Protein AF-A0A8C9WEC5-F1 (afdb_monomer)

Sequence (672 aa):
MTRSCVSNGNGNVKCFKRKNKTLPKSFVLLLSIVVARQLLSLLTMSSRALRRLRGKQRGQEAIDIGGLLADPNEEVADLEEEAQDGVLQPVAKNSRKSSKKNKTQKNVNNIYELVKYLASNASRKKCSFENCQFYTNVSCYSYLPTFPQQEEGVGDDLDALLETIEKTNGLSHQSGPCGTSDNRPVLYVEHRNLNPETELKRYFGARAVLGDQRARTRQRQFHRSTWMTAPKDTWPRFSRPGISMSLQESREGLQYFTFVHNRDYQQVQFKFLDAVESMDPNNIVALLQLNPYHVDSLLQLSDVCRIQEDQEMARDLVERALYSFECAFHPVFSLTSGTSRLDYLRPENRAFYLALYKHMMFLEKRGCPRTALEYCKLILSLDPENDPLCMLLMVDFLSLRSREYTFLIRLYEEWEGHRNLSQLPNFALSVALSYYHQSLQDELTPEECARLKQKADDLLQDALIMFPGVLMPLLDLCAVQPDSAVSSHSFFGPKSQIWQPPALNELLSLYVGRCHILWKEGRVLLWLEGNVREVLRRVDSKDPLVEDYENKRKIRYQSAPRNIHRHVILSEIKGATAALPLEVTTQPVMGFDPLPPLDSVISYTRPNSEPEPNTAQGWRGWGHTPDRTPVCCKAPPQAGLEPQTHQRAGTGQTCCATVPPFHTKHINKKRK

Mean predicted aligned error: 18.43 Å

Solvent-accessible surface area (backbone atoms only — not comparable to full-atom values): 42708 Å² total; per-residue (Å²): 141,83,89,84,84,86,88,73,99,70,96,80,91,81,89,79,87,82,79,90,77,85,78,62,68,68,59,54,51,52,50,51,52,53,52,50,52,54,50,52,54,58,73,70,49,59,82,70,58,64,51,63,80,64,72,66,78,88,85,87,74,90,76,80,85,84,84,76,80,82,75,95,69,92,71,84,85,80,88,79,91,84,78,89,84,90,86,83,88,89,88,86,86,85,88,83,87,87,84,83,87,84,93,71,84,82,76,82,83,53,63,68,58,58,54,52,48,55,57,59,49,49,82,68,78,87,76,90,81,80,89,89,79,90,88,80,89,87,87,84,83,89,85,83,86,87,83,82,93,80,93,79,92,85,88,77,65,67,63,57,54,50,52,50,55,48,62,76,63,67,82,73,83,82,88,68,98,70,95,79,85,73,94,58,63,86,49,52,28,58,70,74,40,47,32,57,63,54,55,46,29,67,75,66,31,60,60,66,70,49,50,87,66,67,86,76,74,94,72,84,69,91,67,81,89,64,67,77,42,81,90,56,88,60,51,66,83,88,65,89,63,37,57,37,40,42,83,75,51,76,56,98,84,32,37,35,40,46,52,45,69,36,73,71,37,49,57,51,49,49,55,46,51,53,26,56,75,65,73,39,70,65,49,42,53,55,48,38,74,77,41,76,58,46,45,65,54,28,53,43,49,22,49,55,28,48,76,67,68,39,54,70,58,16,50,49,31,31,46,49,35,46,39,50,51,64,74,22,56,40,93,84,66,46,82,39,77,49,38,36,31,47,58,69,46,26,66,65,37,38,51,52,56,50,36,51,50,55,46,26,54,53,28,43,77,68,72,31,27,55,27,19,37,33,45,46,30,38,60,34,33,30,36,67,84,76,31,72,61,38,44,82,81,46,50,48,58,29,22,58,72,47,66,40,35,69,57,49,47,50,47,47,72,71,37,32,89,83,68,47,43,75,79,34,70,50,48,24,46,46,46,16,50,32,30,38,59,55,33,69,46,90,88,59,53,74,70,54,24,51,52,32,35,49,55,13,49,54,38,38,31,52,32,45,57,58,44,32,62,45,54,54,65,32,31,58,74,50,74,48,85,72,55,68,75,50,52,70,28,72,65,51,10,74,64,30,53,74,73,49,44,60,37,45,48,24,52,42,31,44,38,37,73,71,45,30,75,73,50,58,42,68,69,50,41,57,52,48,54,56,37,54,55,50,40,50,54,41,58,77,68,61,45,67,65,49,57,53,30,52,51,49,48,68,70,66,30,74,64,67,56,69,34,52,57,34,31,37,64,76,61,69,42,66,65,17,55,72,44,56,56,66,86,60,73,76,48,92,70,45,91,75,58,55,68,68,66,93,78,52,50,76,92,76,79,80,79,80,82,71,78,78,77,81,80,78,83,74,87,76,85,90,79,89,85,90,90,88,88,88,84,81,90,86,86,88,90,82,88,88,80,87,90,86,88,80,90,83,93,83,88,79,88,80,83,89,83,90,82,86,91,84,85,91,75,90,84,90,83,82,89,131

InterPro domains:
  IPR006994 TCF25/Rqc1 [PF04910] (257-597)
  IPR006994 TCF25/Rqc1 [PTHR22684] (80-614)
  IPR011990 Tetratricopeptide-like helical domain superfamily [G3DSA:1.25.40.10] (258-512)
  IPR011990 Tetratricopeptide-like helical domain superfamily [SSF48452] (285-394)

Nearest PDB structures (foldseek):
  7b80-assembly1_A  TM=2.528E-01  e=7.098E-01  Homo sapiens
  8hmc-assembly1_C  TM=2.521E-01  e=1.033E+00  Tetrahymena thermophila

Organism: Scleropages formosus (NCBI:txid113540)

pLDDT: mean 70.4, std 28.31, range [19.27, 98.25]

Radius of gyration: 37.55 Å; Cα contacts (8 Å, |Δi|>4): 554; chains: 1; bounding box: 125×133×98 Å

Foldseek 3Di:
DDDDDDDDPDDDDDDDDDDDDDDDPVVVVVVVVVVVVVVVVVVPDDPVVVVVVVPDDDDDDDDPPQPPDPDPDPDDPDDDDDDDDDDDDDDDDDDDDDDDDDDDDPPPPPVVVLVVVLLVPLPDDPDDDDDDDDDDDDDDDDDDDDDDDDDDDDDDVPVVVVVVVCVVVPDDDDDDPDDDPPPADLLFFDLCLLDLLSVVCVVVNPCVSCPPCPPDDPPPDPDPDDRNADDDSSAHDDDLLQKAKDFDDQPPLATEIFIDGHPVLVVLVLQVVVVVVVVDLVSLSVSCVVRVQNQLSLQQVLVVCVVVVVLVSSLVSLSSNVVSVRVRDDPPDDLGRLRYAYDQLELRRVSVLSSLLSNLVSCVVVLSLSSSLSSLSSSCSNPVPPSLQPSVLPNLLSCVSVLVLVSLLVCCVVCCVPPVSCLQLSSLQSNLVSLQVVLPDPVDDPVSSVVSPVVSLVSLLLSCLLQLQLPPLLCVVLVHDDDPCQCPDCRNHPVVNVPAALQSQLSSLSNSLRCSSVCNPPVNVVSNNVSSVVSVVCVVVVPVSSVVSSVCRVPPRNDDDQSSVQNLVSVVRPSSPVSDDPVQVVDDADSSQGRRDPSRDYPDDDPDPDPPDDPPPDDDDDDDDDDDDDDDDDDDDDDDDDDDDDDDDDDDDDDDDDDDDDDDDDDDDDDD

Secondary structure (DSSP, 8-state):
--------SS------PPPP-PPPHHHHHHHHHHHHHHHHHHHTS-TTHHHHHTTPPS--S----SS----S--------------------------------------HHHHHHHHHHHTT--------------------PPP----------SHHHHHHHHHHHT-------SS---TTS-TT---GGGSSHHHHHHHHT-HHHHHTT--------------SS-PPPTTSPP----SEEEEEEEEETTEEEEEEEE-HHHHHHHHHHHHHHHTT-HHHHHHHHHH-TT-HHHHHHHHHHHHHTT-HHHHHHHHHHHHHHHHHH--TT--SSSS-EEE-TTSHHHHHHHHHHHHHHHHHHHTT-HHHHHHHHHHHHHHSTTT-TT-GGGTHHHHHHHHT-HHHHHHHHHHHHHHH-GGGSHHHHHHHHHHHHHHHT-TTS-HHHHHHHHHHHHHHHHHHHHH-GGGHHHHHHHHT-PPPHHHHSSTTTSHHHHHTS-HHHHHHHHHHHHHHHHHH-SHHHHHHHHHHHHHHHHHHHTT-HHHHHHHHHHHHH-SS--HHHHHHHHHHT-HHHHTTS-HHHHTS---TTSSS--TT---SS-PPP-PPP------------------------------------------------------------

Structure (mmCIF, N/CA/C/O backbone):
data_AF-A0A8C9WEC5-F1
#
_entry.id   AF-A0A8C9WEC5-F1
#
loop_
_atom_site.group_PDB
_atom_site.id
_atom_site.type_symbol
_atom_site.label_atom_id
_atom_site.label_alt_id
_atom_site.label_comp_id
_atom_site.label_asym_id
_atom_site.label_entity_id
_atom_site.label_seq_id
_atom_site.pdbx_PDB_ins_code
_atom_site.Cartn_x
_atom_site.Cartn_y
_atom_site.Cartn_z
_atom_site.occupancy
_atom_site.B_iso_or_equiv
_atom_site.auth_seq_id
_atom_site.auth_comp_id
_atom_site.auth_asym_id
_atom_site.auth_atom_id
_atom_site.pdbx_PDB_model_num
ATOM 1 N N . MET A 1 1 ? -60.266 48.374 12.640 1.00 40.16 1 MET A N 1
ATOM 2 C CA . MET A 1 1 ? -60.061 49.761 13.110 1.00 40.16 1 MET A CA 1
ATOM 3 C C . MET A 1 1 ? -59.279 49.691 14.404 1.00 40.16 1 MET A C 1
ATOM 5 O O . MET A 1 1 ? -59.835 49.237 15.389 1.00 40.16 1 MET A O 1
ATOM 9 N N . THR A 1 2 ? -58.027 50.129 14.403 1.00 31.27 2 THR A N 1
ATOM 10 C CA . THR A 1 2 ? -57.200 50.273 15.609 1.00 31.27 2 THR A CA 1
ATOM 11 C C . THR A 1 2 ? -56.220 51.402 15.313 1.00 31.27 2 THR A C 1
ATOM 13 O O . THR A 1 2 ? -55.524 51.371 14.300 1.00 31.27 2 THR A O 1
ATOM 16 N N . ARG A 1 3 ? -56.249 52.463 16.125 1.00 29.44 3 ARG A N 1
ATOM 17 C CA . ARG A 1 3 ? -55.315 53.590 16.014 1.00 29.44 3 ARG A CA 1
ATOM 18 C C . ARG A 1 3 ? -54.100 53.284 16.880 1.00 29.44 3 ARG A C 1
ATOM 20 O O . ARG A 1 3 ? -54.275 52.887 18.024 1.00 29.44 3 ARG A O 1
ATOM 27 N N . SER A 1 4 ? -52.908 53.563 16.370 1.00 29.23 4 SER A N 1
ATOM 28 C CA . SER A 1 4 ? -51.750 53.852 17.210 1.00 29.23 4 SER A CA 1
ATOM 29 C C . SER A 1 4 ? -51.144 55.157 16.710 1.00 29.23 4 SER A C 1
ATOM 31 O O . SER A 1 4 ? -50.902 55.308 15.511 1.00 29.23 4 SER A O 1
ATOM 33 N N . CYS A 1 5 ? -50.991 56.119 17.614 1.00 31.45 5 CYS A N 1
ATOM 34 C CA . CYS A 1 5 ? -50.419 57.430 17.341 1.00 31.45 5 CYS A CA 1
ATOM 35 C C . CYS A 1 5 ? -49.194 57.594 18.238 1.00 31.45 5 CYS A C 1
ATOM 37 O O . CYS A 1 5 ? -49.321 57.481 19.454 1.00 31.45 5 CYS A O 1
ATOM 39 N N . VAL A 1 6 ? -48.044 57.917 17.650 1.00 32.81 6 VAL A N 1
ATOM 40 C CA . VAL A 1 6 ? -46.881 58.425 18.385 1.00 32.81 6 VAL A CA 1
ATOM 41 C C . VAL A 1 6 ? -46.752 59.905 18.049 1.00 32.81 6 VAL A C 1
ATOM 43 O O . VAL A 1 6 ? -46.715 60.282 16.877 1.00 32.81 6 VAL A O 1
ATOM 46 N N . SER A 1 7 ? -46.746 60.750 19.075 1.00 31.38 7 SER A N 1
ATOM 47 C CA . SER A 1 7 ? -46.610 62.199 18.944 1.00 31.38 7 SER A CA 1
ATOM 48 C C . SER A 1 7 ? -45.140 62.608 18.993 1.00 31.38 7 SER A C 1
ATOM 50 O O . SER A 1 7 ? -44.510 62.449 20.035 1.00 31.38 7 SER A O 1
ATOM 52 N N . ASN A 1 8 ? -44.632 63.222 17.925 1.00 37.00 8 ASN A N 1
ATOM 53 C CA . ASN A 1 8 ? -43.439 64.064 18.014 1.00 37.00 8 ASN A CA 1
ATOM 54 C C . ASN A 1 8 ? -43.863 65.533 18.088 1.00 37.00 8 ASN A C 1
ATOM 56 O O . ASN A 1 8 ? -44.703 65.992 17.310 1.00 37.00 8 ASN A O 1
ATOM 60 N N . GLY A 1 9 ? -43.290 66.258 19.047 1.00 37.22 9 GLY A N 1
ATOM 61 C CA . GLY A 1 9 ? -43.604 67.656 19.313 1.00 37.22 9 GLY A CA 1
ATOM 62 C C . GLY A 1 9 ? -43.064 68.597 18.240 1.00 37.22 9 GLY A C 1
ATOM 63 O O . GLY A 1 9 ? -41.959 69.104 18.370 1.00 37.22 9 GLY A O 1
ATOM 64 N N . ASN A 1 10 ? -43.863 68.848 17.204 1.00 36.16 10 ASN A N 1
ATOM 65 C CA . ASN A 1 10 ? -44.088 70.192 16.664 1.00 36.16 10 ASN A CA 1
ATOM 66 C C . ASN A 1 10 ? -45.340 70.167 15.777 1.00 36.16 10 ASN A C 1
ATOM 68 O O . ASN A 1 10 ? -45.453 69.383 14.836 1.00 36.16 10 ASN A O 1
ATOM 72 N N . GLY A 1 11 ? -46.340 70.966 16.149 1.00 35.06 11 GLY A N 1
ATOM 73 C CA . GLY A 1 11 ? -47.715 70.751 15.711 1.00 35.06 11 GLY A CA 1
ATOM 74 C C . GLY A 1 11 ? -48.009 71.181 14.275 1.00 35.06 11 GLY A C 1
ATOM 75 O O . GLY A 1 11 ? -48.085 72.373 13.992 1.00 35.06 11 GLY A O 1
ATOM 76 N N . ASN A 1 12 ? -48.345 70.218 13.410 1.00 33.62 12 ASN A N 1
ATOM 77 C CA . ASN A 1 12 ? -49.561 70.318 12.593 1.00 33.62 12 ASN A CA 1
ATOM 78 C C . ASN A 1 12 ? -49.976 68.960 12.000 1.00 33.62 12 ASN A C 1
ATOM 80 O O . ASN A 1 12 ? -49.241 68.354 11.223 1.00 33.62 12 ASN A O 1
ATOM 84 N N . VAL A 1 13 ? -51.181 68.487 12.334 1.00 32.91 13 VAL A N 1
ATOM 85 C CA . VAL A 1 13 ? -51.721 67.202 11.856 1.00 32.91 13 VAL A CA 1
ATOM 86 C C . VAL A 1 13 ? -52.738 67.447 10.740 1.00 32.91 13 VAL A C 1
ATOM 88 O O . VAL A 1 13 ? -53.784 68.047 10.974 1.00 32.91 13 VAL A O 1
ATOM 91 N N . LYS A 1 14 ? -52.481 66.923 9.535 1.00 34.31 14 LYS A N 1
ATOM 92 C CA . LYS A 1 14 ? -53.470 66.851 8.442 1.00 34.31 14 LYS A CA 1
ATOM 93 C C . LYS A 1 14 ? -53.656 65.407 7.971 1.00 34.31 14 LYS A C 1
ATOM 95 O O . LYS A 1 14 ? -52.796 64.837 7.308 1.00 34.31 14 LYS A O 1
ATOM 100 N N . CYS A 1 15 ? -54.808 64.823 8.297 1.00 31.05 15 CYS A N 1
ATOM 101 C CA . CYS A 1 15 ? -55.199 63.479 7.865 1.00 31.05 15 CYS A CA 1
ATOM 102 C C . CYS A 1 15 ? -55.759 63.481 6.434 1.00 31.05 15 CYS A C 1
ATOM 104 O O . CYS A 1 15 ? -56.731 64.181 6.158 1.00 31.05 15 CYS A O 1
ATOM 106 N N . PHE A 1 16 ? -55.244 62.610 5.559 1.00 31.53 16 PHE A N 1
ATOM 107 C CA . PHE A 1 16 ? -55.831 62.333 4.241 1.00 31.53 16 PHE A CA 1
ATOM 108 C C . PHE A 1 16 ? -56.410 60.910 4.168 1.00 31.53 16 PHE A C 1
ATOM 110 O O . PHE A 1 16 ? -55.716 59.923 4.409 1.00 31.53 16 PHE A O 1
ATOM 117 N N . LYS A 1 17 ? -57.692 60.791 3.791 1.00 32.66 17 LYS A N 1
ATOM 118 C CA . LYS A 1 17 ? -58.356 59.501 3.520 1.00 32.66 17 LYS A CA 1
ATOM 119 C C . LYS A 1 17 ? -57.812 58.887 2.220 1.00 32.66 17 LYS A C 1
ATOM 121 O O . LYS A 1 17 ? -58.062 59.428 1.144 1.00 32.66 17 LYS A O 1
ATOM 126 N N . ARG A 1 18 ? -57.158 57.721 2.284 1.00 32.09 18 ARG A N 1
ATOM 127 C CA . ARG A 1 18 ? -56.868 56.901 1.089 1.00 32.09 18 ARG A CA 1
ATOM 128 C C . ARG A 1 18 ? -58.136 56.175 0.621 1.00 32.09 18 ARG A C 1
ATOM 130 O O . ARG A 1 18 ? -58.726 55.413 1.381 1.00 32.09 18 ARG A O 1
ATOM 137 N N . LYS A 1 19 ? -58.534 56.385 -0.639 1.00 34.66 19 LYS A N 1
ATOM 138 C CA . LYS A 1 19 ? -59.508 55.535 -1.348 1.00 34.66 19 LYS A CA 1
ATOM 139 C C . LYS A 1 19 ? -58.761 54.352 -1.975 1.00 34.66 19 LYS A C 1
ATOM 141 O O . LYS A 1 19 ? -57.814 54.579 -2.724 1.00 34.66 19 LYS A O 1
ATOM 146 N N . ASN A 1 20 ? -59.200 53.119 -1.722 1.00 32.38 20 ASN A N 1
ATOM 147 C CA . ASN A 1 20 ? -58.686 51.950 -2.441 1.00 32.38 20 ASN A CA 1
ATOM 148 C C . ASN A 1 20 ? -59.165 51.980 -3.902 1.00 32.38 20 ASN A C 1
ATOM 150 O O . ASN A 1 20 ? -60.364 52.066 -4.158 1.00 32.38 20 ASN A O 1
ATOM 154 N N . LYS A 1 21 ? -58.230 51.862 -4.851 1.00 42.81 21 LYS A N 1
ATOM 155 C CA . LYS A 1 21 ? -58.504 51.490 -6.246 1.00 42.81 21 LYS A CA 1
ATOM 156 C C . LYS A 1 21 ? -57.825 50.149 -6.514 1.00 42.81 21 LYS A C 1
ATOM 158 O O . LYS A 1 21 ? -56.605 50.053 -6.437 1.00 42.81 21 LYS A O 1
ATOM 163 N N . THR A 1 22 ? -58.615 49.123 -6.803 1.00 44.16 22 THR A N 1
ATOM 164 C CA . THR A 1 22 ? -58.134 47.798 -7.217 1.00 44.16 22 THR A CA 1
ATOM 165 C C . THR A 1 22 ? -57.622 47.833 -8.657 1.00 44.16 22 THR A C 1
ATOM 167 O O . THR A 1 22 ? -58.299 48.355 -9.540 1.00 44.16 22 THR A O 1
ATOM 170 N N . LEU A 1 23 ? -56.439 47.262 -8.894 1.00 47.62 23 LEU A N 1
ATOM 171 C CA . LEU A 1 23 ? -55.860 47.105 -10.232 1.00 47.62 23 LEU A CA 1
ATOM 172 C C . LEU A 1 23 ? -56.604 46.016 -11.036 1.00 47.62 23 LEU A C 1
ATOM 174 O O . LEU A 1 23 ? -57.088 45.048 -10.443 1.00 47.62 23 LEU A O 1
ATOM 178 N N . PRO A 1 24 ? -56.705 46.140 -12.374 1.00 53.44 24 PRO A N 1
ATOM 179 C CA . PRO A 1 24 ? -57.404 45.162 -13.205 1.00 53.44 24 PRO A CA 1
ATOM 180 C C . PRO A 1 24 ? -56.674 43.809 -13.234 1.00 53.44 24 PRO A C 1
ATOM 182 O O . PRO A 1 24 ? -55.449 43.745 -13.353 1.00 53.44 24 PRO A O 1
ATOM 185 N N . LYS A 1 25 ? -57.445 42.713 -13.167 1.00 50.12 25 LYS A N 1
ATOM 186 C CA . LYS A 1 25 ? -56.939 41.328 -13.042 1.00 50.12 25 LYS A CA 1
ATOM 187 C C . LYS A 1 25 ? -55.965 40.918 -14.158 1.00 50.12 25 LYS A C 1
ATOM 189 O O . LYS A 1 25 ? -55.040 40.153 -13.906 1.00 50.12 25 LYS A O 1
ATOM 194 N N . SER A 1 26 ? -56.128 41.462 -15.363 1.00 54.47 26 SER A N 1
ATOM 195 C CA . SER A 1 26 ? -55.230 41.248 -16.505 1.00 54.47 26 SER A CA 1
ATOM 196 C C . SER A 1 26 ? -53.805 41.767 -16.266 1.00 54.47 26 SER A C 1
ATOM 198 O O . SER A 1 26 ? -52.855 41.148 -16.738 1.00 54.47 26 SER A O 1
ATOM 200 N N . PHE A 1 27 ? -53.629 42.838 -15.484 1.00 56.44 27 PHE A N 1
ATOM 201 C CA . PHE A 1 27 ? -52.301 43.362 -15.143 1.00 56.44 27 PHE A CA 1
ATOM 202 C C . PHE A 1 27 ? -51.586 42.477 -14.113 1.00 56.44 27 PHE A C 1
ATOM 204 O O . PHE A 1 27 ? -50.380 42.266 -14.210 1.00 56.44 27 PHE A O 1
ATOM 211 N N . VAL A 1 28 ? -52.338 41.902 -13.165 1.00 63.59 28 VAL A N 1
ATOM 212 C CA . VAL A 1 28 ? -51.810 40.918 -12.205 1.00 63.59 28 VAL A CA 1
ATOM 213 C C . VAL A 1 28 ? -51.373 39.647 -12.935 1.00 63.59 28 VAL A C 1
ATOM 215 O O . VAL A 1 28 ? -50.270 39.171 -12.695 1.00 63.59 28 VAL A O 1
ATOM 218 N N . LEU A 1 29 ? -52.179 39.145 -13.879 1.00 64.38 29 LEU A N 1
ATOM 219 C CA . LEU A 1 29 ? -51.841 37.952 -14.661 1.00 64.38 29 LEU A CA 1
ATOM 220 C C . LEU A 1 29 ? -50.566 38.149 -15.502 1.00 64.38 29 LEU A C 1
ATOM 222 O O . LEU A 1 29 ? -49.689 37.289 -15.496 1.00 64.38 29 LEU A O 1
ATOM 226 N N . LEU A 1 30 ? -50.428 39.299 -16.174 1.00 63.44 30 LEU A N 1
ATOM 227 C CA . LEU A 1 30 ? -49.210 39.658 -16.911 1.00 63.44 30 LEU A CA 1
ATOM 228 C C . LEU A 1 30 ? -47.988 39.747 -15.989 1.00 63.44 30 LEU A C 1
ATOM 230 O O . LEU A 1 30 ? -46.939 39.199 -16.324 1.00 63.44 30 LEU A O 1
ATOM 234 N N . LEU A 1 31 ? -48.124 40.364 -14.810 1.00 60.47 31 LEU A N 1
ATOM 235 C CA . LEU A 1 31 ? -47.036 40.439 -13.835 1.00 60.47 31 LEU A CA 1
ATOM 236 C C . LEU A 1 31 ? -46.642 39.044 -13.318 1.00 60.47 31 LEU A C 1
ATOM 238 O O . LEU A 1 31 ? -45.455 38.738 -13.253 1.00 60.47 31 LEU A O 1
ATOM 242 N N . SER A 1 32 ? -47.612 38.170 -13.031 1.00 62.44 32 SER A N 1
ATOM 243 C CA . SER A 1 32 ? -47.365 36.776 -12.642 1.00 62.44 32 SER A CA 1
ATOM 244 C C . SER A 1 32 ? -46.673 35.970 -13.744 1.00 62.44 32 SER A C 1
ATOM 246 O O . SER A 1 32 ? -45.757 35.215 -13.437 1.00 62.44 32 SER A O 1
ATOM 248 N N . ILE A 1 33 ? -47.042 36.146 -15.018 1.00 67.00 33 ILE A N 1
ATOM 249 C CA . ILE A 1 33 ? -46.394 35.460 -16.152 1.00 67.00 33 ILE A CA 1
ATOM 250 C C . ILE A 1 33 ? -44.958 35.965 -16.362 1.00 67.00 33 ILE A C 1
ATOM 252 O O . ILE A 1 33 ? -44.059 35.161 -16.613 1.00 67.00 33 ILE A O 1
ATOM 256 N N . V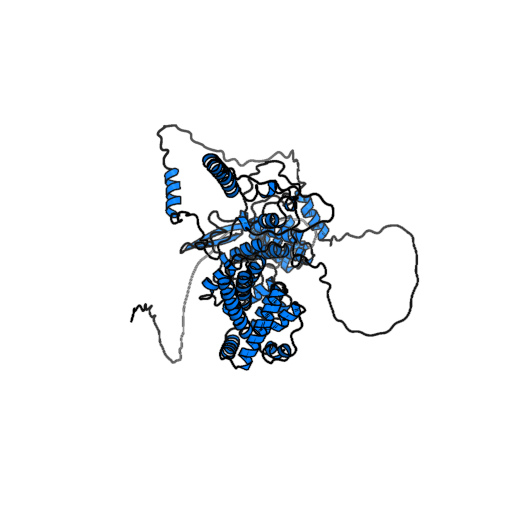AL A 1 34 ? -44.716 37.274 -16.226 1.00 67.12 34 VAL A N 1
ATOM 257 C CA . VAL A 1 34 ? -43.363 37.852 -16.302 1.00 67.12 34 VAL A CA 1
ATOM 258 C C . VAL A 1 34 ? -42.498 37.353 -15.142 1.00 67.12 34 VAL A C 1
ATOM 260 O O . VAL A 1 34 ? -41.397 36.865 -15.383 1.00 67.12 34 VAL A O 1
ATOM 263 N N . VAL A 1 35 ? -43.005 37.377 -13.905 1.00 67.19 35 VAL A N 1
ATOM 264 C CA . VAL A 1 35 ? -42.292 36.857 -12.724 1.00 67.19 35 VAL A CA 1
ATOM 265 C C . VAL A 1 35 ? -42.037 35.350 -12.838 1.00 67.19 35 VAL A C 1
ATOM 267 O O . VAL A 1 35 ? -40.928 34.906 -12.550 1.00 67.19 35 VAL A O 1
ATOM 270 N N . ALA A 1 36 ? -42.997 34.562 -13.332 1.00 65.06 36 ALA A N 1
ATOM 271 C CA . ALA A 1 36 ? -42.815 33.129 -13.564 1.00 65.06 36 ALA A CA 1
ATOM 272 C C . ALA A 1 36 ? -41.756 32.842 -14.644 1.00 65.06 36 ALA A C 1
ATOM 274 O O . ALA A 1 36 ? -40.910 31.974 -14.444 1.00 65.06 36 ALA A O 1
ATOM 275 N N . ARG A 1 37 ? -41.728 33.600 -15.752 1.00 56.16 37 ARG A N 1
ATOM 276 C CA . ARG A 1 37 ? -40.654 33.496 -16.761 1.00 56.16 37 ARG A CA 1
ATOM 277 C C . ARG A 1 37 ? -39.289 33.918 -16.211 1.00 56.16 37 ARG A C 1
ATOM 279 O O . ARG A 1 37 ? -38.291 33.284 -16.547 1.00 56.16 37 ARG A O 1
ATOM 286 N N . GLN A 1 38 ? -39.238 34.935 -15.349 1.00 51.66 38 GLN A N 1
ATOM 287 C CA . GLN A 1 38 ? -38.005 35.373 -14.687 1.00 51.66 38 GLN A CA 1
ATOM 288 C C . GLN A 1 38 ? -37.475 34.310 -13.706 1.00 51.66 38 GLN A C 1
ATOM 290 O O . GLN A 1 38 ? -36.275 34.057 -13.658 1.00 51.66 38 GLN A O 1
ATOM 295 N N . LEU A 1 39 ? -38.364 33.656 -12.951 1.00 55.28 39 LEU A N 1
ATOM 296 C CA . LEU A 1 39 ? -38.016 32.565 -12.035 1.00 55.28 39 LEU A CA 1
ATOM 297 C C . LEU A 1 39 ? -37.597 31.295 -12.785 1.00 55.28 39 LEU A C 1
ATOM 299 O O . LEU A 1 39 ? -36.615 30.661 -12.406 1.00 55.28 39 LEU A O 1
ATOM 303 N N . LEU A 1 40 ? -38.285 30.948 -13.876 1.00 49.91 40 LEU A N 1
ATOM 304 C CA . LEU A 1 40 ? -37.939 29.779 -14.684 1.00 49.91 40 LEU A CA 1
ATOM 305 C C . LEU A 1 40 ? -36.577 29.957 -15.377 1.00 49.91 40 LEU A C 1
ATOM 307 O O . LEU A 1 40 ? -35.777 29.023 -15.387 1.00 49.91 40 LEU A O 1
ATOM 311 N N . SER A 1 41 ? -36.257 31.160 -15.874 1.00 50.47 41 SER A N 1
ATOM 312 C CA . SER A 1 41 ? -34.926 31.424 -16.439 1.00 50.47 41 SER A CA 1
ATOM 313 C C . SER A 1 41 ? -33.821 31.348 -15.378 1.00 50.47 41 SER A C 1
ATOM 315 O O . SER A 1 41 ? -32.759 30.796 -15.661 1.00 50.47 41 SER A O 1
ATOM 317 N N . LEU A 1 42 ? -34.084 31.785 -14.139 1.00 50.53 42 LEU A N 1
ATOM 318 C CA . LEU A 1 42 ? -33.157 31.638 -13.008 1.00 50.53 42 LEU A CA 1
ATOM 319 C C . LEU A 1 42 ? -32.947 30.174 -12.585 1.00 50.53 42 LEU A C 1
ATOM 321 O O . LEU A 1 42 ? -31.821 29.810 -12.256 1.00 50.53 42 LEU A O 1
ATOM 325 N N . LEU A 1 43 ? -33.983 29.331 -12.644 1.00 48.59 43 LEU A N 1
ATOM 326 C CA . LEU A 1 43 ? -33.888 27.892 -12.355 1.00 48.59 43 LEU A CA 1
ATOM 327 C C . LEU A 1 43 ? -33.150 27.104 -13.452 1.00 48.59 43 LEU A C 1
ATOM 329 O O . LEU A 1 43 ? -32.504 26.104 -13.157 1.00 48.59 43 LEU A O 1
ATOM 333 N N . THR A 1 44 ? -33.181 27.569 -14.705 1.00 47.06 44 THR A N 1
ATOM 334 C CA . THR A 1 44 ? -32.424 26.955 -15.820 1.00 47.06 44 THR A CA 1
ATOM 335 C C . THR A 1 44 ? -30.968 27.435 -15.945 1.00 47.06 44 THR A C 1
ATOM 337 O O . THR A 1 44 ? -30.227 26.976 -16.818 1.00 47.06 44 THR A O 1
ATOM 340 N N . MET A 1 45 ? -30.518 28.362 -15.092 1.00 39.03 45 MET A N 1
ATOM 341 C CA . MET A 1 45 ? -29.163 28.917 -15.149 1.00 39.03 45 MET A CA 1
ATOM 342 C C . MET A 1 45 ? -28.168 28.087 -14.328 1.00 39.03 45 MET A C 1
ATOM 344 O O . MET A 1 45 ? -28.210 28.071 -13.101 1.00 39.03 45 MET A O 1
ATOM 348 N N . SER A 1 46 ? -27.178 27.495 -15.006 1.00 48.84 46 SER A N 1
ATOM 349 C CA . SER A 1 46 ? -26.005 26.880 -14.363 1.00 48.84 46 SER A CA 1
ATOM 350 C C . SER A 1 46 ? -25.379 27.798 -13.300 1.00 48.84 46 SER A C 1
ATOM 352 O O . SER A 1 46 ? -25.198 28.999 -13.529 1.00 48.84 46 SER A O 1
ATOM 354 N N . SER A 1 47 ? -24.922 27.221 -12.182 1.00 50.03 47 SER A N 1
ATOM 355 C CA . SER A 1 47 ? -24.320 27.900 -11.016 1.00 50.03 47 SER A CA 1
ATOM 356 C C . SER A 1 47 ? -23.063 28.746 -11.314 1.00 50.03 47 SER A C 1
ATOM 358 O O . SER A 1 47 ? -22.487 29.358 -10.410 1.00 50.03 47 SER A O 1
ATOM 360 N N . ARG A 1 48 ? -22.602 28.790 -12.573 1.00 49.09 48 ARG A N 1
ATOM 361 C CA . ARG A 1 48 ? -21.609 29.749 -13.094 1.00 49.09 48 ARG A CA 1
ATOM 362 C C . ARG A 1 48 ? -22.199 31.118 -13.460 1.00 49.09 48 ARG A C 1
ATOM 364 O O . ARG A 1 48 ? -21.499 32.115 -13.299 1.00 49.09 48 ARG A O 1
ATOM 371 N N . ALA A 1 49 ? -23.441 31.191 -13.940 1.00 46.19 49 ALA A N 1
ATOM 372 C CA . ALA A 1 49 ? -24.066 32.442 -14.382 1.00 46.19 49 ALA A CA 1
ATOM 373 C C . ALA A 1 49 ? -24.509 33.311 -13.192 1.00 46.19 49 ALA A C 1
ATOM 375 O O . ALA A 1 49 ? -24.136 34.482 -13.104 1.00 46.19 49 ALA A O 1
ATOM 376 N N . LEU A 1 50 ? -25.185 32.702 -12.210 1.00 50.69 50 LEU A N 1
ATOM 377 C CA . LEU A 1 50 ? -25.602 33.339 -10.951 1.00 50.69 50 LEU A CA 1
ATOM 378 C C . LEU A 1 50 ? -24.439 33.988 -10.175 1.00 50.69 50 LEU A C 1
ATOM 380 O O . LEU A 1 50 ? -24.612 35.043 -9.566 1.00 50.69 50 LEU A O 1
ATOM 384 N N . ARG A 1 51 ? -23.229 33.414 -10.247 1.00 54.19 51 ARG A N 1
ATOM 385 C CA . ARG A 1 51 ? -22.028 33.984 -9.607 1.00 54.19 51 ARG A CA 1
ATOM 386 C C . ARG A 1 51 ? -21.544 35.291 -10.245 1.00 54.19 51 ARG A C 1
ATOM 388 O O . ARG A 1 51 ? -20.953 36.101 -9.540 1.00 54.19 51 ARG A O 1
ATOM 395 N N . ARG A 1 52 ? -21.808 35.534 -11.537 1.00 48.06 52 ARG A N 1
ATOM 396 C CA . ARG A 1 52 ? -21.379 36.765 -12.233 1.00 48.06 52 ARG A CA 1
ATOM 397 C C . ARG A 1 52 ? -22.283 37.963 -11.940 1.00 48.06 52 ARG A C 1
ATOM 399 O O . ARG A 1 52 ? -21.776 39.066 -11.778 1.00 48.06 52 ARG A O 1
ATOM 406 N N . LEU A 1 53 ? -23.593 37.745 -11.806 1.00 44.72 53 LEU A N 1
ATOM 407 C CA . LEU A 1 53 ? -24.557 38.806 -11.474 1.00 44.72 53 LEU A CA 1
ATOM 408 C C . LEU A 1 53 ? -24.426 39.323 -10.031 1.00 44.72 53 LEU A C 1
ATOM 410 O O . LEU A 1 53 ? -24.842 40.439 -9.744 1.00 44.72 53 LEU A O 1
ATOM 414 N N . ARG A 1 54 ? -23.833 38.537 -9.123 1.00 52.12 54 ARG A N 1
ATOM 415 C CA . ARG A 1 54 ? -23.668 38.895 -7.702 1.00 52.12 54 ARG A CA 1
ATOM 416 C C . ARG A 1 54 ? -22.401 39.692 -7.363 1.00 52.12 54 ARG A C 1
ATOM 418 O O . ARG A 1 54 ? -22.163 39.937 -6.186 1.00 52.12 54 ARG A O 1
ATOM 425 N N . GLY A 1 55 ? -21.580 40.061 -8.349 1.00 40.22 55 GLY A N 1
ATOM 426 C CA . GLY A 1 55 ? -20.450 40.988 -8.166 1.00 40.22 55 GLY A CA 1
ATOM 427 C C . GLY A 1 55 ? -19.332 40.544 -7.206 1.00 40.22 55 GLY A C 1
ATOM 428 O O . GLY A 1 55 ? -18.458 41.349 -6.896 1.00 40.22 55 GLY A O 1
ATOM 429 N N . LYS A 1 56 ? -19.320 39.290 -6.729 1.00 41.34 56 LYS A N 1
ATOM 430 C CA . LYS A 1 56 ? -18.263 38.794 -5.835 1.00 41.34 56 LYS A CA 1
ATOM 431 C C . LYS A 1 56 ? -16.940 38.652 -6.595 1.00 41.34 56 LYS A C 1
ATOM 433 O O . LYS A 1 56 ? -16.850 37.883 -7.555 1.00 41.34 56 LYS A O 1
ATOM 438 N N . GLN A 1 57 ? -15.911 39.365 -6.134 1.00 38.69 57 GLN A N 1
ATOM 439 C CA . GLN A 1 57 ? -14.532 39.141 -6.564 1.00 38.69 57 GLN A CA 1
ATOM 440 C C . GLN A 1 57 ? -14.018 37.766 -6.098 1.00 38.69 57 GLN A C 1
ATOM 442 O O . GLN A 1 57 ? -14.645 37.059 -5.308 1.00 38.69 57 GLN A O 1
ATOM 447 N N . ARG A 1 58 ? -12.905 37.339 -6.692 1.00 29.97 58 ARG A N 1
ATOM 448 C CA . ARG A 1 58 ? -12.436 35.953 -6.685 1.00 29.97 58 ARG A CA 1
ATOM 449 C C . ARG A 1 58 ? -11.593 35.643 -5.445 1.00 29.97 58 ARG A C 1
ATOM 451 O O . ARG A 1 58 ? -10.484 36.146 -5.349 1.00 29.97 58 ARG A O 1
ATOM 458 N N . GLY A 1 59 ? -12.066 34.708 -4.619 1.00 39.38 59 GLY A N 1
ATOM 459 C CA . GLY A 1 59 ? -11.258 34.018 -3.606 1.00 39.38 59 GLY A CA 1
ATOM 460 C C . GLY A 1 59 ? -11.265 34.671 -2.226 1.00 39.38 59 GLY A C 1
ATOM 461 O O . GLY A 1 59 ? -10.346 35.407 -1.899 1.00 39.38 59 GLY A O 1
ATOM 462 N N . GLN A 1 60 ? -12.278 34.340 -1.420 1.00 32.50 60 GLN A N 1
ATOM 463 C CA . GLN A 1 60 ? -12.239 34.388 0.047 1.00 32.50 60 GLN A CA 1
ATOM 464 C C . GLN A 1 60 ? -13.441 33.602 0.593 1.00 32.50 60 GLN A C 1
ATOM 466 O O . GLN A 1 60 ? -14.506 34.142 0.884 1.00 32.50 60 GLN A O 1
ATOM 471 N N . GLU A 1 61 ? -13.258 32.289 0.668 1.00 31.84 61 GLU A N 1
ATOM 472 C CA . GLU A 1 61 ? -13.926 31.414 1.633 1.00 31.84 61 GLU A CA 1
ATOM 473 C C . GLU A 1 61 ? -12.797 30.893 2.533 1.00 31.84 61 GLU A C 1
ATOM 475 O O . GLU A 1 61 ? -11.674 30.711 2.051 1.00 31.84 61 GLU A O 1
ATOM 480 N N . ALA A 1 62 ? -13.041 30.779 3.840 1.00 27.80 62 ALA A N 1
ATOM 481 C CA . ALA A 1 62 ? -11.992 30.432 4.791 1.00 27.80 62 ALA A CA 1
ATOM 482 C C . ALA A 1 62 ? -11.507 29.002 4.523 1.00 27.80 62 ALA A C 1
ATOM 484 O O . ALA A 1 62 ? -12.272 28.048 4.645 1.00 27.80 62 ALA A O 1
ATOM 485 N N . ILE A 1 63 ? -10.238 28.870 4.136 1.00 34.22 63 ILE A N 1
ATOM 486 C CA . ILE A 1 63 ? -9.562 27.577 4.087 1.00 34.22 63 ILE A CA 1
ATOM 487 C C . ILE A 1 63 ? -9.232 27.219 5.532 1.00 34.22 63 ILE A C 1
ATOM 489 O O . ILE A 1 63 ? -8.563 27.994 6.212 1.00 34.22 63 ILE A O 1
ATOM 493 N N . ASP A 1 64 ? -9.686 26.056 5.982 1.00 34.25 64 ASP A N 1
ATOM 494 C CA . ASP A 1 64 ? -9.189 25.453 7.211 1.00 34.25 64 ASP A CA 1
ATOM 495 C C . ASP A 1 64 ? -7.772 24.915 6.950 1.00 34.25 64 ASP A C 1
ATOM 497 O O . ASP A 1 64 ? -7.582 23.924 6.240 1.00 34.25 64 ASP A O 1
ATOM 501 N N . ILE A 1 65 ? -6.755 25.628 7.445 1.00 31.83 65 ILE A N 1
ATOM 502 C CA . ILE A 1 65 ? -5.331 25.332 7.202 1.00 31.83 65 ILE A CA 1
ATOM 503 C C . ILE A 1 65 ? -4.818 24.325 8.251 1.00 31.83 65 ILE A C 1
ATOM 505 O O . ILE A 1 65 ? -3.759 24.504 8.843 1.00 31.83 65 ILE A O 1
ATOM 509 N N . GLY A 1 66 ? -5.584 23.258 8.496 1.00 30.92 66 GLY A N 1
ATOM 510 C CA . GLY A 1 66 ? -5.236 22.201 9.453 1.00 30.92 66 GLY A CA 1
ATOM 511 C C . GLY A 1 66 ? -4.409 21.041 8.879 1.00 30.92 66 GLY A C 1
ATOM 512 O O . GLY A 1 66 ? -3.827 20.281 9.643 1.00 30.92 66 GLY A O 1
ATOM 513 N N . GLY A 1 67 ? -4.347 20.877 7.549 1.00 33.31 67 GLY A N 1
ATOM 514 C CA . GLY A 1 67 ? -3.845 19.640 6.915 1.00 33.31 67 GLY A CA 1
ATOM 515 C C . GLY A 1 67 ? -2.873 19.811 5.744 1.00 33.31 67 GLY A C 1
ATOM 516 O O . GLY A 1 67 ? -2.786 18.917 4.904 1.00 33.31 67 GLY A O 1
ATOM 517 N N . LEU A 1 68 ? -2.195 20.961 5.631 1.00 32.19 68 LEU A N 1
ATOM 518 C CA . LEU A 1 68 ? -1.324 21.292 4.485 1.00 32.19 68 LEU A CA 1
ATOM 519 C C . LEU A 1 68 ? 0.092 21.766 4.853 1.00 32.19 68 LEU A C 1
ATOM 521 O O . LEU A 1 68 ? 0.847 22.160 3.965 1.00 32.19 68 LEU A O 1
ATOM 525 N N . LEU A 1 69 ? 0.473 21.695 6.130 1.00 28.44 69 LEU A N 1
ATOM 526 C CA . LEU A 1 69 ? 1.867 21.843 6.539 1.00 28.44 69 LEU A CA 1
ATOM 527 C C . LEU A 1 69 ? 2.540 20.468 6.511 1.00 28.44 69 LEU A C 1
ATOM 529 O O . LEU A 1 69 ? 2.346 19.650 7.406 1.00 28.44 69 LEU A O 1
ATOM 533 N N . ALA A 1 70 ? 3.332 20.229 5.466 1.00 33.91 70 ALA A N 1
ATOM 534 C CA . ALA A 1 70 ? 4.503 19.379 5.614 1.00 33.91 70 ALA A CA 1
ATOM 535 C C . ALA A 1 70 ? 5.495 20.173 6.471 1.00 33.91 70 ALA A C 1
ATOM 537 O O . ALA A 1 70 ? 5.900 21.262 6.061 1.00 33.91 70 ALA A O 1
ATOM 538 N N . ASP A 1 71 ? 5.807 19.674 7.664 1.00 28.84 71 ASP A N 1
ATOM 539 C CA . ASP A 1 71 ? 6.713 20.337 8.599 1.00 28.84 71 ASP A CA 1
ATOM 540 C C . ASP A 1 71 ? 8.167 20.102 8.152 1.00 28.84 71 ASP A C 1
ATOM 542 O O . ASP A 1 71 ? 8.601 18.947 8.100 1.00 28.84 71 ASP A O 1
ATOM 546 N N . PRO A 1 72 ? 8.929 21.139 7.758 1.00 32.34 72 PRO A N 1
ATOM 547 C CA . PRO A 1 72 ? 10.304 20.981 7.315 1.00 32.34 72 PRO A CA 1
ATOM 548 C C . PRO A 1 72 ? 11.249 21.046 8.524 1.00 32.34 72 PRO A C 1
ATOM 550 O O . PRO A 1 72 ? 12.056 21.966 8.605 1.00 32.34 72 PRO A O 1
ATOM 553 N N . ASN A 1 73 ? 11.109 20.100 9.460 1.00 27.59 73 ASN A N 1
ATOM 554 C CA . ASN A 1 73 ? 11.994 19.901 10.616 1.00 27.59 73 ASN A CA 1
ATOM 555 C C . ASN A 1 73 ? 11.830 18.477 11.205 1.00 27.59 73 ASN A C 1
ATOM 557 O O . ASN A 1 73 ? 11.348 18.296 12.322 1.00 27.59 73 ASN A O 1
ATOM 561 N N . GLU A 1 74 ? 12.276 17.445 10.479 1.00 27.77 74 GLU A N 1
ATOM 562 C CA . GLU A 1 74 ? 12.756 16.218 11.142 1.00 27.77 74 GLU A CA 1
ATOM 563 C C . GLU A 1 74 ? 14.185 16.476 11.660 1.00 27.77 74 GLU A C 1
ATOM 565 O O . GLU A 1 74 ? 15.160 16.018 11.068 1.00 27.77 74 GLU A O 1
ATOM 570 N N . GLU A 1 75 ? 14.325 17.232 12.755 1.00 27.25 75 GLU A N 1
ATOM 571 C CA . GLU A 1 75 ? 15.574 17.209 13.527 1.00 27.25 75 GLU A CA 1
ATOM 572 C C . GLU A 1 75 ? 15.587 15.990 14.458 1.00 27.25 75 GLU A C 1
ATOM 574 O O . GLU A 1 75 ? 14.610 15.668 15.139 1.00 27.25 75 GLU A O 1
ATOM 579 N N . VAL A 1 76 ? 16.714 15.282 14.437 1.00 31.05 76 VAL A N 1
ATOM 580 C CA . VAL A 1 76 ? 16.931 14.031 15.163 1.00 31.05 76 VAL A CA 1
ATOM 581 C C . VAL A 1 76 ? 17.140 14.341 16.644 1.00 31.05 76 VAL A C 1
ATOM 583 O O . VAL A 1 76 ? 18.114 14.991 17.014 1.00 31.05 76 VAL A O 1
ATOM 586 N N . ALA A 1 77 ? 16.234 13.864 17.497 1.00 26.56 77 ALA A N 1
ATOM 587 C CA . ALA A 1 77 ? 16.380 13.942 18.947 1.00 26.56 77 ALA A CA 1
ATOM 588 C C . ALA A 1 77 ? 17.114 12.700 19.480 1.00 26.56 77 ALA A C 1
ATOM 590 O O . ALA A 1 77 ? 16.495 11.813 20.072 1.00 26.56 77 ALA A O 1
ATOM 591 N N . ASP A 1 78 ? 18.428 12.644 19.261 1.00 26.77 78 ASP A N 1
ATOM 592 C CA . ASP A 1 78 ? 19.297 11.696 19.961 1.00 26.77 78 ASP A CA 1
ATOM 593 C C . ASP A 1 78 ? 19.535 12.186 21.399 1.00 26.77 78 ASP A C 1
ATOM 595 O O . ASP A 1 78 ? 19.912 13.336 21.636 1.00 26.77 78 ASP A O 1
ATOM 599 N N . LEU A 1 79 ? 19.280 11.309 22.373 1.00 26.31 79 LEU A N 1
ATOM 600 C CA . LEU A 1 79 ? 19.551 11.545 23.790 1.00 26.31 79 LEU A CA 1
ATOM 601 C C . LEU A 1 79 ? 20.864 10.858 24.170 1.00 26.31 79 LEU A C 1
ATOM 603 O O . LEU A 1 79 ? 20.876 9.653 24.410 1.00 26.31 79 LEU A O 1
ATOM 607 N N . GLU A 1 80 ? 21.941 11.632 24.289 1.00 26.50 80 GLU A N 1
ATOM 608 C CA . GLU A 1 80 ? 23.157 11.203 24.985 1.00 26.50 80 GLU A CA 1
ATOM 609 C C . GLU A 1 80 ? 23.357 12.055 26.248 1.00 26.50 80 GLU A C 1
ATOM 611 O O . GLU A 1 80 ? 23.398 13.287 26.200 1.00 26.50 80 GLU A O 1
ATOM 616 N N . GLU A 1 81 ? 23.453 11.385 27.398 1.00 26.12 81 GLU A N 1
ATOM 617 C CA . GLU A 1 81 ? 24.017 11.965 28.616 1.00 26.12 81 GLU A CA 1
ATOM 618 C C . GLU A 1 81 ? 25.535 12.101 28.444 1.00 26.12 81 GLU A C 1
ATOM 620 O O . GLU A 1 81 ? 26.166 11.138 28.031 1.00 26.12 81 GLU A O 1
ATOM 625 N N . GLU A 1 82 ? 26.127 13.226 28.855 1.00 24.69 82 GLU A N 1
ATOM 626 C CA . GLU A 1 82 ? 27.346 13.255 29.685 1.00 24.69 82 GLU A CA 1
ATOM 627 C C . GLU A 1 82 ? 27.483 14.634 30.361 1.00 24.69 82 GLU A C 1
ATOM 629 O O . GLU A 1 82 ? 26.871 15.627 29.954 1.00 24.69 82 GLU A O 1
ATOM 634 N N . ALA A 1 83 ? 28.232 14.683 31.464 1.00 24.28 83 ALA A N 1
ATOM 635 C CA . ALA A 1 83 ? 28.293 15.827 32.370 1.00 24.28 83 ALA A CA 1
ATOM 636 C C . ALA A 1 83 ? 29.536 16.724 32.171 1.00 24.28 83 ALA A C 1
ATOM 638 O O . ALA A 1 83 ? 30.532 16.322 31.585 1.00 24.28 83 ALA A O 1
ATOM 639 N N . GLN A 1 84 ? 29.426 17.944 32.715 1.00 23.09 84 GLN A N 1
ATOM 640 C CA . GLN A 1 84 ? 30.468 18.892 33.175 1.00 23.09 84 GLN A CA 1
ATOM 641 C C . GLN A 1 84 ? 31.941 18.423 33.054 1.00 23.09 84 GLN A C 1
ATOM 643 O O . GLN A 1 84 ? 32.303 17.358 33.536 1.00 23.09 84 GLN A O 1
ATOM 648 N N . ASP A 1 85 ? 32.875 19.236 32.549 1.00 23.66 85 ASP A N 1
ATOM 649 C CA . ASP A 1 85 ? 33.296 20.490 33.205 1.00 23.66 85 ASP A CA 1
ATOM 650 C C . ASP A 1 85 ? 33.953 21.505 32.223 1.00 23.66 85 ASP A C 1
ATOM 652 O O . ASP A 1 85 ? 34.083 21.244 31.028 1.00 23.66 85 ASP A O 1
ATOM 656 N N . GLY A 1 86 ? 34.300 22.712 32.690 1.00 23.11 86 GLY A N 1
ATOM 657 C CA . GLY A 1 86 ? 34.548 23.881 31.825 1.00 23.11 86 GLY A CA 1
ATOM 658 C C . GLY A 1 86 ? 36.004 24.273 31.494 1.00 23.11 86 GLY A C 1
ATOM 659 O O . GLY A 1 86 ? 36.941 23.494 31.617 1.00 23.11 86 GLY A O 1
ATOM 660 N N . VAL A 1 87 ? 36.148 25.572 31.149 1.00 24.16 87 VAL A N 1
ATOM 661 C CA . VAL A 1 87 ? 37.354 26.452 31.156 1.00 24.16 87 VAL A CA 1
ATOM 662 C C . VAL A 1 87 ? 37.830 27.040 29.795 1.00 24.16 87 VAL A C 1
ATOM 664 O O . VAL A 1 87 ? 38.561 26.434 29.027 1.00 24.16 87 VAL A O 1
ATOM 667 N N . LEU A 1 88 ? 37.477 28.327 29.616 1.00 24.56 88 LEU A N 1
ATOM 668 C CA . LEU A 1 88 ? 38.189 29.466 28.980 1.00 24.56 88 LEU A CA 1
ATOM 669 C C . LEU A 1 88 ? 38.644 29.490 27.487 1.00 24.56 88 LEU A C 1
ATOM 671 O O . LEU A 1 88 ? 39.591 28.850 27.049 1.00 24.56 88 LEU A O 1
ATOM 675 N N . GLN A 1 89 ? 38.017 30.450 26.786 1.00 21.97 89 GLN A N 1
ATOM 676 C CA . GLN A 1 89 ? 38.477 31.408 25.746 1.00 21.97 89 GLN A CA 1
ATOM 677 C C . GLN A 1 89 ? 39.996 31.755 25.638 1.00 21.97 89 GLN A C 1
ATOM 679 O O . GLN A 1 89 ? 40.720 31.584 26.615 1.00 21.97 89 GLN A O 1
ATOM 684 N N . PRO A 1 90 ? 40.435 32.574 24.638 1.00 30.98 90 PRO A N 1
ATOM 685 C CA . PRO A 1 90 ? 40.112 32.651 23.194 1.00 30.98 90 PRO A CA 1
ATOM 686 C C . PRO A 1 90 ? 41.402 32.849 22.332 1.00 30.98 90 PRO A C 1
ATOM 688 O O . PRO A 1 90 ? 42.504 32.777 22.857 1.00 30.98 90 PRO A O 1
ATOM 691 N N . VAL A 1 91 ? 41.293 33.197 21.034 1.00 24.34 91 VAL A N 1
ATOM 692 C CA . VAL A 1 91 ? 42.052 34.287 20.339 1.00 24.34 91 VAL A CA 1
ATOM 693 C C . VAL A 1 91 ? 41.631 34.365 18.857 1.00 24.34 91 VAL A C 1
ATOM 695 O O . VAL A 1 91 ? 41.110 33.406 18.296 1.00 24.34 91 VAL A O 1
ATOM 698 N N . ALA A 1 92 ? 41.789 35.533 18.223 1.00 22.12 92 ALA A N 1
ATOM 699 C CA . ALA A 1 92 ? 41.179 35.862 16.933 1.00 22.12 92 ALA A CA 1
ATOM 700 C C . ALA A 1 92 ? 42.161 36.415 15.871 1.00 22.12 92 ALA A C 1
ATOM 702 O O . ALA A 1 92 ? 43.233 36.911 16.200 1.00 22.12 92 ALA A O 1
ATOM 703 N N . LYS A 1 93 ? 41.664 36.476 14.620 1.00 21.53 93 LYS A N 1
ATOM 704 C CA . LYS A 1 93 ? 42.040 37.380 13.499 1.00 21.53 93 LYS A CA 1
ATOM 705 C C . LYS A 1 93 ? 43.280 37.081 12.614 1.00 21.53 93 LYS A C 1
ATOM 707 O O . LYS A 1 93 ? 44.418 37.357 12.955 1.00 21.53 93 LYS A O 1
ATOM 712 N N . ASN A 1 94 ? 42.945 36.830 11.340 1.00 20.33 94 ASN A N 1
ATOM 713 C CA . ASN A 1 94 ? 43.436 37.526 10.131 1.00 20.33 94 ASN A CA 1
ATOM 714 C C . ASN A 1 94 ? 44.830 37.248 9.495 1.00 20.33 94 ASN A C 1
ATOM 716 O O . ASN A 1 94 ? 45.762 38.033 9.627 1.00 20.33 94 ASN A O 1
ATOM 720 N N . SER A 1 95 ? 44.775 36.427 8.432 1.00 21.02 95 SER A N 1
ATOM 721 C CA . SER A 1 95 ? 44.833 36.889 7.017 1.00 21.02 95 SER A CA 1
ATOM 722 C C . SER A 1 95 ? 46.097 36.692 6.136 1.00 21.02 95 SER A C 1
ATOM 724 O O . SER A 1 95 ? 47.221 36.977 6.520 1.00 21.02 95 SER A O 1
ATOM 726 N N . ARG A 1 96 ? 45.795 36.384 4.854 1.00 21.89 96 ARG A N 1
ATOM 727 C CA . ARG A 1 96 ? 46.522 36.667 3.582 1.00 21.89 96 ARG A CA 1
ATOM 728 C C . ARG A 1 96 ? 47.691 35.771 3.098 1.00 21.89 96 ARG A C 1
ATOM 730 O O . ARG A 1 96 ? 48.844 35.974 3.435 1.00 21.89 96 ARG A O 1
ATOM 737 N N . LYS A 1 97 ? 47.348 34.990 2.054 1.00 21.88 97 LYS A N 1
ATOM 738 C CA . LYS A 1 97 ? 48.063 34.753 0.769 1.00 21.88 97 LYS A CA 1
ATOM 739 C C . LYS A 1 97 ? 49.535 34.279 0.771 1.00 21.88 97 LYS A C 1
ATOM 741 O O . LYS A 1 97 ? 50.447 35.074 0.947 1.00 21.88 97 LYS A O 1
ATOM 746 N N . SER A 1 98 ? 49.753 33.081 0.215 1.00 19.27 98 SER A N 1
ATOM 747 C CA . SER A 1 98 ? 50.847 32.819 -0.744 1.00 19.27 98 SER A CA 1
ATOM 748 C C . SER A 1 98 ? 50.457 31.704 -1.736 1.00 19.27 98 SER A C 1
ATOM 750 O O . SER A 1 98 ? 49.342 31.191 -1.682 1.00 19.27 98 SER A O 1
ATOM 752 N N . SER A 1 99 ? 51.320 31.406 -2.710 1.00 19.86 99 SER A N 1
ATOM 753 C CA . SER A 1 99 ? 50.978 30.772 -3.994 1.00 19.86 99 SER A CA 1
ATOM 754 C C . SER A 1 99 ? 51.729 29.467 -4.311 1.00 19.86 99 SER A C 1
ATOM 756 O O . SER A 1 99 ? 52.781 29.205 -3.743 1.00 19.86 99 SER A O 1
ATOM 758 N N . LYS A 1 100 ? 51.233 28.783 -5.362 1.00 21.23 100 LYS A N 1
ATOM 759 C CA . LYS A 1 100 ? 51.859 27.751 -6.227 1.00 21.23 100 LYS A CA 1
ATOM 760 C C . LYS A 1 100 ? 51.749 26.264 -5.837 1.00 21.23 100 LYS A C 1
ATOM 762 O O . LYS A 1 100 ? 52.389 25.782 -4.921 1.00 21.23 100 LYS A O 1
ATOM 767 N N . LYS A 1 101 ? 51.058 25.559 -6.749 1.00 23.12 101 LYS A N 1
ATOM 768 C CA . LYS A 1 101 ? 51.328 24.216 -7.303 1.00 23.12 101 LYS A CA 1
ATOM 769 C C . LYS A 1 101 ? 51.715 23.098 -6.321 1.00 23.12 101 LYS A C 1
ATOM 771 O O . LYS A 1 101 ? 52.871 22.994 -5.935 1.00 23.12 101 LYS A O 1
ATOM 776 N N . ASN A 1 102 ? 50.859 22.075 -6.264 1.00 23.22 102 ASN A N 1
ATOM 777 C CA . ASN A 1 102 ? 51.269 20.812 -6.881 1.00 23.22 102 ASN A CA 1
ATOM 778 C C . ASN A 1 102 ? 50.104 20.005 -7.472 1.00 23.22 102 ASN A C 1
ATOM 780 O O . ASN A 1 102 ? 48.934 20.347 -7.314 1.00 23.22 102 ASN A O 1
ATOM 784 N N . LYS A 1 103 ? 50.482 19.019 -8.285 1.00 35.28 103 LYS A N 1
ATOM 785 C CA . LYS A 1 103 ? 49.646 18.218 -9.183 1.00 35.28 103 LYS A CA 1
ATOM 786 C C . LYS A 1 103 ? 49.024 17.049 -8.414 1.00 35.28 103 LYS A C 1
ATOM 788 O O . LYS A 1 103 ? 49.756 16.147 -8.025 1.00 35.28 103 LYS A O 1
ATOM 793 N N . THR A 1 104 ? 47.699 17.027 -8.272 1.00 24.02 104 THR A N 1
ATOM 794 C CA . THR A 1 104 ? 46.982 15.891 -7.671 1.00 24.02 104 THR A CA 1
ATOM 795 C C . THR A 1 104 ? 45.881 15.405 -8.602 1.00 24.02 104 THR A C 1
ATOM 797 O O . THR A 1 104 ? 45.120 16.201 -9.156 1.00 24.02 104 THR A O 1
ATOM 800 N N . GLN A 1 105 ? 45.825 14.088 -8.782 1.00 30.00 105 GLN A N 1
ATOM 801 C CA . GLN A 1 105 ? 44.798 13.377 -9.537 1.00 30.00 105 GLN A CA 1
ATOM 802 C C . GLN A 1 105 ? 43.413 13.762 -8.992 1.00 30.00 105 GLN A C 1
ATOM 804 O O . GLN A 1 105 ? 43.133 13.529 -7.817 1.00 30.00 105 GLN A O 1
ATOM 809 N N . LYS A 1 106 ? 42.540 14.360 -9.814 1.00 26.42 106 LYS A N 1
ATOM 810 C CA . LYS A 1 106 ? 41.140 14.558 -9.417 1.00 26.42 106 LYS A CA 1
ATOM 811 C C . LYS A 1 106 ? 40.412 13.224 -9.527 1.00 26.42 106 LYS A C 1
ATOM 813 O O . LYS A 1 106 ? 39.899 12.890 -10.590 1.00 26.42 106 LYS A O 1
ATOM 818 N N . ASN A 1 107 ? 40.384 12.487 -8.422 1.00 28.11 107 ASN A N 1
ATOM 819 C CA . ASN A 1 107 ? 39.429 11.407 -8.231 1.00 28.11 107 ASN A CA 1
ATOM 820 C C . ASN A 1 107 ? 38.024 12.032 -8.170 1.00 28.11 107 ASN A C 1
ATOM 822 O O . ASN A 1 107 ? 37.777 12.899 -7.327 1.00 28.11 107 ASN A O 1
ATOM 826 N N . VAL A 1 108 ? 37.140 11.696 -9.111 1.00 33.38 108 VAL A N 1
ATOM 827 C CA . VAL A 1 108 ? 35.844 12.380 -9.276 1.00 33.38 108 VAL A CA 1
ATOM 828 C C . VAL A 1 108 ? 34.769 11.658 -8.463 1.00 33.38 108 VAL A C 1
ATOM 830 O O . VAL A 1 108 ? 33.834 11.091 -9.010 1.00 33.38 108 VAL A O 1
ATOM 833 N N . ASN A 1 109 ? 34.888 11.710 -7.135 1.00 37.19 109 ASN A N 1
ATOM 834 C CA . ASN A 1 109 ? 33.943 11.066 -6.210 1.00 37.19 109 ASN A CA 1
ATOM 835 C C . ASN A 1 109 ? 32.653 11.878 -5.971 1.00 37.19 109 ASN A C 1
ATOM 837 O O . ASN A 1 109 ? 31.936 11.624 -5.008 1.00 37.19 109 ASN A O 1
ATOM 841 N N . ASN A 1 110 ? 32.347 12.874 -6.810 1.00 43.03 110 ASN A N 1
ATOM 842 C CA . ASN A 1 110 ? 31.116 13.650 -6.678 1.00 43.03 110 ASN A CA 1
ATOM 843 C C . ASN A 1 110 ? 30.048 13.139 -7.653 1.00 43.03 110 ASN A C 1
ATOM 845 O O . ASN A 1 110 ? 29.919 13.646 -8.771 1.00 43.03 110 ASN A O 1
ATOM 849 N N . ILE A 1 111 ? 29.281 12.140 -7.207 1.00 51.56 111 ILE A N 1
ATOM 850 C CA . ILE A 1 111 ? 28.178 11.521 -7.960 1.00 51.56 111 ILE A CA 1
ATOM 851 C C . ILE A 1 111 ? 27.188 12.566 -8.509 1.00 51.56 111 ILE A C 1
ATOM 853 O O . ILE A 1 111 ? 26.731 12.444 -9.644 1.00 51.56 111 ILE A O 1
ATOM 857 N N . TYR A 1 112 ? 26.963 13.668 -7.782 1.00 46.31 112 TYR A N 1
ATOM 858 C CA . TYR A 1 112 ? 26.108 14.778 -8.214 1.00 46.31 112 TYR A CA 1
ATOM 859 C C . TYR A 1 112 ? 26.555 15.428 -9.532 1.00 46.31 112 TYR A C 1
ATOM 861 O O . TYR A 1 112 ? 25.704 15.810 -10.333 1.00 46.31 112 TYR A O 1
ATOM 869 N N . GLU A 1 113 ? 27.861 15.551 -9.790 1.00 55.22 113 GLU A N 1
ATOM 870 C CA . GLU A 1 113 ? 28.361 16.097 -11.062 1.00 55.22 113 GLU A CA 1
ATOM 871 C C . GLU A 1 113 ? 28.105 15.115 -12.210 1.00 55.22 113 GLU A C 1
ATOM 873 O O . GLU A 1 113 ? 27.652 15.519 -13.280 1.00 55.22 113 GLU A O 1
ATOM 878 N N . LEU A 1 114 ? 28.319 13.815 -11.979 1.00 53.72 114 LEU A N 1
ATOM 879 C CA . LEU A 1 114 ? 28.099 12.776 -12.985 1.00 53.72 114 LEU A CA 1
ATOM 880 C C . LEU A 1 114 ? 26.614 12.647 -13.355 1.00 53.72 114 LEU A C 1
ATOM 882 O O . LEU A 1 114 ? 26.278 12.511 -14.532 1.00 53.72 114 LEU A O 1
ATOM 886 N N . VAL A 1 115 ? 25.713 12.742 -12.375 1.00 52.44 115 VAL A N 1
ATOM 887 C CA . VAL A 1 115 ? 24.273 12.600 -12.617 1.00 52.44 115 VAL A CA 1
ATOM 888 C C . VAL A 1 115 ? 23.646 13.895 -13.165 1.00 52.44 115 VAL A C 1
ATOM 890 O O . VAL A 1 115 ? 22.847 13.834 -14.103 1.00 52.44 115 VAL A O 1
ATOM 893 N N . LYS A 1 116 ? 24.095 15.089 -12.737 1.00 48.00 116 LYS A N 1
ATOM 894 C CA . LYS A 1 116 ? 23.724 16.360 -13.404 1.00 48.00 116 LYS A CA 1
ATOM 895 C C . LYS A 1 116 ? 24.242 16.436 -14.845 1.00 48.00 116 LYS A C 1
ATOM 897 O O . LYS A 1 116 ? 23.554 16.968 -15.723 1.00 48.00 116 LYS A O 1
ATOM 902 N N . TYR A 1 117 ? 25.417 15.871 -15.121 1.00 52.25 117 TYR A N 1
ATOM 903 C CA . TYR A 1 117 ? 25.962 15.740 -16.475 1.00 52.25 117 TYR A CA 1
ATOM 904 C C . TYR A 1 117 ? 25.081 14.848 -17.368 1.00 52.25 117 TYR A C 1
ATOM 906 O O . TYR A 1 117 ? 24.856 15.187 -18.533 1.00 52.25 117 TYR A O 1
ATOM 914 N N . LEU A 1 118 ? 24.499 13.771 -16.823 1.00 53.38 118 LEU A N 1
ATOM 915 C CA . LEU A 1 118 ? 23.547 12.917 -17.545 1.00 53.38 118 LEU A CA 1
ATOM 916 C C . LEU A 1 118 ? 22.251 13.654 -17.909 1.00 53.38 118 LEU A C 1
ATOM 918 O O . LEU A 1 118 ? 21.845 13.609 -19.072 1.00 53.38 118 LEU A O 1
ATOM 922 N N . ALA A 1 119 ? 21.658 14.397 -16.969 1.00 45.38 119 ALA A N 1
ATOM 923 C CA . ALA A 1 119 ? 20.488 15.238 -17.244 1.00 45.38 119 ALA A CA 1
ATOM 924 C C . ALA A 1 119 ? 20.779 16.337 -18.292 1.00 45.38 119 ALA A C 1
ATOM 926 O O . ALA A 1 119 ? 19.929 16.676 -19.114 1.00 45.38 119 ALA A O 1
ATOM 927 N N . SER A 1 120 ? 22.005 16.871 -18.306 1.00 39.97 120 SER A N 1
ATOM 928 C CA . SER A 1 120 ? 22.411 17.959 -19.208 1.00 39.97 120 SER A CA 1
ATOM 929 C C . SER A 1 120 ? 22.701 17.501 -20.646 1.00 39.97 120 SER A C 1
ATOM 931 O O . SER A 1 120 ? 22.485 18.256 -21.599 1.00 39.97 120 SER A O 1
ATOM 933 N N . ASN A 1 121 ? 23.197 16.273 -20.832 1.00 40.75 121 ASN A N 1
ATOM 934 C CA . ASN A 1 121 ? 23.690 15.797 -22.129 1.00 40.75 121 ASN A CA 1
ATOM 935 C C . ASN A 1 121 ? 22.618 15.246 -23.079 1.00 40.75 121 ASN A C 1
ATOM 937 O O . ASN A 1 121 ? 22.877 15.172 -24.285 1.00 40.75 121 ASN A O 1
ATOM 941 N N . ALA A 1 122 ? 21.415 14.917 -22.595 1.00 39.50 122 ALA A N 1
ATOM 942 C CA . ALA A 1 122 ? 20.302 14.488 -23.453 1.00 39.50 122 ALA A CA 1
ATOM 943 C C . ALA A 1 122 ? 19.960 15.534 -24.542 1.00 39.50 122 ALA A C 1
ATOM 945 O O . ALA A 1 122 ? 19.611 15.181 -25.670 1.00 39.50 122 ALA A O 1
ATOM 946 N N . SER A 1 123 ? 20.176 16.820 -24.245 1.00 35.47 123 SER A N 1
ATOM 947 C CA . SER A 1 123 ? 19.868 17.955 -25.126 1.00 35.47 123 SER A CA 1
ATOM 948 C C . SER A 1 123 ? 20.930 18.278 -26.193 1.00 35.47 123 SER A C 1
ATOM 950 O O . SER A 1 123 ? 20.715 19.188 -26.996 1.00 35.47 123 SER A O 1
ATOM 952 N N . ARG A 1 124 ? 22.094 17.603 -26.231 1.00 34.62 124 ARG A N 1
ATOM 953 C CA . ARG A 1 124 ? 23.214 17.981 -27.128 1.00 34.62 124 ARG A CA 1
ATOM 954 C C . ARG A 1 124 ? 23.912 16.814 -27.837 1.00 34.62 124 ARG A C 1
ATOM 956 O O . ARG A 1 124 ? 25.112 16.613 -27.682 1.00 34.62 124 ARG A O 1
ATOM 963 N N . LYS A 1 125 ? 23.200 16.140 -28.748 1.00 27.86 125 LYS A N 1
ATOM 964 C CA . LYS A 1 125 ? 23.824 15.446 -29.897 1.00 27.86 125 LYS A CA 1
ATOM 965 C C . LYS A 1 125 ? 23.065 15.692 -31.209 1.00 27.86 125 LYS A C 1
ATOM 967 O O . LYS A 1 125 ? 22.313 14.847 -31.683 1.00 27.86 125 LYS A O 1
ATOM 972 N N . LYS A 1 126 ? 23.336 16.839 -31.842 1.00 30.44 126 LYS A N 1
ATOM 973 C CA . LYS A 1 126 ? 23.474 16.888 -33.307 1.00 30.44 126 LYS A CA 1
ATOM 974 C C . LYS A 1 126 ? 24.945 16.611 -33.596 1.00 30.44 126 LYS A C 1
ATOM 976 O O . LYS A 1 126 ? 25.782 17.400 -33.174 1.00 30.44 126 LYS A O 1
ATOM 981 N N . CYS A 1 127 ? 25.248 15.521 -34.290 1.00 25.06 127 CYS A N 1
ATOM 982 C CA . CYS A 1 127 ? 26.570 15.307 -34.863 1.00 25.06 127 CYS A CA 1
ATOM 983 C C . CYS A 1 127 ? 26.388 15.049 -36.356 1.00 25.06 127 CYS A C 1
ATOM 985 O O . CYS A 1 127 ? 25.749 14.074 -36.747 1.00 25.06 127 CYS A O 1
ATOM 987 N N . SER A 1 128 ? 26.882 15.975 -37.169 1.00 25.88 128 SER A N 1
ATOM 988 C CA . SER A 1 128 ? 27.077 15.789 -38.602 1.00 25.88 128 SER A CA 1
ATOM 989 C C . SER A 1 128 ? 28.212 14.794 -38.822 1.00 25.88 128 SER A C 1
ATOM 991 O O . SER A 1 128 ? 29.270 14.949 -38.215 1.00 25.88 128 SER A O 1
ATOM 993 N N . PHE A 1 129 ? 28.021 13.824 -39.711 1.00 24.89 129 PHE A N 1
ATOM 994 C CA . PHE A 1 129 ? 29.116 13.000 -40.211 1.00 24.89 129 PHE A CA 1
ATOM 995 C C . PHE A 1 129 ? 28.984 12.862 -41.727 1.00 24.89 129 PHE A C 1
ATOM 997 O O . PHE A 1 129 ? 28.198 12.062 -42.229 1.00 24.89 129 PHE A O 1
ATOM 1004 N N . GLU A 1 130 ? 29.728 13.699 -42.444 1.00 23.98 130 GLU A N 1
ATOM 1005 C CA . GLU A 1 130 ? 30.037 13.483 -43.855 1.00 23.98 130 GLU A CA 1
ATOM 1006 C C . GLU A 1 130 ? 31.294 12.605 -43.966 1.00 23.98 130 GLU A C 1
ATOM 1008 O O . GLU A 1 130 ? 32.159 12.629 -43.093 1.00 23.98 130 GLU A O 1
ATOM 1013 N N . ASN A 1 131 ? 31.393 11.866 -45.073 1.00 23.28 131 ASN A N 1
ATOM 1014 C CA . ASN A 1 131 ? 32.563 11.109 -45.530 1.00 23.28 131 ASN A CA 1
ATOM 1015 C C . ASN A 1 131 ? 33.123 9.990 -44.628 1.00 23.28 131 ASN A C 1
ATOM 1017 O O . ASN A 1 131 ? 34.117 10.145 -43.921 1.00 23.28 131 ASN A O 1
ATOM 1021 N N . CYS A 1 132 ? 32.628 8.776 -44.882 1.00 25.47 132 CYS A N 1
ATOM 1022 C CA . CYS A 1 132 ? 33.507 7.653 -45.232 1.00 25.47 132 CYS A CA 1
ATOM 1023 C C . CYS A 1 132 ? 32.843 6.800 -46.327 1.00 25.47 132 CYS A C 1
ATOM 1025 O O . CYS A 1 132 ? 31.735 6.304 -46.141 1.00 25.47 132 CYS A O 1
ATOM 1027 N N . GLN A 1 133 ? 33.508 6.663 -47.478 1.00 21.70 133 GLN A N 1
ATOM 1028 C CA . GLN A 1 133 ? 33.107 5.787 -48.589 1.00 21.70 133 GLN A CA 1
ATOM 1029 C C . GLN A 1 133 ? 34.032 4.559 -48.664 1.00 21.70 133 GLN A C 1
ATOM 1031 O O . GLN A 1 133 ? 35.179 4.655 -48.234 1.00 21.70 133 GLN A O 1
ATOM 1036 N N . PHE A 1 134 ? 33.548 3.489 -49.324 1.00 24.86 134 PHE A N 1
ATOM 1037 C CA . PHE A 1 134 ? 34.277 2.268 -49.746 1.00 24.86 134 PHE A CA 1
ATOM 1038 C C . PHE A 1 134 ? 34.683 1.301 -48.605 1.00 24.86 134 PHE A C 1
ATOM 1040 O O . PHE A 1 134 ? 35.174 1.746 -47.579 1.00 24.86 134 PHE A O 1
ATOM 1047 N N . TYR A 1 135 ? 34.540 -0.035 -48.654 1.00 25.77 135 TYR A N 1
ATOM 1048 C CA . TYR A 1 135 ? 33.962 -1.060 -49.566 1.00 25.77 135 TYR A CA 1
ATOM 1049 C C . TYR A 1 135 ? 33.574 -2.293 -48.670 1.00 25.77 135 TYR A C 1
ATOM 1051 O O . TYR A 1 135 ? 34.006 -2.334 -47.523 1.00 25.77 135 TYR A O 1
ATOM 1059 N N . THR A 1 136 ? 32.795 -3.335 -49.022 1.00 25.89 136 THR A N 1
ATOM 1060 C CA . THR A 1 136 ? 32.145 -3.789 -50.277 1.00 25.89 136 THR A CA 1
ATOM 1061 C C . THR A 1 136 ? 30.880 -4.632 -49.980 1.00 25.89 136 THR A C 1
ATOM 1063 O O . THR A 1 136 ? 30.813 -5.308 -48.962 1.00 25.89 136 THR A O 1
ATOM 1066 N N . ASN A 1 137 ? 29.936 -4.650 -50.927 1.00 23.39 137 ASN A N 1
ATOM 1067 C CA . ASN A 1 137 ? 28.984 -5.715 -51.314 1.00 23.39 137 ASN A CA 1
ATOM 1068 C C . ASN A 1 137 ? 28.788 -6.993 -50.454 1.00 23.39 137 ASN A C 1
ATOM 1070 O O . ASN A 1 137 ? 29.650 -7.866 -50.445 1.00 23.39 137 ASN A O 1
ATOM 1074 N N . VAL A 1 138 ? 27.529 -7.242 -50.060 1.00 26.06 138 VAL A N 1
ATOM 1075 C CA . VAL A 1 138 ? 26.732 -8.364 -50.618 1.00 26.06 138 VAL A CA 1
ATOM 1076 C C . VAL A 1 138 ? 25.353 -7.819 -51.009 1.00 26.06 138 VAL A C 1
ATOM 1078 O O . VAL A 1 138 ? 24.771 -7.020 -50.279 1.00 26.06 138 VAL A O 1
ATOM 1081 N N . SER A 1 139 ? 24.845 -8.222 -52.174 1.00 23.00 139 SER A N 1
ATOM 1082 C CA . SER A 1 139 ? 23.540 -7.817 -52.707 1.00 23.00 139 SER A CA 1
ATOM 1083 C C . SER A 1 139 ? 22.558 -8.986 -52.670 1.00 23.00 139 SER A C 1
ATOM 1085 O O . SER A 1 139 ? 22.938 -10.104 -53.005 1.00 23.00 139 SER A O 1
ATOM 1087 N N . CYS A 1 140 ? 21.291 -8.707 -52.358 1.00 23.67 140 CYS A N 1
ATOM 1088 C CA . CYS A 1 140 ? 20.161 -9.471 -52.882 1.00 23.67 140 CYS A CA 1
ATOM 1089 C C . CYS A 1 140 ? 19.053 -8.489 -53.272 1.00 23.67 140 CYS A C 1
ATOM 1091 O O . CYS A 1 140 ? 18.505 -7.787 -52.422 1.00 23.67 140 CYS A O 1
ATOM 1093 N N . TYR A 1 141 ? 18.772 -8.412 -54.572 1.00 25.16 141 TYR A N 1
ATOM 1094 C CA . TYR A 1 141 ? 17.754 -7.533 -55.139 1.00 25.16 141 TYR A CA 1
ATOM 1095 C C . TYR A 1 141 ? 16.343 -8.114 -55.020 1.00 25.16 141 TYR A C 1
ATOM 1097 O O . TYR A 1 141 ? 16.126 -9.323 -54.991 1.00 25.16 141 TYR A O 1
ATOM 1105 N N . SER A 1 142 ? 15.383 -7.196 -55.026 1.00 25.58 142 SER A N 1
ATOM 1106 C CA . SER A 1 142 ? 13.953 -7.431 -55.190 1.00 25.58 142 SER A CA 1
ATOM 1107 C C . SER A 1 142 ? 13.588 -8.188 -56.470 1.00 25.58 142 SER A C 1
ATOM 1109 O O . SER A 1 142 ? 14.090 -7.856 -57.542 1.00 25.58 142 SER A O 1
ATOM 1111 N N . TYR A 1 143 ? 12.570 -9.045 -56.376 1.00 24.75 143 TYR A N 1
ATOM 1112 C CA . TYR A 1 143 ? 11.675 -9.359 -57.490 1.00 24.75 143 TYR A CA 1
ATOM 1113 C C . TYR A 1 143 ? 10.220 -9.148 -57.057 1.00 24.75 143 TYR A C 1
ATOM 1115 O O . TYR A 1 143 ? 9.726 -9.817 -56.154 1.00 24.75 143 TYR A O 1
ATOM 1123 N N . LEU A 1 144 ? 9.548 -8.210 -57.725 1.00 25.95 144 LEU A N 1
ATOM 1124 C CA . LEU A 1 144 ? 8.091 -8.098 -57.779 1.00 25.95 144 LEU A CA 1
ATOM 1125 C C . LEU A 1 144 ? 7.635 -8.645 -59.139 1.00 25.95 144 LEU A C 1
ATOM 1127 O O . LEU A 1 144 ? 8.168 -8.195 -60.155 1.00 25.95 144 LEU A O 1
ATOM 1131 N N . PRO A 1 145 ? 6.631 -9.530 -59.200 1.00 24.66 145 PRO A N 1
ATOM 1132 C CA . PRO A 1 145 ? 5.837 -9.736 -60.400 1.00 24.66 145 PRO A CA 1
ATOM 1133 C C . PRO A 1 145 ? 4.579 -8.853 -60.357 1.00 24.66 145 PRO A C 1
ATOM 1135 O O . PRO A 1 145 ? 3.789 -8.905 -59.418 1.00 24.66 145 PRO A O 1
ATOM 1138 N N . THR A 1 146 ? 4.398 -8.041 -61.397 1.00 24.25 146 THR A N 1
ATOM 1139 C CA . THR A 1 146 ? 3.134 -7.344 -61.706 1.00 24.25 146 THR A CA 1
ATOM 1140 C C . THR A 1 146 ? 2.244 -8.278 -62.527 1.00 24.25 146 THR A C 1
ATOM 1142 O O . THR A 1 146 ? 2.814 -9.004 -63.328 1.00 24.25 146 THR A O 1
ATOM 1145 N N . PHE A 1 147 ? 0.912 -8.243 -62.362 1.00 23.86 147 PHE A N 1
ATOM 1146 C CA . PHE A 1 147 ? -0.170 -8.491 -63.356 1.00 23.86 147 PHE A CA 1
ATOM 1147 C C . PHE A 1 147 ? -1.528 -8.628 -62.607 1.00 23.86 147 PHE A C 1
ATOM 1149 O O . PHE A 1 147 ? -1.514 -8.786 -61.388 1.00 23.86 147 PHE A O 1
ATOM 1156 N N . PRO A 1 148 ? -2.696 -8.484 -63.264 1.00 25.42 148 PRO A N 1
ATOM 1157 C CA . PRO A 1 148 ? -3.297 -7.208 -63.651 1.00 25.42 148 PRO A CA 1
ATOM 1158 C C . PRO A 1 148 ? -4.624 -6.931 -62.903 1.00 25.42 148 PRO A C 1
ATOM 1160 O O . PRO A 1 148 ? -5.108 -7.749 -62.128 1.00 25.42 148 PRO A O 1
ATOM 1163 N N . GLN A 1 149 ? -5.226 -5.762 -63.140 1.00 26.89 149 GLN A N 1
ATOM 1164 C CA . GLN A 1 149 ? -6.513 -5.380 -62.548 1.00 26.89 149 GLN A CA 1
ATOM 1165 C C . GLN A 1 149 ? -7.688 -6.180 -63.135 1.00 26.89 149 GLN A C 1
ATOM 1167 O O . GLN A 1 149 ? -7.836 -6.258 -64.354 1.00 26.89 149 GLN A O 1
ATOM 1172 N N . GLN A 1 150 ? -8.581 -6.648 -62.263 1.00 23.86 150 GLN A N 1
ATOM 1173 C CA . GLN A 1 150 ? -10.000 -6.840 -62.560 1.00 23.86 150 GLN A CA 1
ATOM 1174 C C . GLN A 1 150 ? -10.809 -6.255 -61.397 1.00 23.86 150 GLN A C 1
ATOM 1176 O O . GLN A 1 150 ? -10.522 -6.531 -60.233 1.00 23.86 150 GLN A O 1
ATOM 1181 N N . GLU A 1 151 ? -11.765 -5.389 -61.723 1.00 31.66 151 GLU A N 1
ATOM 1182 C CA . GLU A 1 151 ? -12.660 -4.740 -60.767 1.00 31.66 151 GLU A CA 1
ATOM 1183 C C . GLU A 1 151 ? -13.896 -5.617 -60.548 1.00 31.66 151 GLU A C 1
ATOM 1185 O O . GLU A 1 151 ? -14.707 -5.737 -61.459 1.00 31.66 151 GLU A O 1
ATOM 1190 N N . GLU A 1 152 ? -14.092 -6.157 -59.345 1.00 24.98 152 GLU A N 1
ATOM 1191 C CA . GLU A 1 152 ? -15.429 -6.459 -58.814 1.00 24.98 152 GLU A CA 1
ATOM 1192 C C . GLU A 1 152 ? -15.461 -6.085 -57.325 1.00 24.98 152 GLU A C 1
ATOM 1194 O O . GLU A 1 152 ? -14.496 -6.299 -56.588 1.00 24.98 152 GLU A O 1
ATOM 1199 N N . GLY A 1 153 ? -16.536 -5.419 -56.898 1.00 38.12 153 GLY A N 1
ATOM 1200 C CA . GLY A 1 153 ? -16.601 -4.766 -55.593 1.00 38.12 153 GLY A CA 1
ATOM 1201 C C . GLY A 1 153 ? -17.148 -5.663 -54.486 1.00 38.12 153 GLY A C 1
ATOM 1202 O O . GLY A 1 153 ? -18.217 -6.246 -54.632 1.00 38.12 153 GLY A O 1
ATOM 1203 N N . VAL A 1 154 ? -16.466 -5.671 -53.338 1.00 33.06 154 VAL A N 1
ATOM 1204 C CA . VAL A 1 154 ? -17.027 -6.085 -52.044 1.00 33.06 154 VAL A CA 1
ATOM 1205 C C . VAL A 1 154 ? -16.577 -5.072 -50.996 1.00 33.06 154 VAL A C 1
ATOM 1207 O O . VAL A 1 154 ? -15.458 -5.127 -50.489 1.00 33.06 154 VAL A O 1
ATOM 1210 N N . GLY A 1 155 ? -17.448 -4.117 -50.693 1.00 41.69 155 GLY A N 1
ATOM 1211 C CA . GLY A 1 155 ? -17.322 -3.267 -49.517 1.00 41.69 155 GLY A CA 1
ATOM 1212 C C . GLY A 1 155 ? -18.590 -3.412 -48.700 1.00 41.69 155 GLY A C 1
ATOM 1213 O O . GLY A 1 155 ? -19.554 -2.749 -49.044 1.00 41.69 155 GLY A O 1
ATOM 1214 N N . ASP A 1 156 ? -18.576 -4.296 -47.696 1.00 45.38 156 ASP A N 1
ATOM 1215 C CA . ASP A 1 156 ? -19.630 -4.442 -46.668 1.00 45.38 156 ASP A CA 1
ATOM 1216 C C . ASP A 1 156 ? -19.176 -5.310 -45.458 1.00 45.38 156 ASP A C 1
ATOM 1218 O O . ASP A 1 156 ? -19.995 -5.874 -44.741 1.00 45.38 156 ASP A O 1
ATOM 1222 N N . ASP A 1 157 ? -17.862 -5.428 -45.195 1.00 53.84 157 ASP A N 1
ATOM 1223 C CA . ASP A 1 157 ? -17.320 -6.365 -44.177 1.00 53.84 157 ASP A CA 1
ATOM 1224 C C . ASP A 1 157 ? -16.576 -5.681 -43.004 1.00 53.84 157 ASP A C 1
ATOM 1226 O O . ASP A 1 157 ? -16.107 -6.333 -42.071 1.00 53.84 157 ASP A O 1
ATOM 1230 N N . LEU A 1 158 ? -16.475 -4.344 -43.009 1.00 50.81 158 LEU A N 1
ATOM 1231 C CA . LEU A 1 158 ? -15.895 -3.589 -41.885 1.00 50.81 158 LEU A CA 1
ATOM 1232 C C . LEU A 1 158 ? -16.927 -3.352 -40.771 1.00 50.81 158 LEU A C 1
ATOM 1234 O O . LEU A 1 158 ? -16.604 -3.484 -39.589 1.00 50.81 158 LEU A O 1
ATOM 1238 N N . ASP A 1 159 ? -18.173 -3.061 -41.150 1.00 52.16 159 ASP A N 1
ATOM 1239 C CA . ASP A 1 159 ? -19.271 -2.848 -40.205 1.00 52.16 159 ASP A CA 1
ATOM 1240 C C . ASP A 1 159 ? -19.712 -4.167 -39.549 1.00 52.16 159 ASP A C 1
ATOM 1242 O O . ASP A 1 159 ? -19.986 -4.184 -38.352 1.00 52.16 159 ASP A O 1
ATOM 1246 N N . ALA A 1 160 ? -19.651 -5.298 -40.264 1.00 49.22 160 ALA A N 1
ATOM 1247 C CA . ALA A 1 160 ? -19.863 -6.632 -39.689 1.00 49.22 160 ALA A CA 1
ATOM 1248 C C . ALA A 1 160 ? -18.817 -6.985 -38.606 1.00 49.22 160 ALA A C 1
ATOM 1250 O O . ALA A 1 160 ? -19.141 -7.604 -37.584 1.00 49.22 160 ALA A O 1
ATOM 1251 N N . LEU A 1 161 ? -17.563 -6.551 -38.785 1.00 49.16 161 LEU A N 1
ATOM 1252 C CA . LEU A 1 161 ? -16.496 -6.741 -37.800 1.00 49.16 161 LEU A CA 1
ATOM 1253 C C . LEU A 1 161 ? -16.704 -5.864 -36.550 1.00 49.16 161 LEU A C 1
ATOM 1255 O O . LEU A 1 161 ? -16.504 -6.329 -35.426 1.00 49.16 161 LEU A O 1
ATOM 1259 N N . LEU A 1 162 ? -17.155 -4.619 -36.737 1.00 45.88 162 LEU A N 1
ATOM 1260 C CA . LEU A 1 162 ? -17.561 -3.709 -35.657 1.00 45.88 162 LEU A CA 1
ATOM 1261 C C . LEU A 1 162 ? -18.760 -4.260 -34.873 1.00 45.88 162 LEU A C 1
ATOM 1263 O O . LEU A 1 162 ? -18.696 -4.361 -33.647 1.00 45.88 162 LEU A O 1
ATOM 1267 N N . GLU A 1 163 ? -19.805 -4.706 -35.568 1.00 43.94 163 GLU A N 1
ATOM 1268 C CA . GLU A 1 163 ? -21.010 -5.267 -34.953 1.00 43.94 163 GLU A CA 1
ATOM 1269 C C . GLU A 1 163 ? -20.707 -6.565 -34.176 1.00 43.94 163 GLU A C 1
ATOM 1271 O O . GLU A 1 163 ? -21.320 -6.843 -33.145 1.00 43.94 163 GLU A O 1
ATOM 1276 N N . THR A 1 164 ? -19.711 -7.345 -34.613 1.00 48.47 164 THR A N 1
ATOM 1277 C CA . THR A 1 164 ? -19.233 -8.535 -33.887 1.00 48.47 164 THR A CA 1
ATOM 1278 C C . THR A 1 164 ? -18.548 -8.159 -32.566 1.00 48.47 164 THR A C 1
ATOM 1280 O O . THR A 1 164 ? -18.800 -8.799 -31.544 1.00 48.47 164 THR A O 1
ATOM 1283 N N . ILE A 1 165 ? -17.747 -7.085 -32.550 1.00 48.53 165 ILE A N 1
ATOM 1284 C CA . ILE A 1 165 ? -17.086 -6.567 -31.337 1.00 48.53 165 ILE A CA 1
ATOM 1285 C C . ILE A 1 165 ? -18.110 -5.972 -30.355 1.00 48.53 165 ILE A C 1
ATOM 1287 O O . ILE A 1 165 ? -17.987 -6.173 -29.139 1.00 48.53 165 ILE A O 1
ATOM 1291 N N . GLU A 1 166 ? -19.146 -5.298 -30.862 1.00 42.00 166 GLU A N 1
ATOM 1292 C CA . GLU A 1 166 ? -20.271 -4.803 -30.058 1.00 42.00 166 GLU A CA 1
ATOM 1293 C C . GLU A 1 166 ? -21.106 -5.952 -29.472 1.00 42.00 166 GLU A C 1
ATOM 1295 O O . GLU A 1 166 ? -21.416 -5.935 -28.278 1.00 42.00 166 GLU A O 1
ATOM 1300 N N . LYS A 1 167 ? -21.385 -7.008 -30.251 1.00 39.31 167 LYS A N 1
ATOM 1301 C CA . LYS A 1 167 ? -22.115 -8.202 -29.785 1.00 39.31 167 LYS A CA 1
ATOM 1302 C C . LYS A 1 167 ? -21.357 -8.987 -28.708 1.00 39.31 167 LYS A C 1
ATOM 1304 O O . LYS A 1 167 ? -21.994 -9.481 -27.781 1.00 39.31 167 LYS A O 1
ATOM 1309 N N . THR A 1 168 ? -20.021 -9.053 -28.747 1.00 42.69 168 THR A N 1
ATOM 1310 C CA . THR A 1 168 ? -19.230 -9.690 -27.668 1.00 42.69 168 THR A CA 1
ATOM 1311 C C . THR A 1 168 ? -19.108 -8.868 -26.380 1.00 42.69 168 THR A C 1
ATOM 1313 O O . THR A 1 168 ? -18.848 -9.448 -25.331 1.00 42.69 168 THR A O 1
ATOM 1316 N N . ASN A 1 169 ? -19.331 -7.548 -26.418 1.00 41.06 169 ASN A N 1
ATOM 1317 C CA . ASN A 1 169 ? -19.334 -6.678 -25.227 1.00 41.06 169 ASN A CA 1
ATOM 1318 C C . ASN A 1 169 ? -20.757 -6.255 -24.790 1.00 41.06 169 ASN A C 1
ATOM 1320 O O . ASN A 1 169 ? -20.933 -5.384 -23.933 1.00 41.06 169 ASN A O 1
ATOM 1324 N N . GLY A 1 170 ? -21.786 -6.873 -25.377 1.00 31.39 170 GLY A N 1
ATOM 1325 C CA . GLY A 1 170 ? -23.189 -6.461 -25.328 1.00 31.39 170 GLY A CA 1
ATOM 1326 C C . GLY A 1 170 ? -23.965 -6.782 -24.044 1.00 31.39 170 GLY A C 1
ATOM 1327 O O . GLY A 1 170 ? -25.079 -7.287 -24.133 1.00 31.39 170 GLY A O 1
ATOM 1328 N N . LEU A 1 171 ? -23.436 -6.452 -22.860 1.00 32.72 171 LEU A N 1
ATOM 1329 C CA . LEU A 1 171 ? -24.220 -6.354 -21.613 1.00 32.72 171 LEU A CA 1
ATOM 1330 C C . LEU A 1 171 ? -23.884 -5.066 -20.840 1.00 32.72 171 LEU A C 1
ATOM 1332 O O . LEU A 1 171 ? -23.441 -5.088 -19.695 1.00 32.72 171 LEU A O 1
ATOM 1336 N N . SER A 1 172 ? -24.125 -3.917 -21.476 1.00 30.92 172 SER A N 1
ATOM 1337 C CA . SER A 1 172 ? -24.084 -2.599 -20.829 1.00 30.92 172 SER A CA 1
ATOM 1338 C C . SER A 1 172 ? -25.486 -1.988 -20.771 1.00 30.92 172 SER A C 1
ATOM 1340 O O . SER A 1 172 ? -26.117 -1.758 -21.801 1.00 30.92 172 SER A O 1
ATOM 1342 N N . HIS A 1 173 ? -25.984 -1.744 -19.556 1.00 31.95 173 HIS A N 1
ATOM 1343 C CA . HIS A 1 173 ? -27.333 -1.225 -19.316 1.00 31.95 173 HIS A CA 1
ATOM 1344 C C . HIS A 1 173 ? -27.553 0.187 -19.882 1.00 31.95 173 HIS A C 1
ATOM 1346 O O . HIS A 1 173 ? -26.676 1.049 -19.835 1.00 31.95 173 HIS A O 1
ATOM 1352 N N . GLN A 1 174 ? -28.782 0.433 -20.342 1.00 28.80 174 GLN A N 1
ATOM 1353 C CA . GLN A 1 174 ? -29.250 1.747 -20.781 1.00 28.80 174 GLN A CA 1
ATOM 1354 C C . GLN A 1 174 ? -29.235 2.755 -19.621 1.00 28.80 174 GLN A C 1
ATOM 1356 O O . GLN A 1 174 ? -29.737 2.481 -18.530 1.00 28.80 174 GLN A O 1
ATOM 1361 N N . SER A 1 175 ? -28.693 3.945 -19.871 1.00 29.80 175 SER A N 1
ATOM 1362 C CA . SER A 1 175 ? -28.581 5.019 -18.884 1.00 29.80 175 SER A CA 1
ATOM 1363 C C . SER A 1 175 ? -29.899 5.787 -18.702 1.00 29.80 175 SER A C 1
ATOM 1365 O O . SER A 1 175 ? -30.218 6.673 -19.498 1.00 29.80 175 SER A O 1
ATOM 1367 N N . GLY A 1 176 ? -30.637 5.503 -17.626 1.00 24.09 176 GLY A N 1
ATOM 1368 C CA . GLY A 1 176 ? -31.665 6.411 -17.100 1.00 24.09 176 GLY A CA 1
ATOM 1369 C C . GLY A 1 176 ? -31.057 7.494 -16.183 1.00 24.09 176 GLY A C 1
ATOM 1370 O O . GLY A 1 176 ? -29.998 7.268 -15.596 1.00 24.09 176 GLY A O 1
ATOM 1371 N N . PRO A 1 177 ? -31.686 8.676 -16.030 1.00 35.50 177 PRO A N 1
ATOM 1372 C CA . PRO A 1 177 ? -31.136 9.763 -15.224 1.00 35.50 177 PRO A CA 1
ATOM 1373 C C . PRO A 1 177 ? -31.593 9.711 -13.751 1.00 35.50 177 PRO A C 1
ATOM 1375 O O . PRO A 1 177 ? -32.486 10.456 -13.363 1.00 35.50 177 PRO A O 1
ATOM 1378 N N . CYS A 1 178 ? -30.965 8.873 -12.919 1.00 26.58 178 CYS A N 1
ATOM 1379 C CA . CYS A 1 178 ? -30.781 9.075 -11.466 1.00 26.58 178 CYS A CA 1
ATOM 1380 C C . CYS A 1 178 ? -29.841 7.985 -10.907 1.00 26.58 178 CYS A C 1
ATOM 1382 O O . CYS A 1 178 ? -29.708 6.931 -11.516 1.00 26.58 178 CYS A O 1
ATOM 1384 N N . GLY A 1 179 ? -29.154 8.250 -9.794 1.00 40.62 179 GLY A N 1
ATOM 1385 C CA . GLY A 1 179 ? -27.948 7.531 -9.365 1.00 40.62 179 GLY A CA 1
ATOM 1386 C C . GLY A 1 179 ? -28.047 6.015 -9.123 1.00 40.62 179 GLY A C 1
ATOM 1387 O O . GLY A 1 179 ? -28.860 5.564 -8.328 1.00 40.62 179 GLY A O 1
ATOM 1388 N N . THR A 1 180 ? -27.089 5.284 -9.707 1.00 35.69 180 THR A N 1
ATOM 1389 C CA . THR A 1 180 ? -26.450 4.066 -9.162 1.00 35.69 180 THR A CA 1
ATOM 1390 C C . THR A 1 180 ? -25.037 3.955 -9.750 1.00 35.69 180 THR A C 1
ATOM 1392 O O . THR A 1 180 ? -24.890 3.879 -10.972 1.00 35.69 180 THR A O 1
ATOM 1395 N N . SER A 1 181 ? -23.994 3.933 -8.917 1.00 45.25 181 SER A N 1
ATOM 1396 C CA . SER A 1 181 ? -22.590 3.751 -9.344 1.00 45.25 181 SER A CA 1
ATOM 1397 C C . SER A 1 181 ? -22.077 2.308 -9.208 1.00 45.25 181 SER A C 1
ATOM 1399 O O . SER A 1 181 ? -20.915 2.041 -9.516 1.00 45.25 181 SER A O 1
ATOM 1401 N N . ASP A 1 182 ? -22.927 1.377 -8.767 1.00 53.50 182 ASP A N 1
ATOM 1402 C CA . ASP A 1 182 ? -22.483 0.130 -8.125 1.00 53.50 182 ASP A CA 1
ATOM 1403 C C . ASP A 1 182 ? -22.147 -1.045 -9.052 1.00 53.50 182 ASP A C 1
ATOM 1405 O O . ASP A 1 182 ? -21.495 -1.987 -8.616 1.00 53.50 182 ASP A O 1
ATOM 1409 N N . ASN A 1 183 ? -22.465 -0.984 -10.348 1.00 64.50 183 ASN A N 1
ATOM 1410 C CA . ASN A 1 183 ? -22.188 -2.099 -11.272 1.00 64.50 183 ASN A CA 1
ATOM 1411 C C . ASN A 1 183 ? -20.700 -2.267 -11.660 1.00 64.50 183 ASN A C 1
ATOM 1413 O O . ASN A 1 183 ? -20.378 -3.124 -12.482 1.00 64.50 183 ASN A O 1
ATOM 1417 N N . ARG A 1 184 ? -19.779 -1.452 -11.129 1.00 84.31 184 ARG A N 1
ATOM 1418 C CA . ARG A 1 184 ? -18.334 -1.607 -11.387 1.00 84.31 184 ARG A CA 1
ATOM 1419 C C . ARG A 1 184 ? -17.688 -2.553 -10.366 1.00 84.31 184 ARG A C 1
ATOM 1421 O O . ARG A 1 184 ? -18.050 -2.467 -9.189 1.00 84.31 184 ARG A O 1
ATOM 1428 N N . PRO A 1 185 ? -16.703 -3.383 -10.768 1.00 87.31 185 PRO A N 1
ATOM 1429 C CA . PRO A 1 185 ? -15.877 -4.148 -9.831 1.00 87.31 185 PRO A CA 1
ATOM 1430 C C . PRO A 1 185 ? -15.229 -3.242 -8.777 1.00 87.31 185 PRO A C 1
ATOM 1432 O O . PRO A 1 185 ? -14.854 -2.114 -9.094 1.00 87.31 185 PRO A O 1
ATOM 1435 N N . VAL A 1 186 ? -15.048 -3.737 -7.548 1.00 90.06 186 VAL A N 1
ATOM 1436 C CA . VAL A 1 186 ? -14.459 -2.955 -6.440 1.00 90.06 186 VAL A CA 1
ATOM 1437 C C . VAL A 1 186 ? -13.087 -2.387 -6.811 1.00 90.06 186 VAL A C 1
ATOM 1439 O O . VAL A 1 186 ? -12.847 -1.195 -6.646 1.00 90.06 186 VAL A O 1
ATOM 1442 N N . LEU A 1 187 ? -12.209 -3.208 -7.394 1.00 91.81 187 LEU A N 1
ATOM 1443 C CA . LEU A 1 187 ? -10.864 -2.796 -7.820 1.00 91.81 187 LEU A CA 1
ATOM 1444 C C . LEU A 1 187 ? -10.824 -2.104 -9.197 1.00 91.81 187 LEU A C 1
ATOM 1446 O O . LEU A 1 187 ? -9.773 -2.054 -9.831 1.00 91.81 187 LEU A O 1
ATOM 1450 N N . TYR A 1 188 ? -11.949 -1.574 -9.688 1.00 92.19 188 TYR A N 1
ATOM 1451 C CA . TYR A 1 188 ? -11.958 -0.783 -10.917 1.00 92.19 188 TYR A CA 1
ATOM 1452 C C . TYR A 1 188 ? -11.119 0.495 -10.749 1.00 92.19 188 TYR A C 1
ATOM 1454 O O . TYR A 1 188 ? -11.370 1.311 -9.856 1.00 92.19 188 TYR A O 1
ATOM 1462 N N . VAL A 1 189 ? -10.150 0.682 -11.647 1.00 93.00 189 VAL A N 1
ATOM 1463 C CA . VAL A 1 189 ? -9.218 1.817 -11.633 1.00 93.00 189 VAL A CA 1
ATOM 1464 C C . VAL A 1 189 ? -9.747 2.929 -12.539 1.00 93.00 189 VAL A C 1
ATOM 1466 O O . VAL A 1 189 ? -9.960 2.747 -13.742 1.00 93.00 189 VAL A O 1
ATOM 1469 N N . GLU A 1 190 ? -9.943 4.122 -11.983 1.00 90.88 190 GLU A N 1
ATOM 1470 C CA . GLU A 1 190 ? -10.398 5.278 -12.754 1.00 90.88 190 GLU A CA 1
ATOM 1471 C C . GLU A 1 190 ? -9.260 5.902 -13.574 1.00 90.88 190 GLU A C 1
ATOM 1473 O O . GLU A 1 190 ? -8.482 6.707 -13.070 1.00 90.88 190 GLU A O 1
ATOM 1478 N N . HIS A 1 191 ? -9.228 5.619 -14.883 1.00 86.62 191 HIS A N 1
ATOM 1479 C CA . HIS A 1 191 ? -8.242 6.150 -15.846 1.00 86.62 191 HIS A CA 1
ATOM 1480 C C . HIS A 1 191 ? -7.881 7.637 -15.665 1.00 86.62 191 HIS A C 1
ATOM 1482 O O . HIS A 1 191 ? -6.709 8.002 -15.659 1.00 86.62 191 HIS A O 1
ATOM 1488 N N . ARG A 1 192 ? -8.883 8.508 -15.472 1.00 87.31 192 ARG A N 1
ATOM 1489 C CA . ARG A 1 192 ? -8.683 9.965 -15.323 1.00 87.31 192 ARG A CA 1
ATOM 1490 C C . ARG A 1 192 ? -7.863 10.346 -14.091 1.00 87.31 192 ARG A C 1
ATOM 1492 O O . ARG A 1 192 ? -7.224 11.401 -14.092 1.00 87.31 192 ARG A O 1
ATOM 1499 N N . ASN A 1 193 ? -7.909 9.496 -13.073 1.00 90.44 193 ASN A N 1
ATOM 1500 C CA . ASN A 1 193 ? -7.297 9.688 -11.770 1.00 90.44 193 ASN A CA 1
ATOM 1501 C C . ASN A 1 193 ? -5.928 8.985 -11.678 1.00 90.44 193 ASN A C 1
ATOM 1503 O O . ASN A 1 193 ? -5.258 9.158 -10.674 1.00 90.44 193 ASN A O 1
ATOM 1507 N N . LEU A 1 194 ? -5.468 8.266 -12.716 1.00 90.75 194 LEU A N 1
ATOM 1508 C CA . LEU A 1 194 ? -4.074 7.792 -12.812 1.00 90.75 194 LEU A CA 1
ATOM 1509 C C . LEU A 1 194 ? -3.077 8.927 -13.104 1.00 90.75 194 LEU A C 1
ATOM 1511 O O . LEU A 1 194 ? -1.886 8.785 -12.837 1.00 90.75 194 LEU A O 1
ATOM 1515 N N . ASN A 1 195 ? -3.547 10.059 -13.641 1.00 90.00 195 ASN A N 1
ATOM 1516 C CA . ASN A 1 195 ? -2.703 11.220 -13.912 1.00 90.00 195 ASN A CA 1
ATOM 1517 C C . ASN A 1 195 ? -2.715 12.198 -12.713 1.00 90.00 195 ASN A C 1
ATOM 1519 O O . ASN A 1 195 ? -3.743 12.852 -12.490 1.00 90.00 195 ASN A O 1
ATOM 1523 N N . PRO A 1 196 ? -1.585 12.397 -12.000 1.00 89.38 196 PRO A N 1
ATOM 1524 C CA . PRO A 1 196 ? -1.517 13.295 -10.842 1.00 89.38 196 PRO A CA 1
ATOM 1525 C C . PRO A 1 196 ? -1.814 14.755 -11.173 1.00 89.38 196 PRO A C 1
ATOM 1527 O O . PRO A 1 196 ? -2.278 15.512 -10.319 1.00 89.38 196 PRO A O 1
ATOM 1530 N N . GLU A 1 197 ? -1.591 15.187 -12.417 1.00 88.25 197 GLU A N 1
ATOM 1531 C CA . GLU A 1 197 ? -1.967 16.535 -12.814 1.00 88.25 197 GLU A CA 1
ATOM 1532 C C . GLU A 1 197 ? -3.479 16.757 -12.713 1.00 88.25 197 GLU A C 1
ATOM 1534 O O . GLU A 1 197 ? -3.887 17.883 -12.448 1.00 88.25 197 GLU A O 1
ATOM 1539 N N . THR A 1 198 ? -4.321 15.737 -12.918 1.00 88.75 198 THR A N 1
ATOM 1540 C CA . THR A 1 198 ? -5.784 15.864 -12.784 1.00 88.75 198 THR A CA 1
ATOM 1541 C C . THR A 1 198 ? -6.161 16.282 -11.363 1.00 88.75 198 THR A C 1
ATOM 1543 O O . THR A 1 198 ? -6.943 17.219 -11.178 1.00 88.75 198 THR A O 1
ATOM 1546 N N . GLU A 1 199 ? -5.563 15.634 -10.363 1.00 91.19 199 GLU A N 1
ATOM 1547 C CA . GLU A 1 199 ? -5.786 15.913 -8.944 1.00 91.19 199 GLU A CA 1
ATOM 1548 C C . GLU A 1 199 ? -5.188 17.269 -8.533 1.00 91.19 199 GLU A C 1
ATOM 1550 O O . GLU A 1 199 ? -5.892 18.120 -7.985 1.00 91.19 199 GLU A O 1
ATOM 1555 N N . LEU A 1 200 ? -3.943 17.561 -8.918 1.00 89.94 200 LEU A N 1
ATOM 1556 C CA . LEU A 1 200 ? -3.324 18.866 -8.651 1.00 89.94 200 LEU A CA 1
ATOM 1557 C C . LEU A 1 200 ? -4.112 20.022 -9.294 1.00 89.94 200 LEU A C 1
ATOM 1559 O O . LEU A 1 200 ? -4.290 21.079 -8.683 1.00 89.94 200 LEU A O 1
ATOM 1563 N N . LYS A 1 201 ? -4.636 19.835 -10.515 1.00 89.56 201 LYS A N 1
ATOM 1564 C CA . LYS A 1 201 ? -5.483 20.826 -11.208 1.00 89.56 201 LYS A CA 1
ATOM 1565 C C . LYS A 1 201 ? -6.836 21.014 -10.517 1.00 89.56 201 LYS A C 1
ATOM 1567 O O . LYS A 1 201 ? -7.418 22.089 -10.679 1.00 89.56 201 LYS A O 1
ATOM 1572 N N . ARG A 1 202 ? -7.327 20.021 -9.762 1.00 88.56 202 ARG A N 1
ATOM 1573 C CA . ARG A 1 202 ? -8.537 20.117 -8.925 1.00 88.56 202 ARG A CA 1
ATOM 1574 C C . ARG A 1 202 ? -8.285 20.985 -7.689 1.00 88.56 202 ARG A C 1
ATOM 1576 O O . ARG A 1 202 ? -9.111 21.852 -7.423 1.00 88.56 202 ARG A O 1
ATOM 1583 N N . TYR A 1 203 ? -7.160 20.802 -6.992 1.00 86.69 203 TYR A N 1
ATOM 1584 C CA . TYR A 1 203 ? -6.830 21.575 -5.784 1.00 86.69 203 TYR A CA 1
ATOM 1585 C C . TYR A 1 203 ? -6.346 23.002 -6.091 1.00 86.69 203 TYR A C 1
ATOM 1587 O O . TYR A 1 203 ? -6.942 23.973 -5.632 1.00 86.69 203 TYR A O 1
ATOM 1595 N N . PHE A 1 204 ? -5.299 23.156 -6.907 1.00 87.56 204 PHE A N 1
ATOM 1596 C CA . PHE A 1 204 ? -4.631 24.451 -7.128 1.00 87.56 204 PHE A CA 1
ATOM 1597 C C . PHE A 1 204 ? -5.152 25.213 -8.359 1.00 87.56 204 PHE A C 1
ATOM 1599 O O . PHE A 1 204 ? -4.859 26.394 -8.560 1.00 87.56 204 PHE A O 1
ATOM 1606 N N . GLY A 1 205 ? -5.946 24.550 -9.204 1.00 87.31 205 GLY A N 1
ATOM 1607 C CA . GLY A 1 205 ? -6.421 25.094 -10.472 1.00 87.31 205 GLY A CA 1
ATOM 1608 C C . GLY A 1 205 ? -5.367 25.029 -11.583 1.00 87.31 205 GLY A C 1
ATOM 1609 O O . GLY A 1 205 ? -4.169 25.212 -11.373 1.00 87.31 205 GLY A O 1
ATOM 1610 N N . ALA A 1 206 ? -5.820 24.829 -12.823 1.00 81.75 206 ALA A N 1
ATOM 1611 C CA . ALA A 1 206 ? -4.927 24.535 -13.950 1.00 81.75 206 ALA A CA 1
ATOM 1612 C C . ALA A 1 206 ? -3.841 25.586 -14.250 1.00 81.75 206 ALA A C 1
ATOM 1614 O O . ALA A 1 206 ? -2.800 25.229 -14.793 1.00 81.75 206 ALA A O 1
ATOM 1615 N N . ARG A 1 207 ? -4.050 26.859 -13.882 1.00 77.00 207 ARG A N 1
ATOM 1616 C CA . ARG A 1 207 ? -3.048 27.924 -14.072 1.00 77.00 207 ARG A CA 1
ATOM 1617 C C . ARG A 1 207 ? -1.890 27.846 -13.070 1.00 77.00 207 ARG A C 1
ATOM 1619 O O . ARG A 1 207 ? -0.791 28.252 -13.418 1.00 77.00 207 ARG A O 1
ATOM 1626 N N . ALA A 1 208 ? -2.123 27.351 -11.855 1.00 79.25 208 ALA A N 1
ATOM 1627 C CA . ALA A 1 208 ? -1.057 27.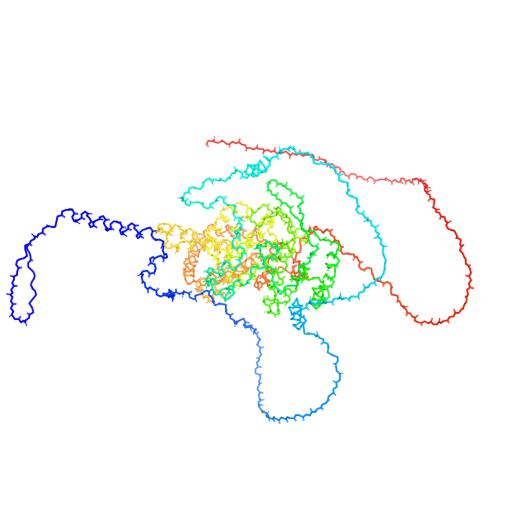186 -10.867 1.00 79.25 208 ALA A CA 1
ATOM 1628 C C . ALA A 1 208 ? -0.171 25.980 -11.215 1.00 79.25 208 ALA A C 1
ATOM 1630 O O . ALA A 1 208 ? 1.046 26.072 -11.148 1.00 79.25 208 ALA A O 1
ATOM 1631 N N . VAL A 1 209 ? -0.789 24.879 -11.660 1.00 77.19 209 VAL A N 1
ATOM 1632 C CA . VAL A 1 209 ? -0.097 23.611 -11.952 1.00 77.19 209 VAL A CA 1
ATOM 1633 C C . VAL A 1 209 ? 0.708 23.651 -13.253 1.00 77.19 209 VAL A C 1
ATOM 1635 O O . VAL A 1 209 ? 1.818 23.139 -13.294 1.00 77.19 209 VAL A O 1
ATOM 1638 N N . LEU A 1 210 ? 0.164 24.252 -14.319 1.00 70.94 210 LEU A N 1
ATOM 1639 C CA . LEU A 1 210 ? 0.838 24.336 -15.626 1.00 70.94 210 LEU A CA 1
ATOM 1640 C C . LEU A 1 210 ? 1.628 25.646 -15.818 1.00 70.94 210 LEU A C 1
ATOM 1642 O O . LEU A 1 210 ? 2.303 25.823 -16.831 1.00 70.94 210 LEU A O 1
ATOM 1646 N N . GLY A 1 211 ? 1.512 26.600 -14.888 1.00 67.44 211 GLY A N 1
ATOM 1647 C CA . GLY A 1 211 ? 2.055 27.950 -15.045 1.00 67.44 211 GLY A CA 1
ATOM 1648 C C . GLY A 1 211 ? 1.594 28.626 -16.345 1.00 67.44 211 GLY A C 1
ATOM 1649 O O . GLY A 1 211 ? 0.467 28.438 -16.811 1.00 67.44 211 GLY A O 1
ATOM 1650 N N . ASP A 1 212 ? 2.498 29.389 -16.964 1.00 52.09 212 ASP A N 1
ATOM 1651 C CA . ASP A 1 212 ? 2.298 29.973 -18.297 1.00 52.09 212 ASP A CA 1
ATOM 1652 C C . ASP A 1 212 ? 2.697 29.018 -19.448 1.00 52.09 212 ASP A C 1
ATOM 1654 O O . ASP A 1 212 ? 2.781 29.447 -20.603 1.00 52.09 212 ASP A O 1
ATOM 1658 N N . GLN A 1 213 ? 2.857 27.707 -19.192 1.00 55.41 213 GLN A N 1
ATOM 1659 C CA . GLN A 1 213 ? 3.003 26.684 -20.242 1.00 55.41 213 GLN A CA 1
ATOM 1660 C C . GLN A 1 213 ? 1.666 26.419 -20.964 1.00 55.41 213 GLN A C 1
ATOM 1662 O O . GLN A 1 213 ? 1.146 25.304 -21.033 1.00 55.41 213 GLN A O 1
ATOM 1667 N N . ARG A 1 214 ? 1.099 27.459 -21.584 1.00 48.72 214 ARG A N 1
ATOM 1668 C CA . ARG A 1 214 ? 0.166 27.268 -22.696 1.00 48.72 214 ARG A CA 1
ATOM 1669 C C . ARG A 1 214 ? 0.932 26.598 -23.827 1.00 48.72 214 ARG A C 1
ATOM 1671 O O . ARG A 1 214 ? 1.850 27.207 -24.370 1.00 48.72 214 ARG A O 1
ATOM 1678 N N . ALA A 1 215 ? 0.516 25.382 -24.176 1.00 49.78 215 ALA A N 1
ATOM 1679 C CA . ALA A 1 215 ? 1.116 24.540 -25.206 1.00 49.78 215 ALA A CA 1
ATOM 1680 C C . ALA A 1 215 ? 1.487 25.328 -26.477 1.00 49.78 215 ALA A C 1
ATOM 1682 O O . ALA A 1 215 ? 0.652 25.577 -27.353 1.00 49.78 215 ALA A O 1
ATOM 1683 N N . ARG A 1 216 ? 2.765 25.709 -26.581 1.00 51.75 216 ARG A N 1
ATOM 1684 C CA . ARG A 1 216 ? 3.353 26.172 -27.832 1.00 51.75 216 ARG A CA 1
ATOM 1685 C C . ARG A 1 216 ? 3.681 24.945 -28.670 1.00 51.75 216 ARG A C 1
ATOM 1687 O O . ARG A 1 216 ? 4.363 24.040 -28.214 1.00 51.75 216 ARG A O 1
ATOM 1694 N N . THR A 1 217 ? 3.228 24.995 -29.918 1.00 48.34 217 THR A N 1
ATOM 1695 C CA . THR A 1 217 ? 3.556 24.052 -30.994 1.00 48.34 217 THR A CA 1
ATOM 1696 C C . THR A 1 217 ? 2.862 22.686 -30.910 1.00 48.34 217 THR A C 1
ATOM 1698 O O . THR A 1 217 ? 3.294 21.765 -30.228 1.00 48.34 217 THR A O 1
ATOM 1701 N N . ARG A 1 218 ? 1.834 22.503 -31.752 1.00 48.59 218 ARG A N 1
ATOM 1702 C CA . ARG A 1 218 ? 1.361 21.177 -32.182 1.00 48.59 218 ARG A CA 1
ATOM 1703 C C . ARG A 1 218 ? 2.398 20.517 -33.108 1.00 48.59 218 ARG A C 1
ATOM 1705 O O . ARG A 1 218 ? 2.149 20.379 -34.303 1.00 48.59 218 ARG A O 1
ATOM 1712 N N . GLN A 1 219 ? 3.545 20.093 -32.584 1.00 45.25 219 GLN A N 1
ATOM 1713 C CA . GLN A 1 219 ? 4.334 19.063 -33.260 1.00 45.25 219 GLN A CA 1
ATOM 1714 C C . GLN A 1 219 ? 3.793 17.700 -32.830 1.00 45.25 219 GLN A C 1
ATOM 1716 O O . GLN A 1 219 ? 4.089 17.209 -31.746 1.00 45.25 219 GLN A O 1
ATOM 1721 N N . ARG A 1 220 ? 2.967 17.091 -33.691 1.00 48.25 220 ARG A N 1
ATOM 1722 C CA . ARG A 1 220 ? 2.591 15.676 -33.572 1.00 48.25 220 ARG A CA 1
ATOM 1723 C C . ARG A 1 220 ? 3.810 14.812 -33.906 1.00 48.25 220 ARG A C 1
ATOM 1725 O O . ARG A 1 220 ? 3.916 14.283 -35.008 1.00 48.25 220 ARG A O 1
ATOM 1732 N N . GLN A 1 221 ? 4.730 14.671 -32.959 1.00 51.19 221 GLN A N 1
ATOM 1733 C CA . GLN A 1 221 ? 5.551 13.467 -32.913 1.00 51.19 221 GLN A CA 1
ATOM 1734 C C . GLN A 1 221 ? 4.636 12.311 -32.499 1.00 51.19 221 GLN A C 1
ATOM 1736 O O . GLN A 1 221 ? 3.855 12.445 -31.557 1.00 51.19 221 GLN A O 1
ATOM 1741 N N . PHE A 1 222 ? 4.701 11.198 -33.230 1.00 49.50 222 PHE A N 1
ATOM 1742 C CA . PHE A 1 222 ? 3.907 9.991 -32.982 1.00 49.50 222 PHE A CA 1
ATOM 1743 C C . PHE A 1 222 ? 4.454 9.205 -31.776 1.00 49.50 222 PHE A C 1
ATOM 1745 O O . PHE A 1 222 ? 4.838 8.044 -31.890 1.00 49.50 222 PHE A O 1
ATOM 1752 N N . HIS A 1 223 ? 4.512 9.847 -30.610 1.00 55.44 223 HIS A N 1
ATOM 1753 C CA . HIS A 1 223 ? 4.683 9.141 -29.346 1.00 55.44 223 HIS A CA 1
ATOM 1754 C C . HIS A 1 223 ? 3.411 8.337 -29.052 1.00 55.44 223 HIS A C 1
ATOM 1756 O O . HIS A 1 223 ? 2.299 8.807 -29.317 1.00 55.44 223 HIS A O 1
ATOM 1762 N N . ARG A 1 224 ? 3.564 7.117 -28.519 1.00 58.94 224 ARG A N 1
ATOM 1763 C CA . ARG A 1 224 ? 2.420 6.347 -28.013 1.00 58.94 224 ARG A CA 1
ATOM 1764 C C . ARG A 1 224 ? 1.731 7.160 -26.917 1.00 58.94 224 ARG A C 1
ATOM 1766 O O . ARG A 1 224 ? 2.401 7.780 -26.097 1.00 58.94 224 ARG A O 1
ATOM 1773 N N . SER A 1 225 ? 0.399 7.148 -26.906 1.00 60.66 225 SER A N 1
ATOM 1774 C CA . SER A 1 225 ? -0.366 7.738 -25.810 1.00 60.66 225 SER A CA 1
ATOM 1775 C C . SER A 1 225 ? -0.224 6.850 -24.580 1.00 60.66 225 SER A C 1
ATOM 1777 O O . SER A 1 225 ? -0.876 5.815 -24.500 1.00 60.66 225 SER A O 1
ATOM 1779 N N . THR A 1 226 ? 0.611 7.268 -23.640 1.00 78.75 226 THR A N 1
ATOM 1780 C CA . THR A 1 226 ? 0.745 6.664 -22.315 1.00 78.75 226 THR A CA 1
ATOM 1781 C C . THR A 1 226 ? -0.287 7.239 -21.339 1.00 78.75 226 THR A C 1
ATOM 1783 O O . THR A 1 226 ? -0.834 8.327 -21.551 1.00 78.75 226 THR A O 1
ATOM 1786 N N . TRP A 1 227 ? -0.617 6.473 -20.302 1.00 79.50 227 TRP A N 1
ATOM 1787 C CA . TRP A 1 227 ? -1.621 6.770 -19.281 1.00 79.50 227 TRP A CA 1
ATOM 1788 C C . TRP A 1 227 ? -0.999 6.938 -17.893 1.00 79.50 227 TRP A C 1
ATOM 1790 O O . TRP A 1 227 ? -1.497 7.767 -17.132 1.00 79.50 227 TRP A O 1
ATOM 1800 N N . MET A 1 228 ? 0.068 6.196 -17.570 1.00 83.50 228 MET A N 1
ATOM 1801 C CA . MET A 1 228 ? 0.743 6.301 -16.271 1.00 83.50 228 MET A CA 1
ATOM 1802 C C . MET A 1 228 ? 1.713 7.482 -16.245 1.00 83.50 228 MET A C 1
ATOM 1804 O O . MET A 1 228 ? 1.622 8.339 -15.367 1.00 83.50 228 MET A O 1
ATOM 1808 N N . THR A 1 229 ? 2.627 7.562 -17.221 1.00 83.25 229 THR A N 1
ATOM 1809 C CA . THR A 1 229 ? 3.664 8.608 -17.256 1.00 83.25 229 THR A CA 1
ATOM 1810 C C . THR A 1 229 ? 3.844 9.205 -18.649 1.00 83.25 229 THR A C 1
ATOM 1812 O O . THR A 1 229 ? 3.802 8.514 -19.665 1.00 83.25 229 THR A O 1
ATOM 1815 N N . ALA A 1 230 ? 4.037 10.524 -18.723 1.00 82.25 230 ALA A N 1
ATOM 1816 C CA . ALA A 1 230 ? 4.313 11.215 -19.981 1.00 82.25 230 ALA A CA 1
ATOM 1817 C C . ALA A 1 230 ? 5.831 11.248 -20.256 1.00 82.25 230 ALA A C 1
ATOM 1819 O O . ALA A 1 230 ? 6.593 11.556 -19.336 1.00 82.25 230 ALA A O 1
ATOM 1820 N N . PRO A 1 231 ? 6.290 10.988 -21.497 1.00 84.25 231 PRO A N 1
ATOM 1821 C CA . PRO A 1 231 ? 7.698 11.141 -21.846 1.00 84.25 231 PRO A CA 1
ATOM 1822 C C . PRO A 1 231 ? 8.129 12.606 -21.722 1.00 84.25 231 PRO A C 1
ATOM 1824 O O . PRO A 1 231 ? 7.439 13.504 -22.207 1.00 84.25 231 PRO A O 1
ATOM 1827 N N . LYS A 1 232 ? 9.283 12.843 -21.093 1.00 86.81 232 LYS A N 1
ATOM 1828 C CA . LYS A 1 232 ? 9.849 14.184 -20.888 1.00 86.81 232 LYS A CA 1
ATOM 1829 C C . LYS A 1 232 ? 10.954 14.481 -21.896 1.00 86.81 232 LYS A C 1
ATOM 1831 O O . LYS A 1 232 ? 11.762 13.608 -22.202 1.00 86.81 232 LYS A O 1
ATOM 1836 N N . ASP A 1 233 ? 11.058 15.738 -22.325 1.00 82.62 233 ASP A N 1
ATOM 1837 C CA . ASP A 1 233 ? 12.104 16.204 -23.254 1.00 82.62 233 ASP A CA 1
ATOM 1838 C C . ASP A 1 233 ? 13.536 16.048 -22.699 1.00 82.62 233 ASP A C 1
ATOM 1840 O O . ASP A 1 233 ? 14.504 16.027 -23.458 1.00 82.62 233 ASP A O 1
ATOM 1844 N N . THR A 1 234 ? 13.681 15.941 -21.375 1.00 87.00 234 THR A N 1
ATOM 1845 C CA . THR A 1 234 ? 14.953 15.696 -20.676 1.00 87.00 234 THR A CA 1
ATOM 1846 C C . THR A 1 234 ? 15.424 14.245 -20.764 1.00 87.00 234 THR A C 1
ATOM 1848 O O . THR A 1 234 ? 16.591 13.965 -20.486 1.00 87.00 234 THR A O 1
ATOM 1851 N N . TRP A 1 235 ? 14.548 13.304 -21.125 1.00 89.75 235 TRP A N 1
ATOM 1852 C CA . TRP A 1 235 ? 14.906 11.894 -21.185 1.00 89.75 235 TRP A CA 1
ATOM 1853 C C . TRP A 1 235 ? 15.706 11.577 -22.463 1.00 89.75 235 TRP A C 1
ATOM 1855 O O . TRP A 1 235 ? 15.396 12.083 -23.544 1.00 89.75 235 TRP A O 1
ATOM 1865 N N . PRO A 1 236 ? 16.735 10.709 -22.381 1.00 87.62 236 PRO A N 1
ATOM 1866 C CA . PRO A 1 236 ? 17.367 10.111 -23.554 1.00 87.62 236 PRO A CA 1
ATOM 1867 C C . PRO A 1 236 ? 16.334 9.529 -24.524 1.00 87.62 236 PRO A C 1
ATOM 1869 O O . PRO A 1 236 ? 15.275 9.080 -24.106 1.00 87.62 236 PRO A O 1
ATOM 1872 N N . ARG A 1 237 ? 16.640 9.484 -25.825 1.00 84.94 237 ARG A N 1
ATOM 1873 C CA . ARG A 1 237 ? 15.696 8.946 -26.820 1.00 84.94 237 ARG A CA 1
ATOM 1874 C C . ARG A 1 237 ? 15.316 7.502 -26.497 1.00 84.94 2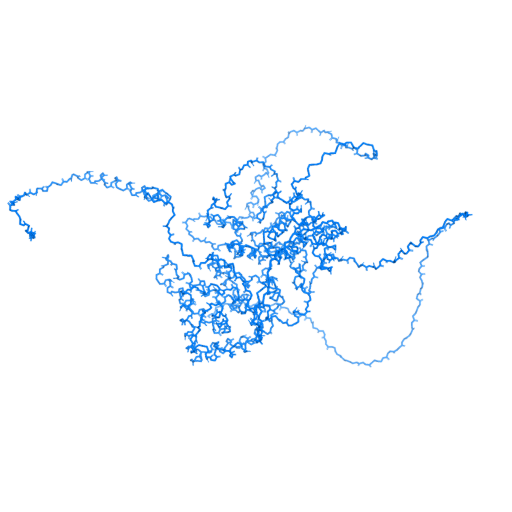37 ARG A C 1
ATOM 1876 O O . ARG A 1 237 ? 16.201 6.667 -26.318 1.00 84.94 237 ARG A O 1
ATOM 1883 N N . PHE A 1 238 ? 14.018 7.208 -26.500 1.00 82.12 238 PHE A N 1
ATOM 1884 C CA . PHE A 1 238 ? 13.516 5.854 -26.295 1.00 82.12 238 PHE A CA 1
ATOM 1885 C C . PHE A 1 238 ? 13.973 4.924 -27.427 1.00 82.12 238 PHE A C 1
ATOM 1887 O O . PHE A 1 238 ? 13.566 5.071 -28.582 1.00 82.12 238 PHE A O 1
ATOM 1894 N N . SER A 1 239 ? 14.845 3.978 -27.088 1.00 76.38 239 SER A N 1
ATOM 1895 C CA . SER A 1 239 ? 15.201 2.822 -27.910 1.00 76.38 239 SER A CA 1
ATOM 1896 C C . SER A 1 239 ? 14.336 1.621 -27.512 1.00 76.38 239 SER A C 1
ATOM 1898 O O . SER A 1 239 ? 13.596 1.678 -26.533 1.00 76.38 239 SER A O 1
ATOM 1900 N N . ARG A 1 240 ? 14.414 0.510 -28.259 1.00 75.25 240 ARG A N 1
ATOM 1901 C CA . ARG A 1 240 ? 13.787 -0.752 -27.828 1.00 75.25 240 ARG A CA 1
ATOM 1902 C C . ARG A 1 240 ? 14.396 -1.147 -26.471 1.00 75.25 240 ARG A C 1
ATOM 1904 O O . ARG A 1 240 ? 15.600 -1.388 -26.444 1.00 75.25 240 ARG A O 1
ATOM 1911 N N . PRO A 1 241 ? 13.620 -1.222 -25.374 1.00 75.88 241 PRO A N 1
ATOM 1912 C CA . PRO A 1 241 ? 14.184 -1.329 -24.029 1.00 75.88 241 PRO A CA 1
ATOM 1913 C C . PRO A 1 241 ? 14.672 -2.741 -23.687 1.00 75.88 241 PRO A C 1
ATOM 1915 O O . PRO A 1 241 ? 15.118 -2.951 -22.574 1.00 75.88 241 PRO A O 1
ATOM 1918 N N . GLY A 1 242 ? 14.539 -3.720 -24.590 1.00 88.56 242 GLY A N 1
ATOM 1919 C CA . GLY A 1 242 ? 14.852 -5.132 -24.330 1.00 88.56 242 GLY A CA 1
ATOM 1920 C C . GLY A 1 242 ? 13.784 -5.887 -23.522 1.00 88.56 242 GLY A C 1
ATOM 1921 O O . GLY A 1 242 ? 13.791 -7.114 -23.506 1.00 88.56 242 GLY A O 1
ATOM 1922 N N . ILE A 1 243 ? 12.825 -5.167 -22.935 1.00 93.94 243 ILE A N 1
ATOM 1923 C CA . ILE A 1 243 ? 11.640 -5.702 -22.254 1.00 93.94 243 ILE A CA 1
ATOM 1924 C C . ILE A 1 243 ? 10.462 -5.776 -23.235 1.00 93.94 243 ILE A C 1
ATOM 1926 O O . ILE A 1 243 ? 10.247 -4.873 -24.047 1.00 93.94 243 ILE A O 1
ATOM 1930 N N . SER A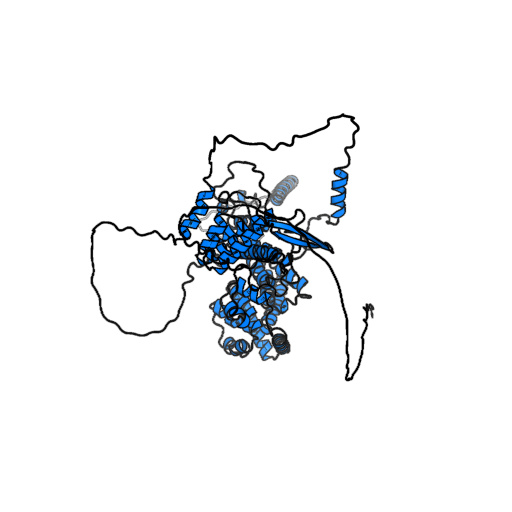 1 244 ? 9.679 -6.845 -23.134 1.00 94.75 244 SER A N 1
ATOM 1931 C CA . SER A 1 244 ? 8.395 -7.039 -23.817 1.00 94.75 244 SER A CA 1
ATOM 1932 C C . SER A 1 244 ? 7.418 -7.747 -22.880 1.00 94.75 244 SER A C 1
ATOM 1934 O O . SER A 1 244 ? 7.858 -8.362 -21.913 1.00 94.75 244 SER A O 1
ATOM 1936 N N . MET A 1 245 ? 6.111 -7.685 -23.135 1.00 95.81 245 MET A N 1
ATOM 1937 C CA . MET A 1 245 ? 5.123 -8.419 -22.342 1.00 95.81 245 MET A CA 1
ATOM 1938 C C . MET A 1 245 ? 4.394 -9.466 -23.183 1.00 95.81 245 MET A C 1
ATOM 1940 O O . MET A 1 245 ? 3.957 -9.200 -24.303 1.00 95.81 245 MET A O 1
ATOM 1944 N N . SER A 1 246 ? 4.260 -10.660 -22.616 1.00 95.62 246 SER A N 1
ATOM 1945 C CA . SER A 1 246 ? 3.637 -11.833 -23.228 1.00 95.62 246 SER A CA 1
ATOM 1946 C C . SER A 1 246 ? 2.320 -12.171 -22.532 1.00 95.62 246 SER A C 1
ATOM 1948 O O . SER A 1 246 ? 2.227 -12.069 -21.309 1.00 95.62 246 SER A O 1
ATOM 1950 N N . LEU A 1 247 ? 1.311 -12.574 -23.307 1.00 96.06 247 LEU A N 1
ATOM 1951 C CA . LEU A 1 247 ? 0.115 -13.244 -22.793 1.00 96.06 247 LEU A CA 1
ATOM 1952 C C . LEU A 1 247 ? 0.447 -14.736 -22.640 1.00 96.06 247 LEU A C 1
ATOM 1954 O O . LEU A 1 247 ? 0.881 -15.360 -23.605 1.00 96.06 247 LEU A O 1
ATOM 1958 N N . GLN A 1 248 ? 0.278 -15.276 -21.435 1.00 93.88 248 GLN A N 1
ATOM 1959 C CA . GLN A 1 248 ? 0.575 -16.672 -21.096 1.00 93.88 248 GLN A CA 1
ATOM 1960 C C . GLN A 1 248 ? -0.682 -17.542 -21.207 1.00 93.88 248 GLN A C 1
ATOM 1962 O O . GLN A 1 248 ? -0.684 -18.548 -21.910 1.00 93.88 248 GLN A O 1
ATOM 1967 N N . GLU A 1 249 ? -1.770 -17.125 -20.555 1.00 93.38 249 GLU A N 1
ATOM 1968 C CA . GLU A 1 249 ? -3.044 -17.851 -20.521 1.00 93.38 249 GLU A CA 1
ATOM 1969 C C . GLU A 1 249 ? -4.221 -16.862 -20.521 1.00 93.38 249 GLU A C 1
ATOM 1971 O O . GLU A 1 249 ? -4.099 -15.714 -20.089 1.00 93.38 249 GLU A O 1
ATOM 1976 N N . SER A 1 250 ? -5.383 -17.297 -21.005 1.00 93.88 250 SER A N 1
ATOM 1977 C CA . SER A 1 250 ? -6.662 -16.612 -20.795 1.00 93.88 250 SER A CA 1
ATOM 1978 C C . SER A 1 250 ? -7.673 -17.614 -20.255 1.00 93.88 250 SER A C 1
ATOM 1980 O O . SER A 1 250 ? -8.025 -18.568 -20.946 1.00 93.88 250 SER A O 1
ATOM 1982 N N . ARG A 1 251 ? -8.126 -17.408 -19.017 1.00 92.12 251 ARG A N 1
ATOM 1983 C CA . ARG A 1 251 ? -8.945 -18.358 -18.260 1.00 92.12 251 ARG A CA 1
ATOM 1984 C C . ARG A 1 251 ? -10.055 -17.623 -17.522 1.00 92.12 251 ARG A C 1
ATOM 1986 O O . ARG A 1 251 ? -9.791 -16.643 -16.839 1.00 92.12 251 ARG A O 1
ATOM 1993 N N . GLU A 1 252 ? -11.292 -18.105 -17.650 1.00 87.38 252 GLU A N 1
ATOM 1994 C CA . GLU A 1 252 ? -12.461 -17.596 -16.901 1.00 87.38 252 GLU A CA 1
ATOM 1995 C C . GLU A 1 252 ? -12.686 -16.068 -17.043 1.00 87.38 252 GLU A C 1
ATOM 1997 O O . GLU A 1 252 ? -13.198 -15.409 -16.146 1.00 87.38 252 GLU A O 1
ATOM 2002 N N . GLY A 1 253 ? -12.301 -15.488 -18.188 1.00 85.38 253 GLY A N 1
ATOM 2003 C CA . GLY A 1 253 ? -12.371 -14.039 -18.443 1.00 85.38 253 GLY A CA 1
ATOM 2004 C C . GLY A 1 253 ? -11.193 -13.227 -17.883 1.00 85.38 253 GLY A C 1
ATOM 2005 O O . GLY A 1 253 ? -11.107 -12.027 -18.140 1.00 85.38 253 GLY A O 1
ATOM 2006 N N . LEU A 1 254 ? -10.264 -13.869 -17.171 1.00 92.62 254 LEU A N 1
ATOM 2007 C CA . LEU A 1 254 ? -8.993 -13.299 -16.732 1.00 92.62 254 LEU A CA 1
ATOM 2008 C C . LEU A 1 254 ? -7.884 -13.582 -17.752 1.00 92.62 254 LEU A C 1
ATOM 2010 O O . LEU A 1 254 ? -7.900 -14.592 -18.458 1.00 92.62 254 LEU A O 1
ATOM 2014 N N . GLN A 1 255 ? -6.899 -12.690 -17.816 1.00 95.12 255 GLN A N 1
ATOM 2015 C CA . GLN A 1 255 ? -5.760 -12.780 -18.731 1.00 95.12 255 GLN A CA 1
ATOM 2016 C C . GLN A 1 255 ? -4.453 -12.712 -17.943 1.00 95.12 255 GLN A C 1
ATOM 2018 O O . GLN A 1 255 ? -4.211 -11.735 -17.236 1.00 95.12 255 GLN A O 1
ATOM 2023 N N . TYR A 1 256 ? -3.611 -13.733 -18.069 1.00 95.81 256 TYR A N 1
ATOM 2024 C CA . TYR A 1 256 ? -2.365 -13.872 -17.317 1.00 95.81 256 TYR A CA 1
ATOM 2025 C C . TYR A 1 256 ? -1.181 -13.452 -18.181 1.00 95.81 256 TYR A C 1
ATOM 2027 O O . TYR A 1 256 ? -0.974 -13.992 -19.269 1.00 95.81 256 TYR A O 1
ATOM 2035 N N . PHE A 1 257 ? -0.392 -12.499 -17.694 1.00 96.88 257 PHE A N 1
ATOM 2036 C CA . PHE A 1 257 ? 0.733 -11.923 -18.425 1.00 96.88 257 PHE A CA 1
ATOM 2037 C C . PHE A 1 257 ? 2.072 -12.219 -17.751 1.00 96.88 257 PHE A C 1
ATOM 2039 O O . PHE A 1 257 ? 2.147 -12.635 -16.594 1.00 96.88 257 PHE A O 1
ATOM 2046 N N . THR A 1 258 ? 3.159 -12.015 -18.489 1.00 96.12 258 THR A N 1
ATOM 2047 C CA . THR A 1 258 ? 4.530 -12.072 -17.966 1.00 96.12 258 THR A CA 1
ATOM 2048 C C . THR A 1 258 ? 5.445 -11.177 -18.794 1.00 96.12 258 THR A C 1
ATOM 2050 O O . THR A 1 258 ? 5.392 -11.205 -20.031 1.00 96.12 258 THR A O 1
ATOM 2053 N N . PHE A 1 259 ? 6.290 -10.392 -18.124 1.00 96.69 259 PHE A N 1
ATOM 2054 C CA . PHE A 1 259 ? 7.371 -9.654 -18.773 1.00 96.69 259 PHE A CA 1
ATOM 2055 C C . PHE A 1 259 ? 8.505 -10.594 -19.189 1.00 96.69 259 PHE A C 1
ATOM 2057 O O . PHE A 1 259 ? 8.880 -11.515 -18.472 1.00 96.69 259 PHE A O 1
ATOM 2064 N N . VAL A 1 260 ? 9.040 -10.361 -20.384 1.00 95.56 260 VAL A N 1
ATOM 2065 C CA . VAL A 1 260 ? 10.077 -11.174 -21.017 1.00 95.56 260 VAL A CA 1
ATOM 2066 C C . VAL A 1 260 ? 11.231 -10.267 -21.416 1.00 95.56 260 VAL A C 1
ATOM 2068 O O . VAL A 1 260 ? 11.067 -9.335 -22.212 1.00 95.56 260 VAL A O 1
ATOM 2071 N N . HIS A 1 261 ? 12.406 -10.571 -20.872 1.00 95.69 261 HIS A N 1
ATOM 2072 C CA . HIS A 1 261 ? 13.665 -9.899 -21.170 1.00 95.69 261 HIS A CA 1
ATOM 2073 C C . HIS A 1 261 ? 14.368 -10.571 -22.354 1.00 95.69 261 HIS A C 1
ATOM 2075 O O . HIS A 1 261 ? 14.574 -11.787 -22.354 1.00 95.69 261 HIS A O 1
ATOM 2081 N N . ASN A 1 262 ? 14.762 -9.789 -23.361 1.00 95.00 262 ASN A N 1
ATOM 2082 C CA . ASN A 1 262 ? 15.572 -10.279 -24.474 1.00 95.00 262 ASN A CA 1
ATOM 2083 C C . ASN A 1 262 ? 17.025 -10.558 -24.030 1.00 95.00 262 ASN A C 1
ATOM 2085 O O . ASN A 1 262 ? 17.457 -10.135 -22.959 1.00 95.00 262 ASN A O 1
ATOM 2089 N N . ARG A 1 263 ? 17.805 -11.258 -24.865 1.00 94.12 263 ARG A N 1
ATOM 2090 C CA . ARG A 1 263 ? 19.193 -11.644 -24.532 1.00 94.12 263 ARG A CA 1
ATOM 2091 C C . ARG A 1 263 ? 20.093 -10.453 -24.188 1.00 94.12 263 ARG A C 1
ATOM 2093 O O . ARG A 1 263 ? 20.919 -10.572 -23.289 1.00 94.12 263 ARG A O 1
ATOM 2100 N N . ASP A 1 264 ? 19.921 -9.320 -24.865 1.00 93.25 264 ASP A N 1
ATOM 2101 C CA . ASP A 1 264 ? 20.711 -8.113 -24.595 1.00 93.25 264 ASP A CA 1
ATOM 2102 C C . ASP A 1 264 ? 20.379 -7.547 -23.207 1.00 93.25 264 ASP A C 1
ATOM 2104 O O . ASP A 1 264 ? 21.282 -7.253 -22.428 1.00 93.25 264 ASP A O 1
ATOM 2108 N N . TYR A 1 265 ? 19.091 -7.479 -22.853 1.00 95.25 265 TYR A N 1
ATOM 2109 C CA . TYR A 1 265 ? 18.641 -7.058 -21.527 1.00 95.25 265 TYR A CA 1
ATOM 2110 C C . TYR A 1 265 ? 19.137 -8.001 -20.431 1.00 95.25 265 TYR A C 1
ATOM 2112 O O . TYR A 1 265 ? 19.613 -7.532 -19.406 1.00 95.25 265 TYR A O 1
ATOM 2120 N N . GLN A 1 266 ? 19.110 -9.318 -20.656 1.00 95.50 266 GLN A N 1
ATOM 2121 C CA . GLN A 1 266 ? 19.649 -10.300 -19.705 1.00 95.50 266 GLN A CA 1
ATOM 2122 C C . GLN A 1 266 ? 21.144 -10.055 -19.419 1.00 95.50 266 GLN A C 1
ATOM 2124 O O . GLN A 1 266 ? 21.563 -10.101 -18.265 1.00 95.50 266 GLN A O 1
ATOM 2129 N N . GLN A 1 267 ? 21.948 -9.702 -20.432 1.00 94.44 267 GLN A N 1
ATOM 2130 C CA . GLN A 1 267 ? 23.355 -9.323 -20.224 1.00 94.44 267 GLN A CA 1
ATOM 2131 C C . GLN A 1 267 ? 23.517 -8.026 -19.415 1.00 94.44 267 GLN A C 1
ATOM 2133 O O . GLN A 1 267 ? 24.477 -7.896 -18.654 1.00 94.44 267 GLN A O 1
ATOM 2138 N N . VAL A 1 268 ? 22.609 -7.058 -19.578 1.00 94.88 268 VAL A N 1
ATOM 2139 C CA . VAL A 1 268 ? 22.588 -5.831 -18.762 1.00 94.88 268 VAL A CA 1
ATOM 2140 C C . VAL A 1 268 ? 22.152 -6.149 -17.329 1.00 94.88 268 VAL A C 1
ATOM 2142 O O . VAL A 1 268 ? 22.785 -5.653 -16.401 1.00 94.88 268 VAL A O 1
ATOM 2145 N N . GLN A 1 269 ? 21.178 -7.044 -17.138 1.00 95.38 269 GLN A N 1
ATOM 2146 C CA . GLN A 1 269 ? 20.741 -7.518 -15.824 1.00 95.38 269 GLN A CA 1
ATOM 2147 C C . GLN A 1 269 ? 21.891 -8.175 -15.055 1.00 95.38 269 GLN A C 1
ATOM 2149 O O . GLN A 1 269 ? 22.085 -7.874 -13.883 1.00 95.38 269 GLN A O 1
ATOM 2154 N N . PHE A 1 270 ? 22.695 -9.032 -15.694 1.00 95.06 270 PHE A N 1
ATOM 2155 C CA . PHE A 1 270 ? 23.845 -9.647 -15.020 1.00 95.06 270 PHE A CA 1
ATOM 2156 C C . PHE A 1 270 ? 24.868 -8.593 -14.570 1.00 95.06 270 PHE A C 1
ATOM 2158 O O . PHE A 1 270 ? 25.294 -8.618 -13.421 1.00 95.06 270 PHE A O 1
ATOM 2165 N N . LYS A 1 271 ? 25.161 -7.596 -15.418 1.00 94.75 271 LYS A N 1
ATOM 2166 C CA . LYS A 1 271 ? 26.023 -6.451 -15.060 1.00 94.75 271 LYS A CA 1
ATOM 2167 C C . LYS A 1 271 ? 25.425 -5.561 -13.966 1.00 94.75 271 LYS A C 1
ATOM 2169 O O . LYS A 1 271 ? 26.168 -4.918 -13.233 1.00 94.75 271 LYS A O 1
ATOM 2174 N N . PHE A 1 272 ? 24.099 -5.492 -13.867 1.00 95.00 272 PHE A N 1
ATOM 2175 C CA . PHE A 1 272 ? 23.414 -4.814 -12.770 1.00 95.00 272 PHE A CA 1
ATOM 2176 C C . PHE A 1 272 ? 23.574 -5.580 -11.453 1.00 95.00 272 PHE A C 1
ATOM 2178 O O . PHE A 1 272 ? 23.891 -4.952 -10.449 1.00 95.00 272 PHE A O 1
ATOM 2185 N N . LEU A 1 273 ? 23.429 -6.909 -11.462 1.00 93.56 273 LEU A N 1
ATOM 2186 C CA . LEU A 1 273 ? 23.678 -7.741 -10.281 1.00 93.56 273 LEU A CA 1
ATOM 2187 C C . LEU A 1 273 ? 25.131 -7.588 -9.801 1.00 93.56 273 LEU A C 1
ATOM 2189 O O . LEU A 1 273 ? 25.336 -7.288 -8.631 1.00 93.56 273 LEU A O 1
ATOM 2193 N N . ASP A 1 274 ? 26.112 -7.639 -10.712 1.00 92.50 274 ASP A N 1
ATOM 2194 C CA . ASP A 1 274 ? 27.520 -7.308 -10.425 1.00 92.50 274 ASP A CA 1
ATOM 2195 C C . ASP A 1 274 ? 27.692 -5.917 -9.777 1.00 92.50 274 ASP A C 1
ATOM 2197 O O . ASP A 1 274 ? 28.401 -5.761 -8.784 1.00 92.50 274 ASP A O 1
ATOM 2201 N N . ALA A 1 275 ? 27.028 -4.888 -10.317 1.00 92.62 275 ALA A N 1
ATOM 2202 C CA . ALA A 1 275 ? 27.107 -3.522 -9.793 1.00 92.62 275 ALA A CA 1
ATOM 2203 C C . ALA A 1 275 ? 26.455 -3.362 -8.406 1.00 92.62 275 ALA A C 1
ATOM 2205 O O . ALA A 1 275 ? 26.889 -2.524 -7.617 1.00 92.62 275 ALA A O 1
ATOM 2206 N N . VAL A 1 276 ? 25.416 -4.144 -8.104 1.00 90.69 276 VAL A N 1
ATOM 2207 C CA . VAL A 1 276 ? 24.764 -4.157 -6.787 1.00 90.69 276 VAL A CA 1
ATOM 2208 C C . VAL A 1 276 ? 25.599 -4.940 -5.771 1.00 90.69 276 VAL A C 1
ATOM 2210 O O . VAL A 1 276 ? 25.799 -4.460 -4.657 1.00 90.69 276 VAL A O 1
ATOM 2213 N N . GLU A 1 277 ? 26.148 -6.093 -6.162 1.00 89.88 277 GLU A N 1
ATOM 2214 C CA . GLU A 1 277 ? 27.090 -6.884 -5.356 1.00 89.88 277 GLU A CA 1
ATOM 2215 C C . GLU A 1 277 ? 28.347 -6.073 -4.989 1.00 89.88 277 GLU A C 1
ATOM 2217 O O . GLU A 1 277 ? 28.879 -6.225 -3.891 1.00 89.88 277 GLU A O 1
ATOM 2222 N N . SER A 1 278 ? 28.787 -5.151 -5.857 1.00 89.06 278 SER A N 1
ATOM 2223 C CA . SER A 1 278 ? 29.933 -4.273 -5.586 1.00 89.06 278 SER A CA 1
ATOM 2224 C C . SER A 1 278 ? 29.660 -3.139 -4.585 1.00 89.06 278 SER A C 1
ATOM 2226 O O . SER A 1 278 ? 30.597 -2.422 -4.237 1.00 89.06 278 SER A O 1
ATOM 2228 N N . MET A 1 279 ? 28.400 -2.910 -4.189 1.00 85.94 279 MET A N 1
ATOM 2229 C CA . MET A 1 279 ? 27.949 -1.822 -3.301 1.00 85.94 279 MET A CA 1
ATOM 2230 C C . MET A 1 279 ? 28.351 -0.387 -3.724 1.00 85.94 279 MET A C 1
ATOM 2232 O O . MET A 1 279 ? 28.253 0.542 -2.923 1.00 85.94 279 MET A O 1
ATOM 2236 N N . ASP A 1 280 ? 28.762 -0.169 -4.981 1.00 88.00 280 ASP A N 1
ATOM 2237 C CA . ASP A 1 280 ? 29.159 1.153 -5.492 1.00 88.00 280 ASP A CA 1
ATOM 2238 C C . ASP A 1 280 ? 28.076 1.716 -6.433 1.00 88.00 280 ASP A C 1
ATOM 2240 O O . ASP A 1 280 ? 27.919 1.227 -7.560 1.00 88.00 280 ASP A O 1
ATOM 2244 N N . PRO A 1 281 ? 27.346 2.782 -6.043 1.00 88.00 281 PRO A N 1
ATOM 2245 C CA . PRO A 1 281 ? 26.313 3.370 -6.890 1.00 88.00 281 PRO A CA 1
ATOM 2246 C C . PRO A 1 281 ? 26.865 3.938 -8.208 1.00 88.00 281 PRO A C 1
ATOM 2248 O O . PRO A 1 281 ? 26.112 4.051 -9.177 1.00 88.00 281 PRO A O 1
ATOM 2251 N N . ASN A 1 282 ? 28.164 4.253 -8.302 1.00 91.94 282 ASN A N 1
ATOM 2252 C CA . ASN A 1 282 ? 28.767 4.737 -9.545 1.00 91.94 282 ASN A CA 1
ATOM 2253 C C . ASN A 1 282 ? 28.747 3.672 -10.653 1.00 91.94 282 ASN A C 1
ATOM 2255 O O . ASN A 1 282 ? 28.599 4.028 -11.823 1.00 91.94 282 ASN A O 1
ATOM 2259 N N . ASN A 1 283 ? 28.804 2.379 -10.308 1.00 92.62 283 ASN A N 1
ATOM 2260 C CA . ASN A 1 283 ? 28.683 1.286 -11.278 1.00 92.62 283 ASN A CA 1
ATOM 2261 C C . ASN A 1 283 ? 27.266 1.216 -11.872 1.00 92.62 283 ASN A C 1
ATOM 2263 O O . ASN A 1 283 ? 27.103 1.040 -13.082 1.00 92.62 283 ASN A O 1
ATOM 2267 N N . ILE A 1 284 ? 26.236 1.458 -11.053 1.00 93.12 284 ILE A N 1
ATOM 2268 C CA . ILE A 1 284 ? 24.836 1.552 -11.500 1.00 93.12 284 ILE A CA 1
ATOM 2269 C C . ILE A 1 284 ? 24.640 2.791 -12.390 1.00 93.12 284 ILE A C 1
ATOM 2271 O O . ILE A 1 284 ? 24.022 2.701 -13.455 1.00 93.12 284 ILE A O 1
ATOM 2275 N N . VAL A 1 285 ? 25.220 3.938 -12.009 1.00 93.31 285 VAL A N 1
ATOM 2276 C CA . VAL A 1 285 ? 25.206 5.156 -12.837 1.00 93.31 285 VAL A CA 1
ATOM 2277 C C . VAL A 1 285 ? 25.880 4.903 -14.187 1.00 93.31 285 VAL A C 1
ATOM 2279 O O . VAL A 1 285 ? 25.295 5.243 -15.215 1.00 93.31 285 VAL A O 1
ATOM 2282 N N . ALA A 1 286 ? 27.063 4.274 -14.210 1.00 93.69 286 ALA A N 1
ATOM 2283 C CA . ALA A 1 286 ? 27.790 3.909 -15.428 1.00 93.69 286 ALA A CA 1
ATOM 2284 C C . ALA A 1 286 ? 26.953 3.002 -16.350 1.00 93.69 286 ALA A C 1
ATOM 2286 O O . ALA A 1 286 ? 26.859 3.253 -17.556 1.00 93.69 286 ALA A O 1
ATOM 2287 N N . LEU A 1 287 ? 26.276 1.999 -15.780 1.00 93.50 287 LEU A N 1
ATOM 2288 C CA . LEU A 1 287 ? 25.399 1.092 -16.518 1.00 93.50 287 LEU A CA 1
ATOM 2289 C C . LEU A 1 287 ? 24.217 1.830 -17.168 1.00 93.50 287 LEU A C 1
ATOM 2291 O O . LEU A 1 287 ? 23.909 1.573 -18.334 1.00 93.50 287 LEU A O 1
ATOM 2295 N N . LEU A 1 288 ? 23.612 2.794 -16.463 1.00 92.81 288 LEU A N 1
ATOM 2296 C CA . LEU A 1 288 ? 22.525 3.639 -16.975 1.00 92.81 288 LEU A CA 1
ATOM 2297 C C . LEU A 1 288 ? 22.967 4.649 -18.047 1.00 92.81 288 LEU A C 1
ATOM 2299 O O . LEU A 1 288 ? 22.131 5.086 -18.838 1.00 92.81 288 LEU A O 1
ATOM 2303 N N . GLN A 1 289 ? 24.254 5.007 -18.142 1.00 91.38 289 GLN A N 1
ATOM 2304 C CA . GLN A 1 289 ? 24.739 5.831 -19.265 1.00 91.38 289 GLN A CA 1
ATOM 2305 C C . GLN A 1 289 ? 24.673 5.064 -20.591 1.00 91.38 289 GLN A C 1
ATOM 2307 O O . GLN A 1 289 ? 24.394 5.649 -21.638 1.00 91.38 289 GLN A O 1
ATOM 2312 N N . LEU A 1 290 ? 24.936 3.754 -20.532 1.00 92.00 290 LEU A N 1
ATOM 2313 C CA . LEU A 1 290 ? 24.943 2.846 -21.679 1.00 92.00 290 LEU A CA 1
ATOM 2314 C C . LEU A 1 290 ? 23.560 2.249 -21.961 1.00 92.00 290 LEU A C 1
ATOM 2316 O O . LEU A 1 290 ? 23.197 2.084 -23.123 1.00 92.00 290 LEU A O 1
ATOM 2320 N N . ASN A 1 291 ? 22.784 1.962 -20.911 1.00 92.94 291 ASN A N 1
ATOM 2321 C CA . ASN A 1 291 ? 21.479 1.302 -20.976 1.00 92.94 291 ASN A CA 1
ATOM 2322 C C . ASN A 1 291 ? 20.416 2.140 -20.249 1.00 92.94 291 ASN A C 1
ATOM 2324 O O . ASN A 1 291 ? 19.966 1.772 -19.162 1.00 92.94 291 ASN A O 1
ATOM 2328 N N . PRO A 1 292 ? 19.981 3.276 -20.823 1.00 92.62 292 PRO A N 1
ATOM 2329 C CA . PRO A 1 292 ? 19.259 4.292 -20.060 1.00 92.62 292 PRO A CA 1
ATOM 2330 C C . PRO A 1 292 ? 17.850 3.886 -19.601 1.00 92.62 292 PRO A C 1
ATOM 2332 O O . PRO A 1 292 ? 17.245 4.597 -18.807 1.00 92.62 292 PRO A O 1
ATOM 2335 N N . TYR A 1 293 ? 17.318 2.774 -20.109 1.00 93.31 293 TYR A N 1
ATOM 2336 C CA . TYR A 1 293 ? 15.981 2.260 -19.804 1.00 93.31 293 TYR A CA 1
ATOM 2337 C C . TYR A 1 293 ? 16.000 0.888 -19.106 1.00 93.31 293 TYR A C 1
ATOM 2339 O O . TYR A 1 293 ? 14.977 0.207 -19.081 1.00 93.31 293 TYR A O 1
ATOM 2347 N N . HIS A 1 294 ? 17.142 0.490 -18.530 1.00 95.06 294 HIS A N 1
ATOM 2348 C CA . HIS A 1 294 ? 17.238 -0.704 -17.690 1.00 95.06 294 HIS A CA 1
ATOM 2349 C C . HIS A 1 294 ? 16.506 -0.481 -16.357 1.00 95.06 294 HIS A C 1
ATOM 2351 O O . HIS A 1 294 ? 16.928 0.348 -15.549 1.00 95.06 294 HIS A O 1
ATOM 2357 N N . VAL A 1 295 ? 15.391 -1.186 -16.149 1.00 95.31 295 VAL A N 1
ATOM 2358 C CA . VAL A 1 295 ? 14.424 -0.901 -15.076 1.00 95.31 295 VAL A CA 1
ATOM 2359 C C . VAL A 1 295 ? 15.053 -1.023 -13.696 1.00 95.31 295 VAL A C 1
ATOM 2361 O O . VAL A 1 295 ? 15.006 -0.060 -12.936 1.00 95.31 295 VAL A O 1
ATOM 2364 N N . ASP A 1 296 ? 15.682 -2.150 -13.374 1.00 95.12 296 ASP A N 1
ATOM 2365 C CA . ASP A 1 296 ? 16.125 -2.403 -11.997 1.00 95.12 296 ASP A CA 1
ATOM 2366 C C . ASP A 1 296 ? 17.236 -1.432 -11.577 1.00 95.12 296 ASP A C 1
ATOM 2368 O O . ASP A 1 296 ? 17.285 -0.983 -10.434 1.00 95.12 296 ASP A O 1
ATOM 2372 N N . SER A 1 297 ? 18.058 -0.984 -12.532 1.00 95.69 297 SER A N 1
ATOM 2373 C CA . SER A 1 297 ? 19.035 0.084 -12.296 1.00 95.69 297 SER A CA 1
ATOM 2374 C C . SER A 1 297 ? 18.384 1.450 -12.078 1.00 95.69 297 SER A C 1
ATOM 2376 O O . SER A 1 297 ? 18.858 2.199 -11.228 1.00 95.69 297 SER A O 1
ATOM 2378 N N . LEU A 1 298 ? 17.299 1.781 -12.791 1.00 95.94 298 LEU A N 1
ATOM 2379 C CA . LEU A 1 298 ? 16.518 2.999 -12.528 1.00 95.94 298 LEU A CA 1
ATOM 2380 C C . LEU A 1 298 ? 15.878 2.947 -11.130 1.00 95.94 298 LEU A C 1
ATOM 2382 O O . LEU A 1 298 ? 15.951 3.925 -10.388 1.00 95.94 298 LEU A O 1
ATOM 2386 N N . LEU A 1 299 ? 15.296 1.804 -10.750 1.00 95.81 299 LEU A N 1
ATOM 2387 C CA . LEU A 1 299 ? 14.652 1.613 -9.447 1.00 95.81 299 LEU A CA 1
ATOM 2388 C C . LEU A 1 299 ? 15.653 1.609 -8.285 1.00 95.81 299 LEU A C 1
ATOM 2390 O O . LEU A 1 299 ? 15.322 2.129 -7.221 1.00 95.81 299 LEU A O 1
ATOM 2394 N N . GLN A 1 300 ? 16.853 1.055 -8.479 1.00 95.00 300 GLN A N 1
ATOM 2395 C CA . GLN A 1 300 ? 17.904 1.026 -7.462 1.00 95.00 300 GLN A CA 1
ATOM 2396 C C . GLN A 1 300 ? 18.608 2.384 -7.326 1.00 95.00 300 GLN A C 1
ATOM 2398 O O . GLN A 1 300 ? 18.850 2.829 -6.203 1.00 95.00 300 GLN A O 1
ATOM 2403 N N . LEU A 1 301 ? 18.885 3.084 -8.436 1.00 94.88 301 LEU A N 1
ATOM 2404 C CA . LEU A 1 301 ? 19.412 4.453 -8.385 1.00 94.88 301 LEU A CA 1
ATOM 2405 C C . LEU A 1 301 ? 18.380 5.426 -7.793 1.00 94.88 301 LEU A C 1
ATOM 2407 O O . LEU A 1 301 ? 18.760 6.340 -7.069 1.00 94.88 301 LEU A O 1
ATOM 2411 N N . SER A 1 302 ? 17.078 5.202 -8.012 1.00 95.69 302 SER A N 1
ATOM 2412 C CA . SER A 1 302 ? 16.027 5.972 -7.338 1.00 95.69 302 SER A CA 1
ATOM 2413 C C . SER A 1 302 ? 16.080 5.854 -5.812 1.00 95.69 302 SER A C 1
ATOM 2415 O O . SER A 1 302 ? 15.718 6.821 -5.144 1.00 95.69 302 SER A O 1
ATOM 2417 N N . ASP A 1 303 ? 16.484 4.714 -5.244 1.00 93.06 303 ASP A N 1
ATOM 2418 C CA . ASP A 1 303 ? 16.637 4.594 -3.787 1.00 93.06 303 ASP A CA 1
ATOM 2419 C C . ASP A 1 303 ? 17.846 5.397 -3.303 1.00 93.06 303 ASP A C 1
ATOM 2421 O O . ASP A 1 303 ? 17.742 6.132 -2.325 1.00 93.06 303 ASP A O 1
ATOM 2425 N N . VAL A 1 304 ? 18.962 5.342 -4.039 1.00 92.81 304 VAL A N 1
ATOM 2426 C CA . VAL A 1 304 ? 20.159 6.150 -3.756 1.00 92.81 304 VAL A CA 1
ATOM 2427 C C . VAL A 1 304 ? 19.827 7.646 -3.802 1.00 92.81 304 VAL A C 1
ATOM 2429 O O . VAL A 1 304 ? 20.174 8.370 -2.873 1.00 92.81 304 VAL A O 1
ATOM 2432 N N . CYS A 1 305 ? 19.091 8.109 -4.819 1.00 93.56 305 CYS A N 1
ATOM 2433 C CA . CYS A 1 305 ? 18.618 9.494 -4.899 1.00 93.56 305 CYS A CA 1
ATOM 2434 C C . CYS A 1 305 ? 17.634 9.851 -3.768 1.00 93.56 305 CYS A C 1
ATOM 2436 O O . CYS A 1 305 ? 17.723 10.955 -3.240 1.00 93.56 305 CYS A O 1
ATOM 2438 N N . ARG A 1 306 ? 16.742 8.933 -3.348 1.00 93.44 306 ARG A N 1
ATOM 2439 C CA . ARG A 1 306 ? 15.834 9.147 -2.198 1.00 93.44 306 ARG A CA 1
ATOM 2440 C C . ARG A 1 306 ? 16.617 9.367 -0.901 1.00 93.44 306 ARG A C 1
ATOM 2442 O O . ARG A 1 306 ? 16.265 10.273 -0.151 1.00 93.44 306 ARG A O 1
ATOM 2449 N N . ILE A 1 307 ? 17.646 8.552 -0.655 1.00 91.44 307 ILE A N 1
ATOM 2450 C CA . ILE A 1 307 ? 18.520 8.630 0.530 1.00 91.44 307 ILE A CA 1
ATOM 2451 C C . ILE A 1 307 ? 19.400 9.892 0.489 1.00 91.44 307 ILE A C 1
ATOM 2453 O O . ILE A 1 307 ? 19.688 10.474 1.525 1.00 91.44 307 ILE A O 1
ATOM 2457 N N . GLN A 1 308 ? 19.784 10.352 -0.704 1.00 90.56 308 GLN A N 1
ATOM 2458 C CA . GLN A 1 308 ? 20.512 11.610 -0.936 1.00 90.56 308 GLN A CA 1
ATOM 2459 C C . GLN A 1 308 ? 19.601 12.854 -1.000 1.00 90.56 308 GLN A C 1
ATOM 2461 O O . GLN A 1 308 ? 20.027 13.897 -1.488 1.00 90.56 308 GLN A O 1
ATOM 2466 N N . GLU A 1 309 ? 18.346 12.741 -0.558 1.00 91.88 309 GLU A N 1
ATOM 2467 C CA . GLU A 1 309 ? 17.334 13.811 -0.530 1.00 91.88 309 GLU A CA 1
ATOM 2468 C C . GLU A 1 309 ? 16.924 14.405 -1.900 1.00 91.88 309 GLU A C 1
ATOM 2470 O O . GLU A 1 309 ? 16.024 15.246 -1.961 1.00 91.88 309 GLU A O 1
ATOM 2475 N N . ASP A 1 310 ? 17.461 13.917 -3.027 1.00 93.94 310 ASP A N 1
ATOM 2476 C CA . ASP A 1 310 ? 17.054 14.315 -4.384 1.00 93.94 310 ASP A CA 1
ATOM 2477 C C . ASP A 1 310 ? 15.755 13.600 -4.811 1.00 93.94 310 ASP A C 1
ATOM 2479 O O . ASP A 1 310 ? 15.716 12.708 -5.669 1.00 93.94 310 ASP A O 1
ATOM 2483 N N . GLN A 1 311 ? 14.652 14.005 -4.174 1.00 93.31 311 GLN A N 1
ATOM 2484 C CA . GLN A 1 311 ? 13.313 13.459 -4.414 1.00 93.31 311 GLN A CA 1
ATOM 2485 C C . GLN A 1 311 ? 12.816 13.717 -5.846 1.00 93.31 311 GLN A C 1
ATOM 2487 O O . GLN A 1 311 ? 12.032 12.934 -6.385 1.00 93.31 311 GLN A O 1
ATOM 2492 N N . GLU A 1 312 ? 13.251 14.813 -6.477 1.00 92.81 312 GLU A N 1
ATOM 2493 C CA . GLU A 1 312 ? 12.844 15.161 -7.841 1.00 92.81 312 GLU A CA 1
ATOM 2494 C C . GLU A 1 312 ? 13.412 14.177 -8.862 1.00 92.81 312 GLU A C 1
ATOM 2496 O O . GLU A 1 312 ? 12.678 13.709 -9.740 1.00 92.81 312 GLU A O 1
ATOM 2501 N N . MET A 1 313 ? 14.698 13.851 -8.722 1.00 93.44 313 MET A N 1
ATOM 2502 C CA . MET A 1 313 ? 15.398 12.896 -9.568 1.00 93.44 313 MET A CA 1
ATOM 2503 C C . MET A 1 313 ? 14.982 11.456 -9.274 1.00 93.44 313 MET A C 1
ATOM 2505 O O . MET A 1 313 ? 14.754 10.693 -10.211 1.00 93.44 313 MET A O 1
ATOM 2509 N N . ALA A 1 314 ? 14.810 11.093 -7.999 1.00 95.75 314 ALA A N 1
ATOM 2510 C CA . ALA A 1 314 ? 14.306 9.777 -7.612 1.00 95.75 314 ALA A CA 1
ATOM 2511 C C . ALA A 1 314 ? 12.942 9.486 -8.271 1.00 95.75 314 ALA A C 1
ATOM 2513 O O . ALA A 1 314 ? 12.766 8.470 -8.947 1.00 95.75 314 ALA A O 1
ATOM 2514 N N . ARG A 1 315 ? 12.005 10.443 -8.186 1.00 94.56 315 ARG A N 1
ATOM 2515 C CA . ARG A 1 315 ? 10.711 10.382 -8.882 1.00 94.56 315 ARG A CA 1
ATOM 2516 C C . ARG A 1 315 ? 10.876 10.255 -10.402 1.00 94.56 315 ARG A C 1
ATOM 2518 O O . ARG A 1 315 ? 10.178 9.448 -11.010 1.00 94.56 315 ARG A O 1
ATOM 2525 N N . ASP A 1 316 ? 11.771 11.032 -11.019 1.00 94.81 316 ASP A N 1
ATOM 2526 C CA . ASP A 1 316 ? 12.005 10.995 -12.472 1.00 94.81 316 ASP A CA 1
ATOM 2527 C C . ASP A 1 316 ? 12.484 9.616 -12.957 1.00 94.81 316 ASP A C 1
ATOM 2529 O O . ASP A 1 316 ? 11.978 9.100 -13.954 1.00 94.81 316 ASP A O 1
ATOM 2533 N N . LEU A 1 317 ? 13.393 8.981 -12.209 1.00 96.00 317 LEU A N 1
ATOM 2534 C CA . LEU A 1 317 ? 13.898 7.635 -12.490 1.00 96.00 317 LEU A CA 1
ATOM 2535 C C . LEU A 1 317 ? 12.786 6.572 -12.412 1.00 96.00 317 LEU A C 1
ATOM 2537 O O . LEU A 1 317 ? 12.715 5.701 -13.282 1.00 96.00 317 LEU A O 1
ATOM 2541 N N . VAL A 1 318 ? 11.877 6.664 -11.434 1.00 96.75 318 VAL A N 1
ATOM 2542 C CA . VAL A 1 318 ? 10.717 5.755 -11.328 1.00 96.75 318 VAL A CA 1
ATOM 2543 C C . VAL A 1 318 ? 9.684 6.014 -12.425 1.00 96.75 318 VAL A C 1
ATOM 2545 O O . VAL A 1 318 ? 9.205 5.068 -13.050 1.00 96.75 318 VAL A O 1
ATOM 2548 N N . GLU A 1 319 ? 9.364 7.277 -12.724 1.00 95.31 319 GLU A N 1
ATOM 2549 C CA . GLU A 1 319 ? 8.443 7.625 -13.816 1.00 95.31 319 GLU A CA 1
ATOM 2550 C C . GLU A 1 319 ? 8.953 7.114 -15.175 1.00 95.31 319 GLU A C 1
ATOM 2552 O O . GLU A 1 319 ? 8.174 6.675 -16.029 1.00 95.31 319 GLU A O 1
ATOM 2557 N N . ARG A 1 320 ? 10.277 7.116 -15.345 1.00 94.62 320 ARG A N 1
ATOM 2558 C CA . ARG A 1 320 ? 10.972 6.567 -16.503 1.00 94.62 320 ARG A CA 1
ATOM 2559 C C . ARG A 1 320 ? 10.953 5.036 -16.552 1.00 94.62 320 ARG A C 1
ATOM 2561 O O . ARG A 1 320 ? 10.803 4.480 -17.639 1.00 94.62 320 ARG A O 1
ATOM 2568 N N . ALA A 1 321 ? 11.079 4.357 -15.412 1.00 95.56 321 ALA A N 1
ATOM 2569 C CA . ALA A 1 321 ? 10.923 2.905 -15.330 1.00 95.56 321 ALA A CA 1
ATOM 2570 C C . ALA A 1 321 ? 9.493 2.478 -15.712 1.00 95.56 321 ALA A C 1
ATOM 2572 O O . ALA A 1 321 ? 9.314 1.580 -16.535 1.00 95.56 321 ALA A O 1
ATOM 2573 N N . LEU A 1 322 ? 8.474 3.186 -15.207 1.00 95.06 322 LEU A N 1
ATOM 2574 C CA . LEU A 1 322 ? 7.075 2.975 -15.600 1.00 95.06 322 LEU A CA 1
ATOM 2575 C C . LEU A 1 322 ? 6.842 3.211 -17.098 1.00 95.06 322 LEU A C 1
ATOM 2577 O O . LEU A 1 322 ? 6.152 2.415 -17.732 1.00 95.06 322 LEU A O 1
ATOM 2581 N N . TYR A 1 323 ? 7.465 4.237 -17.685 1.00 93.62 323 TYR A N 1
ATOM 2582 C CA . TYR A 1 323 ? 7.388 4.489 -19.127 1.00 93.62 323 TYR A CA 1
ATOM 2583 C C . TYR A 1 323 ? 7.950 3.319 -19.959 1.00 93.62 323 TYR A C 1
ATOM 2585 O O . TYR A 1 323 ? 7.377 2.966 -20.995 1.00 93.62 323 TYR A O 1
ATOM 2593 N N . SER A 1 324 ? 9.037 2.679 -19.502 1.00 93.44 324 SER A N 1
ATOM 2594 C CA . SER A 1 324 ? 9.594 1.476 -20.144 1.00 93.44 324 SER A CA 1
ATOM 2595 C C . SER A 1 324 ? 8.595 0.318 -20.160 1.00 93.44 324 SER A C 1
ATOM 2597 O O . SER A 1 324 ? 8.405 -0.302 -21.208 1.00 93.44 324 SER A O 1
ATOM 2599 N N . PHE A 1 325 ? 7.936 0.052 -19.027 1.00 94.19 325 PHE A N 1
ATOM 2600 C CA . PHE A 1 325 ? 6.905 -0.983 -18.923 1.00 94.19 325 PHE A CA 1
ATOM 2601 C C . PHE A 1 325 ? 5.675 -0.664 -19.770 1.00 94.19 325 PHE A C 1
ATOM 2603 O O . PHE A 1 325 ? 5.201 -1.527 -20.505 1.00 94.19 325 PHE A O 1
ATOM 2610 N N . GLU A 1 326 ? 5.198 0.582 -19.743 1.00 92.62 326 GLU A N 1
ATOM 2611 C CA . GLU A 1 326 ? 4.016 0.993 -20.501 1.00 92.62 326 GLU A CA 1
ATOM 2612 C C . GLU A 1 326 ? 4.223 0.874 -22.017 1.00 92.62 326 GLU A C 1
ATOM 2614 O O . GLU A 1 326 ? 3.334 0.456 -22.761 1.00 92.62 326 GLU A O 1
ATOM 2619 N N . CYS A 1 327 ? 5.440 1.151 -22.489 1.00 90.88 327 CYS A N 1
ATOM 2620 C CA . CYS A 1 327 ? 5.818 0.904 -23.876 1.00 90.88 327 CYS A CA 1
ATOM 2621 C C . CYS A 1 327 ? 5.912 -0.594 -24.227 1.00 90.88 327 CYS A C 1
ATOM 2623 O O . CYS A 1 327 ? 5.757 -0.941 -25.402 1.00 90.88 327 CYS A O 1
ATOM 2625 N N . ALA A 1 328 ? 6.157 -1.462 -23.241 1.00 92.75 328 ALA A N 1
ATOM 2626 C CA . ALA A 1 328 ? 6.304 -2.909 -23.390 1.00 92.75 328 ALA A CA 1
ATOM 2627 C C . ALA A 1 328 ? 4.988 -3.701 -23.237 1.00 92.75 328 ALA A C 1
ATOM 2629 O O . ALA A 1 328 ? 4.981 -4.896 -23.543 1.00 92.75 328 ALA A O 1
ATOM 2630 N N . PHE A 1 329 ? 3.889 -3.071 -22.799 1.00 93.50 329 PHE A N 1
ATOM 2631 C CA . PHE A 1 329 ? 2.597 -3.739 -22.615 1.00 93.50 329 PHE A CA 1
ATOM 2632 C C . PHE A 1 329 ? 2.086 -4.429 -23.890 1.00 93.50 329 PHE A C 1
ATOM 2634 O O . PHE A 1 329 ? 2.170 -3.911 -25.008 1.00 93.50 329 PHE A O 1
ATOM 2641 N N . HIS A 1 330 ? 1.490 -5.603 -23.685 1.00 93.38 330 HIS A N 1
ATOM 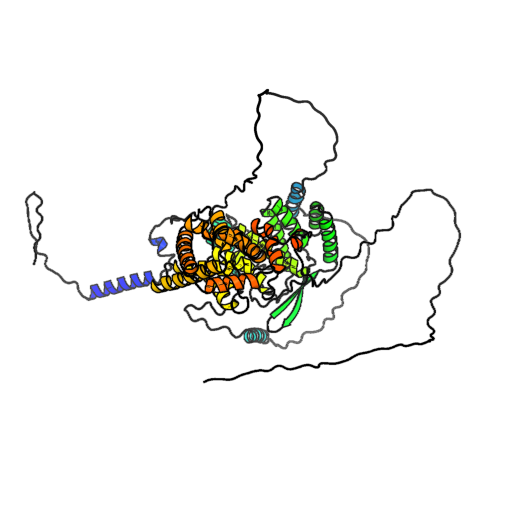2642 C CA . HIS A 1 330 ? 0.768 -6.348 -24.709 1.00 93.38 330 HIS A CA 1
ATOM 2643 C C . HIS A 1 330 ? -0.528 -5.603 -25.093 1.00 93.38 330 HIS A C 1
ATOM 2645 O O . HIS A 1 330 ? -1.195 -5.097 -24.193 1.00 93.38 330 HIS A O 1
ATOM 2651 N N . PRO A 1 331 ? -0.955 -5.559 -26.373 1.00 91.31 331 PRO A N 1
ATOM 2652 C CA . PRO A 1 331 ? -2.094 -4.733 -26.801 1.00 91.31 331 PRO A CA 1
ATOM 2653 C C . PRO A 1 331 ? -3.440 -5.000 -26.109 1.00 91.31 331 PRO A C 1
ATOM 2655 O O . PRO A 1 331 ? -4.280 -4.107 -26.092 1.00 91.31 331 PRO A O 1
ATOM 2658 N N . VAL A 1 332 ? -3.656 -6.203 -25.558 1.00 91.75 332 VAL A N 1
ATOM 2659 C CA . VAL A 1 332 ? -4.888 -6.544 -24.810 1.00 91.75 332 VAL A CA 1
ATOM 2660 C C . VAL A 1 332 ? -4.790 -6.315 -23.294 1.00 91.75 332 VAL A C 1
ATOM 2662 O O . VAL A 1 332 ? -5.787 -6.451 -22.594 1.00 91.75 332 VAL A O 1
ATOM 2665 N N . PHE A 1 333 ? -3.610 -5.964 -22.774 1.00 92.31 333 PHE A N 1
ATOM 2666 C CA . PHE A 1 333 ? -3.422 -5.695 -21.349 1.00 92.31 333 PHE A CA 1
ATOM 2667 C C . PHE A 1 333 ? -4.136 -4.411 -20.931 1.00 92.31 333 PHE A C 1
ATOM 2669 O O . PHE A 1 333 ? -4.077 -3.394 -21.624 1.00 92.31 333 PHE A O 1
ATOM 2676 N N . SER A 1 334 ? -4.794 -4.447 -19.774 1.00 90.25 334 SER A N 1
ATOM 2677 C CA . SER A 1 334 ? -5.670 -3.372 -19.328 1.00 90.25 334 SER A CA 1
ATOM 2678 C C . SER A 1 334 ? -5.389 -2.990 -17.879 1.00 90.25 334 SER A C 1
ATOM 2680 O O . SER A 1 334 ? -5.671 -3.749 -16.957 1.00 90.25 334 SER A O 1
ATOM 2682 N N . LEU A 1 335 ? -4.923 -1.753 -17.687 1.00 89.56 335 LEU A N 1
ATOM 2683 C CA . LEU A 1 335 ? -4.717 -1.142 -16.369 1.00 89.56 335 LEU A CA 1
ATOM 2684 C C . LEU A 1 335 ? -6.021 -0.851 -15.601 1.00 89.56 335 LEU A C 1
ATOM 2686 O O . LEU A 1 335 ? -5.962 -0.472 -14.437 1.00 89.56 335 LEU A O 1
ATOM 2690 N N . THR A 1 336 ? -7.192 -0.938 -16.244 1.00 87.94 336 THR A N 1
ATOM 2691 C CA . THR A 1 336 ? -8.449 -0.392 -15.693 1.00 87.94 336 THR A CA 1
ATOM 2692 C C . THR A 1 336 ? -9.584 -1.391 -15.538 1.00 87.94 336 THR A C 1
ATOM 2694 O O . THR A 1 336 ? -10.454 -1.191 -14.694 1.00 87.94 336 THR A O 1
ATOM 2697 N N . SER A 1 337 ? -9.590 -2.475 -16.317 1.00 82.38 337 SER A N 1
ATOM 2698 C CA . SER A 1 337 ? -10.672 -3.470 -16.284 1.00 82.38 337 SER A CA 1
ATOM 2699 C C . SER A 1 337 ? -10.624 -4.414 -15.079 1.00 82.38 337 SER A C 1
ATOM 2701 O O . SER A 1 337 ? -11.627 -5.056 -14.783 1.00 82.38 337 SER A O 1
ATOM 2703 N N . GLY A 1 338 ? -9.472 -4.547 -14.411 1.00 85.19 338 GLY A N 1
ATOM 2704 C CA . GLY A 1 338 ? -9.277 -5.515 -13.325 1.00 85.19 338 GLY A CA 1
ATOM 2705 C C . GLY A 1 338 ? -9.266 -6.986 -13.773 1.00 85.19 338 GLY A C 1
ATOM 2706 O O . GLY A 1 338 ? -9.362 -7.875 -12.927 1.00 85.19 338 GLY A O 1
ATOM 2707 N N . THR A 1 339 ? -9.140 -7.265 -15.077 1.00 90.06 339 THR A N 1
ATOM 2708 C CA . THR A 1 339 ? -9.102 -8.633 -15.651 1.00 90.06 339 THR A CA 1
ATOM 2709 C C . THR A 1 339 ? -7.688 -9.150 -15.934 1.00 90.06 339 THR A C 1
ATOM 2711 O O . THR A 1 339 ? -7.484 -10.354 -16.082 1.00 90.06 339 THR A O 1
ATOM 2714 N N . SER A 1 340 ? -6.696 -8.258 -16.004 1.00 93.62 340 SER A N 1
ATOM 2715 C CA . SER A 1 340 ? -5.293 -8.627 -16.205 1.00 93.62 340 SER A CA 1
ATOM 2716 C C . SER A 1 340 ? -4.656 -9.102 -14.893 1.00 93.62 340 SER A C 1
ATOM 2718 O O . SER A 1 340 ? -4.868 -8.499 -13.841 1.00 93.62 340 SER A O 1
ATOM 2720 N N . ARG A 1 341 ? -3.878 -10.184 -14.954 1.00 95.38 341 ARG A N 1
ATOM 2721 C CA . ARG A 1 341 ? -3.150 -10.790 -13.832 1.00 95.38 341 ARG A CA 1
ATOM 2722 C C . ARG A 1 341 ? -1.661 -10.873 -14.141 1.00 95.38 341 ARG A C 1
ATOM 2724 O O . ARG A 1 341 ? -1.281 -11.092 -15.294 1.00 95.38 341 ARG A O 1
ATOM 2731 N N . LEU A 1 342 ? -0.829 -10.707 -13.118 1.00 95.56 342 LEU A N 1
ATOM 2732 C CA . LEU A 1 342 ? 0.625 -10.710 -13.251 1.00 95.56 342 LEU A CA 1
ATOM 2733 C C . LEU A 1 342 ? 1.251 -11.474 -12.078 1.00 95.56 342 LEU A C 1
ATOM 2735 O O . LEU A 1 342 ? 1.235 -11.007 -10.952 1.00 95.56 342 LEU A O 1
ATOM 2739 N N . ASP A 1 343 ? 1.799 -12.655 -12.339 1.00 94.44 343 ASP A N 1
ATOM 2740 C CA . ASP A 1 343 ? 2.333 -13.533 -11.291 1.00 94.44 343 ASP A CA 1
ATOM 2741 C C . ASP A 1 343 ? 3.590 -12.941 -10.616 1.00 94.44 343 ASP A C 1
ATOM 2743 O O . ASP A 1 343 ? 4.596 -12.686 -11.284 1.00 94.44 343 ASP A O 1
ATOM 2747 N N . TYR A 1 344 ? 3.552 -12.748 -9.293 1.00 95.81 344 TYR A N 1
A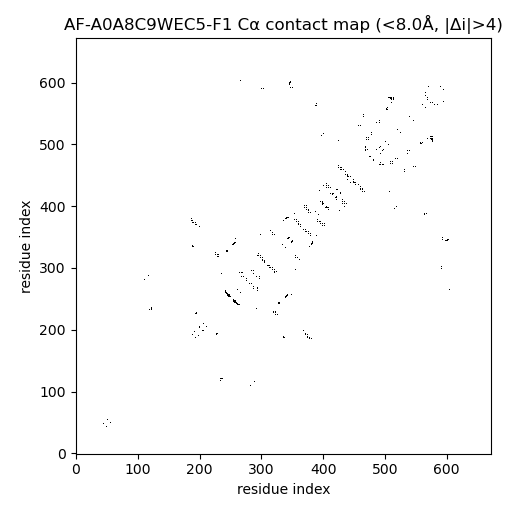TOM 2748 C CA . TYR A 1 344 ? 4.669 -12.212 -8.503 1.00 95.81 344 TYR A CA 1
ATOM 2749 C C . TYR A 1 344 ? 5.800 -13.230 -8.257 1.00 95.81 344 TYR A C 1
ATOM 2751 O O . TYR A 1 344 ? 6.915 -12.849 -7.883 1.00 95.81 344 TYR A O 1
ATOM 2759 N N . LEU A 1 345 ? 5.575 -14.526 -8.508 1.00 95.25 345 LEU A N 1
ATOM 2760 C CA . LEU A 1 345 ? 6.625 -15.544 -8.416 1.00 95.25 345 LEU A CA 1
ATOM 2761 C C . LEU A 1 345 ? 7.743 -15.327 -9.446 1.00 95.25 345 LEU A C 1
ATOM 2763 O O . LEU A 1 345 ? 8.854 -15.809 -9.229 1.00 95.25 345 LEU A O 1
ATOM 2767 N N . ARG A 1 346 ? 7.507 -14.550 -10.509 1.00 94.69 346 ARG A N 1
ATOM 2768 C CA . ARG A 1 346 ? 8.488 -14.238 -11.562 1.00 94.69 346 ARG A CA 1
ATOM 2769 C C . ARG A 1 346 ? 9.243 -12.928 -11.290 1.00 94.69 346 ARG A C 1
ATOM 2771 O O . ARG A 1 346 ? 8.590 -11.884 -11.213 1.00 94.69 346 ARG A O 1
ATOM 2778 N N . PRO A 1 347 ? 10.588 -12.927 -11.184 1.00 93.25 347 PRO A N 1
ATOM 2779 C CA . PRO A 1 347 ? 11.374 -11.711 -10.940 1.00 93.25 347 PRO A CA 1
ATOM 2780 C C . PRO A 1 347 ? 11.095 -10.569 -11.932 1.00 93.25 347 PRO A C 1
ATOM 2782 O O . PRO A 1 347 ? 10.999 -9.411 -11.532 1.00 93.25 347 PRO A O 1
ATOM 2785 N N . GLU A 1 348 ? 10.876 -10.891 -13.209 1.00 93.88 348 GLU A N 1
ATOM 2786 C CA . GLU A 1 348 ? 10.593 -9.927 -14.282 1.00 93.88 348 GLU A CA 1
ATOM 2787 C C . GLU A 1 348 ? 9.293 -9.144 -14.038 1.00 93.88 348 GLU A C 1
ATOM 2789 O O . GLU A 1 348 ? 9.164 -7.984 -14.430 1.00 93.88 348 GLU A O 1
ATOM 2794 N N . ASN A 1 349 ? 8.332 -9.763 -13.348 1.00 96.06 349 ASN A N 1
ATOM 2795 C CA . ASN A 1 349 ? 7.077 -9.133 -12.961 1.00 96.06 349 ASN A CA 1
ATOM 2796 C C . ASN A 1 349 ? 7.231 -8.286 -11.686 1.00 96.06 349 ASN A C 1
ATOM 2798 O O . ASN A 1 349 ? 6.621 -7.218 -11.589 1.00 96.06 349 ASN A O 1
ATOM 2802 N N . ARG A 1 350 ? 8.065 -8.708 -10.721 1.00 95.94 350 ARG A N 1
ATOM 2803 C CA . ARG A 1 350 ? 8.283 -7.985 -9.447 1.00 95.94 350 ARG A CA 1
ATOM 2804 C C . ARG A 1 350 ? 8.782 -6.564 -9.665 1.00 95.94 350 ARG A C 1
ATOM 2806 O O . ARG A 1 350 ? 8.313 -5.651 -8.990 1.00 95.94 350 ARG A O 1
ATOM 2813 N N . ALA A 1 351 ? 9.661 -6.361 -10.644 1.00 95.19 351 ALA A N 1
ATOM 2814 C CA . ALA A 1 351 ? 10.154 -5.038 -11.013 1.00 95.19 351 ALA A CA 1
ATOM 2815 C C . ALA A 1 351 ? 9.013 -4.056 -11.367 1.00 95.19 351 ALA A C 1
ATOM 2817 O O . ALA A 1 351 ? 9.067 -2.884 -10.991 1.00 95.19 351 ALA A O 1
ATOM 2818 N N . PHE A 1 352 ? 7.931 -4.525 -12.005 1.00 97.12 352 PHE A N 1
ATOM 2819 C CA . PHE A 1 352 ? 6.751 -3.696 -12.287 1.00 97.12 352 PHE A CA 1
ATOM 2820 C C . PHE A 1 352 ? 5.939 -3.388 -11.022 1.00 97.12 352 PHE A C 1
ATOM 2822 O O . PHE A 1 352 ? 5.592 -2.231 -10.787 1.00 97.12 352 PHE A O 1
ATOM 2829 N N . TYR A 1 353 ? 5.707 -4.388 -10.165 1.00 97.69 353 TYR A N 1
ATOM 2830 C CA . TYR A 1 353 ? 5.073 -4.197 -8.853 1.00 97.69 353 TYR A CA 1
ATOM 2831 C C . TYR A 1 353 ? 5.814 -3.152 -8.001 1.00 97.69 353 TYR A C 1
ATOM 2833 O O . TYR A 1 353 ? 5.191 -2.250 -7.439 1.00 97.69 353 TYR A O 1
ATOM 2841 N N . LEU A 1 354 ? 7.146 -3.235 -7.944 1.00 97.19 354 LEU A N 1
ATOM 2842 C CA . LEU A 1 354 ? 7.989 -2.295 -7.203 1.00 97.19 354 LEU A CA 1
ATOM 2843 C C . LEU A 1 354 ? 8.005 -0.900 -7.845 1.00 97.19 354 LEU A C 1
ATOM 2845 O O . LEU A 1 354 ? 7.958 0.092 -7.121 1.00 97.19 354 LEU A O 1
ATOM 2849 N N . ALA A 1 355 ? 8.011 -0.796 -9.179 1.00 97.31 355 ALA A N 1
ATOM 2850 C CA . ALA A 1 355 ? 7.896 0.488 -9.873 1.00 97.31 355 ALA A CA 1
ATOM 2851 C C . ALA A 1 355 ? 6.562 1.193 -9.563 1.00 97.31 355 ALA A C 1
ATOM 2853 O O . ALA A 1 355 ? 6.558 2.383 -9.238 1.00 97.31 355 ALA A O 1
ATOM 2854 N N . LEU A 1 356 ? 5.441 0.459 -9.602 1.00 97.50 356 LEU A N 1
ATOM 2855 C CA . LEU A 1 356 ? 4.119 0.978 -9.238 1.00 97.50 356 LEU A CA 1
ATOM 2856 C C . LEU A 1 356 ? 4.067 1.407 -7.765 1.00 97.50 356 LEU A C 1
ATOM 2858 O O . LEU A 1 356 ? 3.622 2.516 -7.471 1.00 97.50 356 LEU A O 1
ATOM 2862 N N . TYR A 1 357 ? 4.563 0.568 -6.849 1.00 97.31 357 TYR A N 1
ATOM 2863 C CA . TYR A 1 357 ? 4.589 0.867 -5.415 1.00 97.31 357 TYR A CA 1
ATOM 2864 C C . TYR A 1 357 ? 5.428 2.117 -5.106 1.00 97.31 357 TYR A C 1
ATOM 2866 O O . TYR A 1 357 ? 4.947 3.039 -4.448 1.00 97.31 357 TYR A O 1
ATOM 2874 N N . LYS A 1 358 ? 6.655 2.213 -5.640 1.00 96.44 358 LYS A N 1
ATOM 2875 C CA . LYS A 1 358 ? 7.512 3.396 -5.449 1.00 96.44 358 LYS A CA 1
ATOM 2876 C C . LYS A 1 358 ? 6.861 4.660 -6.021 1.00 96.44 358 LYS A C 1
ATOM 2878 O O . LYS A 1 358 ? 6.896 5.705 -5.375 1.00 96.44 358 LYS A O 1
ATOM 2883 N N . HIS A 1 359 ? 6.214 4.577 -7.188 1.00 96.94 359 HIS A N 1
ATOM 2884 C CA . HIS A 1 359 ? 5.499 5.717 -7.768 1.00 96.94 359 HIS A CA 1
ATOM 2885 C C . HIS A 1 359 ? 4.314 6.161 -6.901 1.00 96.94 359 HIS A C 1
ATOM 2887 O O . HIS A 1 359 ? 4.180 7.346 -6.605 1.00 96.94 359 HIS A O 1
ATOM 2893 N N . MET A 1 360 ? 3.502 5.216 -6.423 1.00 97.06 360 MET A N 1
ATOM 2894 C CA . MET A 1 360 ? 2.408 5.463 -5.482 1.00 97.06 360 MET A CA 1
ATOM 2895 C C . MET A 1 360 ? 2.895 6.161 -4.199 1.00 97.06 360 MET A C 1
ATOM 2897 O O . MET A 1 360 ? 2.273 7.132 -3.770 1.00 97.06 360 MET A O 1
ATOM 2901 N N . MET A 1 361 ? 4.032 5.747 -3.628 1.00 95.62 361 MET A N 1
ATOM 2902 C CA . MET A 1 361 ? 4.620 6.416 -2.457 1.00 95.62 361 MET A CA 1
ATOM 2903 C C . MET A 1 361 ? 5.087 7.852 -2.764 1.00 95.62 361 MET A C 1
ATOM 2905 O O . MET A 1 361 ? 4.904 8.746 -1.939 1.00 95.62 361 MET A O 1
ATOM 2909 N N . PHE A 1 362 ? 5.625 8.125 -3.960 1.00 95.44 362 PHE A N 1
ATOM 2910 C CA . PHE A 1 362 ? 5.917 9.503 -4.386 1.00 95.44 362 PHE A CA 1
ATOM 2911 C C . PHE A 1 362 ? 4.647 10.348 -4.583 1.00 95.44 362 PHE A C 1
ATOM 2913 O O . PHE A 1 362 ? 4.658 11.544 -4.289 1.00 95.44 362 PHE A O 1
ATOM 2920 N N . LEU A 1 363 ? 3.550 9.755 -5.063 1.00 94.94 363 LEU A N 1
ATOM 2921 C CA . LEU A 1 363 ? 2.256 10.432 -5.220 1.00 94.94 363 LEU A CA 1
ATOM 2922 C C . LEU A 1 363 ? 1.625 10.802 -3.872 1.00 94.94 363 LEU A C 1
ATOM 2924 O O . LEU A 1 363 ? 1.116 11.913 -3.716 1.00 94.94 363 LEU A O 1
ATOM 2928 N N . GLU A 1 364 ? 1.701 9.897 -2.898 1.00 93.25 364 GLU A N 1
ATOM 2929 C CA . GLU A 1 364 ? 1.231 10.094 -1.525 1.00 93.25 364 GLU A CA 1
ATOM 2930 C C . GLU A 1 364 ? 1.953 11.285 -0.864 1.00 93.25 364 GLU A C 1
ATOM 2932 O O . GLU A 1 364 ? 1.298 12.258 -0.465 1.00 93.25 364 GLU A O 1
ATOM 2937 N N . LYS A 1 365 ? 3.296 11.290 -0.900 1.00 91.44 365 LYS A N 1
ATOM 2938 C CA . LYS A 1 365 ? 4.139 12.383 -0.379 1.00 91.44 365 LYS A CA 1
ATOM 2939 C C . LYS A 1 365 ? 3.937 13.712 -1.118 1.00 91.44 365 LYS A C 1
ATOM 2941 O O . LYS A 1 365 ? 4.061 14.777 -0.522 1.00 91.44 365 LYS A O 1
ATOM 2946 N N . ARG A 1 366 ? 3.569 13.677 -2.406 1.00 91.00 366 ARG A N 1
ATOM 2947 C CA . ARG A 1 366 ? 3.228 14.868 -3.213 1.00 91.00 366 ARG A CA 1
ATOM 2948 C C . ARG A 1 366 ? 1.832 15.438 -2.901 1.00 91.00 366 ARG A C 1
ATOM 2950 O O . ARG A 1 366 ? 1.437 16.435 -3.503 1.00 91.00 366 ARG A O 1
ATOM 2957 N N . GLY A 1 367 ? 1.060 14.821 -2.005 1.00 90.94 367 GLY A N 1
ATOM 2958 C CA . GLY A 1 367 ? -0.309 15.250 -1.709 1.00 90.94 367 GLY A CA 1
ATOM 2959 C C . GLY A 1 367 ? -1.299 14.924 -2.831 1.00 90.94 367 GLY A C 1
ATOM 2960 O O . GLY A 1 367 ? -2.251 15.671 -3.046 1.00 90.94 367 GLY A O 1
ATOM 2961 N N . CYS A 1 368 ? -1.079 13.816 -3.548 1.00 95.00 368 CYS A N 1
ATOM 2962 C CA . CYS A 1 368 ? -1.996 13.266 -4.553 1.00 95.00 368 CYS A CA 1
ATOM 2963 C C . CYS A 1 368 ? -2.611 11.925 -4.076 1.00 95.00 368 CYS A C 1
ATOM 2965 O O . CYS A 1 368 ? -2.386 10.889 -4.714 1.00 95.00 368 CYS A O 1
ATOM 2967 N N . PRO A 1 369 ? -3.333 11.889 -2.932 1.00 95.06 369 PRO A N 1
ATOM 2968 C CA . PRO A 1 369 ? -3.819 10.644 -2.343 1.00 95.06 369 PRO A CA 1
ATOM 2969 C C . PRO A 1 369 ? -4.872 9.936 -3.201 1.00 95.06 369 PRO A C 1
ATOM 2971 O O . PRO A 1 369 ? -4.919 8.708 -3.170 1.00 95.06 369 PRO A O 1
ATOM 2974 N N . ARG A 1 370 ? -5.696 10.648 -3.991 1.00 95.81 370 ARG A N 1
ATOM 2975 C CA . ARG A 1 370 ? -6.666 9.977 -4.878 1.00 95.81 370 ARG A CA 1
ATOM 2976 C C . ARG A 1 370 ? -5.947 9.276 -6.029 1.00 95.81 370 ARG A C 1
ATOM 2978 O O . ARG A 1 370 ? -6.310 8.156 -6.367 1.00 95.81 370 ARG A O 1
ATOM 2985 N N . THR A 1 371 ? -4.905 9.896 -6.580 1.00 96.12 371 THR A N 1
ATOM 2986 C CA . THR A 1 371 ? -4.045 9.284 -7.602 1.00 96.12 371 THR A CA 1
ATOM 2987 C C . THR A 1 371 ? -3.332 8.057 -7.030 1.00 96.12 371 THR A C 1
ATOM 2989 O O . THR A 1 371 ? -3.389 6.979 -7.618 1.00 96.12 371 THR A O 1
ATOM 2992 N N . ALA A 1 372 ? -2.733 8.180 -5.840 1.00 97.38 372 ALA A N 1
ATOM 2993 C CA . ALA A 1 372 ? -2.094 7.062 -5.144 1.00 97.38 372 ALA A CA 1
ATOM 2994 C C . ALA A 1 372 ? -3.075 5.906 -4.854 1.00 97.38 372 ALA A C 1
ATOM 2996 O O . ALA A 1 372 ? -2.717 4.745 -5.042 1.00 97.38 372 ALA A O 1
ATOM 2997 N N . LEU A 1 373 ? -4.328 6.197 -4.478 1.00 97.31 373 LEU A N 1
ATOM 2998 C CA . LEU A 1 373 ? -5.363 5.177 -4.284 1.00 97.31 373 LEU A CA 1
ATOM 2999 C C . LEU A 1 373 ? -5.648 4.375 -5.567 1.00 97.31 373 LEU A C 1
ATOM 3001 O O . LEU A 1 373 ? -5.805 3.159 -5.496 1.00 97.31 373 LEU A O 1
ATOM 3005 N N . GLU A 1 374 ? -5.691 5.012 -6.740 1.00 96.38 374 GLU A N 1
ATOM 3006 C CA . GLU A 1 374 ? -5.878 4.281 -8.002 1.00 96.38 374 GLU A CA 1
ATOM 3007 C C . GLU A 1 374 ? -4.679 3.378 -8.340 1.00 96.38 374 GLU A C 1
ATOM 3009 O O . GLU A 1 374 ? -4.879 2.257 -8.805 1.00 96.38 374 GLU A O 1
ATOM 3014 N N . TYR A 1 375 ? -3.445 3.803 -8.039 1.00 97.06 375 TYR A N 1
ATOM 3015 C CA . TYR A 1 375 ? -2.271 2.926 -8.145 1.00 97.06 375 TYR A CA 1
ATOM 3016 C C . TYR A 1 375 ? -2.313 1.770 -7.132 1.00 97.06 375 TYR A C 1
ATOM 3018 O O . TYR A 1 375 ? -1.958 0.648 -7.482 1.00 97.06 375 TYR A O 1
ATOM 3026 N N . CYS A 1 376 ? -2.807 1.997 -5.913 1.00 97.44 376 CYS A N 1
ATOM 3027 C CA . CYS A 1 376 ? -3.014 0.942 -4.917 1.00 97.44 376 CYS A CA 1
ATOM 3028 C C . CYS A 1 376 ? -4.024 -0.116 -5.403 1.00 97.44 376 CYS A C 1
ATOM 3030 O O . CYS A 1 376 ? -3.722 -1.311 -5.381 1.00 97.44 376 CYS A O 1
ATOM 3032 N N . LYS A 1 377 ? -5.175 0.316 -5.946 1.00 96.44 377 LYS A N 1
ATOM 3033 C CA . LYS A 1 377 ? -6.153 -0.575 -6.602 1.00 96.44 377 LYS A CA 1
ATOM 3034 C C . LYS A 1 377 ? -5.536 -1.340 -7.772 1.00 96.44 377 LYS A C 1
ATOM 3036 O O . LYS A 1 377 ? -5.764 -2.540 -7.887 1.00 96.44 377 LYS A O 1
ATOM 3041 N N . LEU A 1 378 ? -4.749 -0.667 -8.619 1.00 96.12 378 LEU A N 1
ATOM 3042 C CA . LEU A 1 378 ? -4.055 -1.291 -9.747 1.00 96.12 378 LEU A CA 1
ATOM 3043 C C . LEU A 1 378 ? -3.131 -2.415 -9.266 1.00 96.12 378 LEU A C 1
ATOM 3045 O O . LEU A 1 378 ? -3.287 -3.540 -9.732 1.00 96.12 378 LEU A O 1
ATOM 3049 N N . ILE A 1 379 ? -2.234 -2.145 -8.309 1.00 97.06 379 ILE A N 1
ATOM 3050 C CA . ILE A 1 379 ? -1.305 -3.146 -7.755 1.00 97.06 379 ILE A CA 1
ATOM 3051 C C . ILE A 1 379 ? -2.078 -4.347 -7.192 1.00 97.06 379 ILE A C 1
ATOM 3053 O O . ILE A 1 379 ? -1.766 -5.487 -7.534 1.00 97.06 379 ILE A O 1
ATOM 3057 N N . LEU A 1 380 ? -3.120 -4.098 -6.390 1.00 96.00 380 LEU A N 1
ATOM 3058 C CA . LEU A 1 380 ? -3.960 -5.152 -5.814 1.00 96.00 380 LEU A CA 1
ATOM 3059 C C . LEU A 1 380 ? -4.744 -5.934 -6.887 1.00 96.00 380 LEU A C 1
ATOM 3061 O O . LEU A 1 380 ? -4.986 -7.123 -6.726 1.00 96.00 380 LEU A O 1
ATOM 3065 N N . SER A 1 381 ? -5.107 -5.311 -8.013 1.00 95.31 381 SER A N 1
ATOM 3066 C CA . SER A 1 381 ? -5.824 -5.985 -9.109 1.00 95.31 381 SER A CA 1
ATOM 3067 C C . SER A 1 381 ? -4.961 -6.955 -9.929 1.00 95.31 381 SER A C 1
ATOM 3069 O O . SER A 1 381 ? -5.511 -7.841 -10.585 1.00 95.31 381 SER A O 1
ATOM 3071 N N . LEU A 1 382 ? -3.628 -6.815 -9.892 1.00 95.81 382 LEU A N 1
ATOM 3072 C CA . LEU A 1 382 ? -2.704 -7.699 -10.615 1.00 95.81 382 LEU A CA 1
ATOM 3073 C C . LEU A 1 382 ? -2.626 -9.098 -9.981 1.00 95.81 382 LEU A C 1
ATOM 3075 O O . LEU A 1 382 ? -2.508 -10.085 -10.707 1.00 95.81 382 LEU A O 1
ATOM 3079 N N . ASP A 1 383 ? -2.731 -9.179 -8.652 1.00 95.06 383 ASP A N 1
ATOM 3080 C CA . ASP A 1 383 ? -2.843 -10.429 -7.890 1.00 95.06 383 ASP A CA 1
ATOM 3081 C C . ASP A 1 383 ? -3.649 -10.195 -6.591 1.00 95.06 383 ASP A C 1
ATOM 3083 O O . ASP A 1 383 ? -3.066 -9.965 -5.525 1.00 95.06 383 ASP A O 1
ATOM 3087 N N . PRO A 1 384 ? -4.996 -10.203 -6.675 1.00 93.12 384 PRO A N 1
ATOM 3088 C CA . PRO A 1 384 ? -5.863 -9.910 -5.532 1.00 93.12 384 PRO A CA 1
ATOM 3089 C C . PRO A 1 384 ? -5.885 -11.034 -4.489 1.00 93.12 384 PRO A C 1
ATOM 3091 O O . PRO A 1 384 ? -6.190 -10.781 -3.324 1.00 93.12 384 PRO A O 1
ATOM 3094 N N . GLU A 1 385 ? -5.549 -12.264 -4.889 1.00 91.19 385 GLU A N 1
ATOM 3095 C CA . GLU A 1 385 ? -5.584 -13.428 -4.005 1.00 91.19 385 GLU A CA 1
ATOM 3096 C C . GLU A 1 385 ? -4.333 -13.488 -3.127 1.00 91.19 385 GLU A C 1
ATOM 3098 O O . GLU A 1 385 ? -4.449 -13.561 -1.902 1.00 91.19 385 GLU A O 1
ATOM 3103 N N . ASN A 1 386 ? -3.130 -13.387 -3.697 1.00 92.94 386 ASN A N 1
ATOM 3104 C CA . ASN A 1 386 ? -1.915 -13.482 -2.882 1.00 92.94 386 ASN A CA 1
ATOM 3105 C C . ASN A 1 386 ? -1.543 -12.155 -2.203 1.00 92.94 386 ASN A C 1
ATOM 3107 O O . ASN A 1 386 ? -0.851 -12.181 -1.186 1.00 92.94 386 ASN A O 1
ATOM 3111 N N . ASP A 1 387 ? -1.984 -11.013 -2.753 1.00 95.81 387 ASP A N 1
ATOM 3112 C CA . ASP A 1 387 ? -1.596 -9.651 -2.346 1.00 95.81 387 ASP A CA 1
ATOM 3113 C C . ASP A 1 387 ? -0.100 -9.562 -1.955 1.00 95.81 387 ASP A C 1
ATOM 3115 O O . ASP A 1 387 ? 0.263 -9.419 -0.780 1.00 95.81 387 ASP A O 1
ATOM 3119 N N . PRO A 1 388 ? 0.816 -9.719 -2.930 1.00 95.56 388 PRO A N 1
ATOM 3120 C CA . PRO A 1 388 ? 2.237 -9.930 -2.659 1.00 95.56 388 PRO A CA 1
ATOM 3121 C C . PRO A 1 388 ? 2.929 -8.724 -2.012 1.00 95.56 388 PRO A C 1
ATOM 3123 O O . PRO A 1 388 ? 3.982 -8.888 -1.395 1.00 95.56 388 PRO A O 1
ATOM 3126 N N . LEU A 1 389 ? 2.364 -7.521 -2.141 1.00 96.25 389 LEU A N 1
ATOM 3127 C CA . LEU A 1 389 ? 2.859 -6.307 -1.488 1.00 96.25 389 LEU A CA 1
ATOM 3128 C C . LEU A 1 389 ? 1.996 -5.879 -0.287 1.00 96.25 389 LEU A C 1
ATOM 3130 O O . LEU A 1 389 ? 2.217 -4.792 0.240 1.00 96.25 389 LEU A O 1
ATOM 3134 N N . CYS A 1 390 ? 1.033 -6.702 0.146 1.00 96.56 390 CYS A N 1
ATOM 3135 C CA . CYS A 1 390 ? 0.061 -6.399 1.202 1.00 96.56 390 CYS A CA 1
ATOM 3136 C C . CYS A 1 390 ? -0.587 -5.013 1.050 1.00 96.56 390 CYS A C 1
ATOM 3138 O O . CYS A 1 390 ? -0.644 -4.227 1.998 1.00 96.56 390 CYS A O 1
ATOM 3140 N N . MET A 1 391 ? -1.071 -4.692 -0.150 1.00 97.06 391 MET A N 1
ATOM 3141 C CA . MET A 1 391 ? -1.758 -3.433 -0.437 1.00 97.06 391 MET A CA 1
ATOM 3142 C C . MET A 1 391 ? -3.018 -3.246 0.417 1.00 97.06 391 MET A C 1
ATOM 3144 O O . MET A 1 391 ? -3.375 -2.110 0.740 1.00 97.06 391 MET A O 1
ATOM 3148 N N . LEU A 1 392 ? -3.636 -4.341 0.874 1.00 96.50 392 LEU A N 1
ATOM 3149 C CA . LEU A 1 392 ? -4.705 -4.321 1.874 1.00 96.50 392 LEU A CA 1
ATOM 3150 C C . LEU A 1 392 ? -4.298 -3.635 3.197 1.00 96.50 392 LEU A C 1
ATOM 3152 O O . LEU A 1 392 ? -5.158 -3.068 3.862 1.00 96.50 392 LEU A O 1
ATOM 3156 N N . LEU A 1 393 ? -3.011 -3.593 3.563 1.00 95.88 393 LEU A N 1
ATOM 3157 C CA . LEU A 1 393 ? -2.530 -2.884 4.762 1.00 95.88 393 LEU A CA 1
ATOM 3158 C C . LEU A 1 393 ? -2.378 -1.359 4.569 1.00 95.88 393 LEU A C 1
ATOM 3160 O O . LEU A 1 393 ? -2.005 -0.659 5.510 1.00 95.88 393 LEU A O 1
ATOM 3164 N N . MET A 1 394 ? -2.618 -0.838 3.359 1.00 95.25 394 MET A N 1
ATOM 3165 C CA . MET A 1 394 ? -2.418 0.577 2.998 1.00 95.25 394 MET A CA 1
ATOM 3166 C C . MET A 1 394 ? -3.619 1.215 2.276 1.00 95.25 394 MET A C 1
ATOM 3168 O O . MET A 1 394 ? -3.762 2.442 2.273 1.00 95.25 394 MET A O 1
ATOM 3172 N N . VAL A 1 395 ? -4.488 0.412 1.653 1.00 97.12 395 VAL A N 1
ATOM 3173 C CA . VAL A 1 395 ? -5.668 0.890 0.912 1.00 97.12 395 VAL A CA 1
ATOM 3174 C C . VAL A 1 395 ? -6.606 1.741 1.774 1.00 97.12 395 VAL A C 1
ATOM 3176 O O . VAL A 1 395 ? -7.192 2.703 1.277 1.00 97.12 395 VAL A O 1
ATOM 3179 N N . ASP A 1 396 ? -6.706 1.442 3.067 1.00 96.69 396 ASP A N 1
ATOM 3180 C CA . ASP A 1 396 ? -7.535 2.163 4.027 1.00 96.69 396 ASP A CA 1
ATOM 3181 C C . ASP A 1 396 ? -7.031 3.596 4.260 1.00 96.69 396 ASP A C 1
ATOM 3183 O O . ASP A 1 396 ? -7.792 4.551 4.101 1.00 96.69 396 ASP A O 1
ATOM 3187 N N . PHE A 1 397 ? -5.729 3.761 4.509 1.00 96.88 397 PHE A N 1
ATOM 3188 C CA . PHE A 1 397 ? -5.077 5.058 4.688 1.00 96.88 397 PHE A CA 1
ATOM 3189 C C . PHE A 1 397 ? -5.257 5.960 3.462 1.00 96.88 397 PHE A C 1
ATOM 3191 O O . PHE A 1 397 ? -5.650 7.123 3.584 1.00 96.88 397 PHE A O 1
ATOM 3198 N N . LEU A 1 398 ? -5.021 5.416 2.263 1.00 97.25 398 LEU A N 1
ATOM 3199 C CA . LEU A 1 398 ? -5.187 6.154 1.009 1.00 97.25 398 LEU A CA 1
ATOM 3200 C C . LEU A 1 398 ? -6.658 6.517 0.750 1.00 97.25 398 LEU A C 1
ATOM 3202 O O . LEU A 1 398 ? -6.939 7.611 0.253 1.00 97.25 398 LEU A O 1
ATOM 3206 N N . SER A 1 399 ? -7.600 5.652 1.134 1.00 97.25 399 SER A N 1
ATOM 3207 C CA . SER A 1 399 ? -9.042 5.921 1.032 1.00 97.25 399 SER A CA 1
ATOM 3208 C C . SER A 1 399 ? -9.486 7.029 1.988 1.00 97.25 399 SER A C 1
ATOM 3210 O O . SER A 1 399 ? -10.166 7.962 1.562 1.00 97.25 399 SER A O 1
ATOM 3212 N N . LEU A 1 400 ? -9.037 6.999 3.249 1.00 96.50 400 LEU A N 1
ATOM 3213 C CA . LEU A 1 400 ? -9.297 8.063 4.222 1.00 96.50 400 LEU A CA 1
ATOM 3214 C C . LEU A 1 400 ? -8.691 9.402 3.768 1.00 96.50 400 LEU A C 1
ATOM 3216 O O . LEU A 1 400 ? -9.401 10.408 3.723 1.00 96.50 400 LEU A O 1
ATOM 3220 N N . ARG A 1 401 ? -7.415 9.422 3.346 1.00 94.88 401 ARG A N 1
ATOM 3221 C CA . ARG A 1 401 ? -6.742 10.644 2.855 1.00 94.88 401 ARG A CA 1
ATOM 3222 C C . ARG A 1 401 ? -7.388 11.237 1.602 1.00 94.88 401 ARG A C 1
ATOM 3224 O O . ARG A 1 401 ? -7.377 12.456 1.442 1.00 94.88 401 ARG A O 1
ATOM 3231 N N . SER A 1 402 ? -7.941 10.406 0.718 1.00 94.69 402 SER A N 1
ATOM 3232 C CA . SER A 1 402 ? -8.664 10.856 -0.483 1.00 94.69 402 SER A CA 1
ATOM 3233 C C . SER A 1 402 ? -10.157 11.136 -0.248 1.00 94.69 402 SER A C 1
ATOM 3235 O O . SER A 1 402 ? -10.815 11.654 -1.149 1.00 94.69 402 SER A O 1
ATOM 3237 N N . ARG A 1 403 ? -10.668 10.879 0.969 1.00 94.25 403 ARG A N 1
ATOM 3238 C CA . ARG A 1 403 ? -12.084 10.989 1.378 1.00 94.25 403 ARG A CA 1
ATOM 3239 C C . ARG A 1 403 ? -13.031 10.034 0.637 1.00 94.25 403 ARG A C 1
ATOM 3241 O O . ARG A 1 403 ? -14.234 10.272 0.560 1.00 94.25 403 ARG A O 1
ATOM 3248 N N . GLU A 1 404 ? -12.505 8.922 0.134 1.00 95.25 404 GLU A N 1
ATOM 3249 C CA . GLU A 1 404 ? -13.248 7.877 -0.581 1.00 95.25 404 GLU A CA 1
ATOM 3250 C C . GLU A 1 404 ? -13.835 6.840 0.397 1.00 95.25 404 GLU A C 1
ATOM 3252 O O . GLU A 1 404 ? -13.675 5.628 0.243 1.00 95.25 404 GLU A O 1
ATOM 3257 N N . TYR A 1 405 ? -14.530 7.326 1.430 1.00 96.00 405 TYR A N 1
ATOM 3258 C CA . TYR A 1 405 ? -15.088 6.514 2.520 1.00 96.00 405 TYR A CA 1
ATOM 3259 C C . TYR A 1 405 ? -16.020 5.402 2.010 1.00 96.00 405 TYR A C 1
ATOM 3261 O O . TYR A 1 405 ? -15.975 4.273 2.492 1.00 96.00 405 TYR A O 1
ATOM 3269 N N . THR A 1 406 ? -16.841 5.708 1.000 1.00 95.06 406 THR A N 1
ATOM 3270 C CA . THR A 1 406 ? -17.787 4.759 0.391 1.00 95.06 406 THR A CA 1
ATOM 3271 C C . THR A 1 406 ? -17.073 3.598 -0.296 1.00 95.06 406 THR A C 1
ATOM 3273 O O . THR A 1 406 ? -17.542 2.466 -0.223 1.00 95.06 406 THR A O 1
ATOM 3276 N N . PHE A 1 407 ? -15.916 3.849 -0.919 1.00 95.88 407 PHE A N 1
ATOM 3277 C CA . PHE A 1 407 ? -15.104 2.792 -1.520 1.00 95.88 407 PHE A CA 1
ATOM 3278 C C . PHE A 1 407 ? -14.512 1.866 -0.450 1.00 95.88 407 PHE A C 1
ATOM 3280 O O . PHE A 1 407 ? -14.604 0.651 -0.605 1.00 95.88 407 PHE A O 1
ATOM 3287 N N . LEU A 1 408 ? -13.964 2.410 0.646 1.00 97.19 408 LEU A N 1
ATOM 3288 C CA . LEU A 1 408 ? -13.388 1.584 1.713 1.00 97.19 408 LEU A CA 1
ATOM 3289 C C . LEU A 1 408 ? -14.448 0.721 2.410 1.00 97.19 408 LEU A C 1
ATOM 3291 O O . LEU A 1 408 ? -14.213 -0.460 2.649 1.00 97.19 408 LEU A O 1
ATOM 3295 N N . ILE A 1 409 ? -15.625 1.291 2.686 1.00 96.69 409 ILE A N 1
ATOM 3296 C CA . ILE A 1 409 ? -16.760 0.554 3.256 1.00 96.69 409 ILE A CA 1
ATOM 3297 C C . ILE A 1 409 ? -17.227 -0.551 2.303 1.00 96.69 409 ILE A C 1
ATOM 3299 O O . ILE A 1 409 ? -17.395 -1.686 2.736 1.00 96.69 409 ILE A O 1
ATOM 3303 N N . ARG A 1 410 ? -17.372 -0.257 1.005 1.00 96.38 410 ARG A N 1
ATOM 3304 C CA . ARG A 1 410 ? -17.768 -1.256 0.005 1.00 96.38 410 ARG A CA 1
ATOM 3305 C C . ARG A 1 410 ? -16.736 -2.382 -0.130 1.00 96.38 410 ARG A C 1
ATOM 3307 O O . ARG A 1 410 ? -17.116 -3.547 -0.189 1.00 96.38 410 ARG A O 1
ATOM 3314 N N . LEU A 1 411 ? -15.442 -2.048 -0.149 1.00 96.31 411 LEU A N 1
ATOM 3315 C CA . LEU A 1 411 ? -14.354 -3.030 -0.137 1.00 96.31 411 LEU A CA 1
ATOM 3316 C C . LEU A 1 411 ? -14.444 -3.921 1.107 1.00 96.31 411 LEU A C 1
ATOM 3318 O O . LEU A 1 411 ? -14.387 -5.137 0.976 1.00 96.31 411 LEU A O 1
ATOM 3322 N N . TYR A 1 412 ? -14.634 -3.328 2.287 1.00 96.75 412 TYR A N 1
ATOM 3323 C CA . TYR A 1 412 ? -14.808 -4.069 3.532 1.00 96.75 412 TYR A CA 1
ATOM 3324 C C . TYR A 1 412 ? -16.008 -5.029 3.469 1.00 96.75 412 TYR A C 1
ATOM 3326 O O . TYR A 1 412 ? -15.843 -6.225 3.686 1.00 96.75 412 TYR A O 1
ATOM 3334 N N . GLU A 1 413 ? -17.193 -4.538 3.098 1.00 95.25 413 GLU A N 1
ATOM 3335 C CA . GLU A 1 413 ? -18.429 -5.333 3.087 1.00 95.25 413 GLU A CA 1
ATOM 3336 C C . GLU A 1 413 ? -18.420 -6.458 2.033 1.00 95.25 413 GLU A C 1
ATOM 3338 O O . GLU A 1 413 ? -18.936 -7.542 2.306 1.00 95.25 413 GLU A O 1
ATOM 3343 N N . GLU A 1 414 ? -17.793 -6.263 0.865 1.00 94.62 414 GLU A N 1
ATOM 3344 C CA . GLU A 1 414 ? -17.642 -7.332 -0.137 1.00 94.62 414 GLU A CA 1
ATOM 3345 C C . GLU A 1 414 ? -16.530 -8.343 0.213 1.00 94.62 414 GLU A C 1
ATOM 3347 O O . GLU A 1 414 ? -16.633 -9.518 -0.151 1.00 94.62 414 GLU A O 1
ATOM 3352 N N . TRP A 1 415 ? -15.447 -7.917 0.879 1.00 95.06 415 TRP A N 1
ATOM 3353 C CA . TRP A 1 415 ? -14.252 -8.757 1.073 1.00 95.06 415 TRP A CA 1
ATOM 3354 C C . TRP A 1 415 ? -14.116 -9.388 2.463 1.00 95.06 415 TRP A C 1
ATOM 3356 O O . TRP A 1 415 ? -13.370 -10.360 2.604 1.00 95.06 415 TRP A O 1
ATOM 3366 N N . GLU A 1 416 ? -14.869 -8.931 3.467 1.00 94.31 416 GLU A N 1
ATOM 3367 C CA . GLU A 1 416 ? -14.846 -9.486 4.827 1.00 94.31 416 GLU A CA 1
ATOM 3368 C C . GLU A 1 416 ? -15.001 -11.014 4.835 1.00 94.31 416 GLU A C 1
ATOM 3370 O O . GLU A 1 416 ? -14.183 -11.723 5.417 1.00 94.31 416 GLU A O 1
ATOM 3375 N N . GLY A 1 417 ? -15.990 -11.538 4.104 1.00 90.75 417 GLY A N 1
ATOM 3376 C CA . GLY A 1 417 ? -16.336 -12.963 4.119 1.00 90.75 417 GLY A CA 1
ATOM 3377 C C . GLY A 1 417 ? -15.270 -13.923 3.572 1.00 90.75 417 GLY A C 1
ATOM 3378 O O . GLY A 1 417 ? -15.374 -15.122 3.823 1.00 90.75 417 GLY A O 1
ATOM 3379 N N . HIS A 1 418 ? -14.260 -13.434 2.838 1.00 90.12 418 HIS A N 1
ATOM 3380 C CA . HIS A 1 418 ? -13.186 -14.274 2.285 1.00 90.12 418 HIS A CA 1
ATOM 3381 C C . HIS A 1 418 ? -11.767 -13.824 2.673 1.00 90.12 418 HIS A C 1
ATOM 3383 O O . HIS A 1 418 ? -10.856 -14.651 2.681 1.00 90.12 418 HIS A O 1
ATOM 3389 N N . ARG A 1 419 ? -11.565 -12.554 3.058 1.00 91.88 419 ARG A N 1
ATOM 3390 C CA . ARG A 1 419 ? -10.273 -12.024 3.538 1.00 91.88 419 ARG A CA 1
ATOM 3391 C C . ARG A 1 419 ? -10.208 -11.820 5.055 1.00 91.88 419 ARG A C 1
ATOM 3393 O O . ARG A 1 419 ? -9.106 -11.667 5.567 1.00 91.88 419 ARG A O 1
ATOM 3400 N N . ASN A 1 420 ? -11.336 -11.868 5.774 1.00 92.31 420 ASN A N 1
ATOM 3401 C CA . ASN A 1 420 ? -11.435 -11.603 7.218 1.00 92.31 420 ASN A CA 1
ATOM 3402 C C . ASN A 1 420 ? -10.839 -10.235 7.610 1.00 92.31 420 ASN A C 1
ATOM 3404 O O . ASN A 1 420 ? -9.988 -10.143 8.498 1.00 92.31 420 ASN A O 1
ATOM 3408 N N . LEU A 1 421 ? -11.234 -9.171 6.907 1.00 94.06 421 LEU A N 1
ATOM 3409 C CA . LEU A 1 421 ? -10.632 -7.840 7.037 1.00 94.06 421 LEU A CA 1
ATOM 3410 C C . LEU A 1 421 ? -10.799 -7.247 8.445 1.00 94.06 421 LEU A C 1
ATOM 3412 O O . LEU A 1 421 ? -9.936 -6.497 8.888 1.00 94.06 421 LEU A O 1
ATOM 3416 N N . SER A 1 422 ? -11.828 -7.639 9.200 1.00 93.00 422 SER A N 1
ATOM 3417 C CA . SER A 1 422 ? -12.024 -7.254 10.603 1.00 93.00 422 SER A CA 1
ATOM 3418 C C . SER A 1 422 ? -10.889 -7.717 11.529 1.00 93.00 422 SER A C 1
ATOM 3420 O O . SER A 1 422 ? -10.725 -7.178 12.622 1.00 93.00 422 SER A O 1
ATOM 3422 N N . GLN A 1 423 ? -10.104 -8.716 11.108 1.00 92.62 423 GLN A N 1
ATOM 3423 C CA . GLN A 1 423 ? -8.917 -9.209 11.815 1.00 92.62 423 GLN A CA 1
ATOM 3424 C C . GLN A 1 423 ? -7.650 -8.410 11.454 1.00 92.62 423 GLN A C 1
ATOM 3426 O O . GLN A 1 423 ? -6.564 -8.718 11.934 1.00 92.62 423 GLN A O 1
ATOM 3431 N N . LEU A 1 424 ? -7.753 -7.361 10.637 1.00 95.38 424 LEU A N 1
ATOM 3432 C CA . LEU A 1 424 ? -6.656 -6.437 10.376 1.00 95.38 424 LEU A CA 1
ATOM 3433 C C . LEU A 1 424 ? -6.920 -5.120 11.131 1.00 95.38 424 LEU A C 1
ATOM 3435 O O . LEU A 1 424 ? -7.965 -4.499 10.906 1.00 95.38 424 LEU A O 1
ATOM 3439 N N . PRO A 1 425 ? -5.999 -4.652 12.004 1.00 95.81 425 PRO A N 1
ATOM 3440 C CA . PRO A 1 425 ? -6.217 -3.436 12.792 1.00 95.81 425 PRO A CA 1
ATOM 3441 C C . PRO A 1 425 ? -6.534 -2.204 11.941 1.00 95.81 425 PRO A C 1
ATOM 3443 O O . PRO A 1 425 ? -7.347 -1.371 12.340 1.00 95.81 425 PRO A O 1
ATOM 3446 N N . ASN A 1 426 ? -5.924 -2.110 10.754 1.00 96.31 426 ASN A N 1
ATOM 3447 C CA . ASN A 1 426 ? -6.125 -0.992 9.842 1.00 96.31 426 ASN A CA 1
ATOM 3448 C C . ASN A 1 426 ? -7.570 -0.927 9.330 1.00 96.31 426 ASN A C 1
ATOM 3450 O O . ASN A 1 426 ? -8.198 0.119 9.436 1.00 96.31 426 ASN A O 1
ATOM 3454 N N . PHE A 1 427 ? -8.153 -2.041 8.878 1.00 97.56 427 PHE A N 1
ATOM 3455 C CA . PHE A 1 427 ? -9.556 -2.065 8.455 1.00 97.56 427 PHE A CA 1
ATOM 3456 C C . PHE A 1 427 ? -10.519 -1.822 9.616 1.00 97.56 427 PHE A C 1
ATOM 3458 O O . PHE A 1 427 ? -11.404 -0.980 9.484 1.00 97.56 427 PHE A O 1
ATOM 3465 N N . ALA A 1 428 ? -10.339 -2.502 10.752 1.00 97.12 428 ALA A N 1
ATOM 3466 C CA . ALA A 1 428 ? -11.243 -2.365 11.896 1.00 97.12 428 ALA A CA 1
ATOM 3467 C C . ALA A 1 428 ? -11.378 -0.900 12.364 1.00 97.12 428 ALA A C 1
ATOM 3469 O O . ALA A 1 428 ? -12.483 -0.420 12.614 1.00 97.12 428 ALA A O 1
ATOM 3470 N N . LEU A 1 429 ? -10.264 -0.164 12.404 1.00 97.88 429 LEU A N 1
ATOM 3471 C CA . LEU A 1 429 ? -10.229 1.233 12.839 1.00 97.88 429 LEU A CA 1
ATOM 3472 C C . LEU A 1 429 ? -10.594 2.221 11.714 1.00 97.88 429 LEU A C 1
ATOM 3474 O O . LEU A 1 429 ? -11.377 3.148 11.936 1.00 97.88 429 LEU A O 1
ATOM 3478 N N . SER A 1 430 ? -10.094 2.021 10.491 1.00 97.69 430 SER A N 1
ATOM 3479 C CA . SER A 1 430 ? -10.345 2.930 9.361 1.00 97.69 430 SER A CA 1
ATOM 3480 C C . SER A 1 430 ? -11.760 2.828 8.781 1.00 97.69 430 SER A C 1
ATOM 3482 O O . SER A 1 430 ? -12.283 3.814 8.251 1.00 97.69 430 SER A O 1
ATOM 3484 N N . VAL A 1 431 ? -12.422 1.671 8.891 1.00 97.88 431 VAL A N 1
ATOM 3485 C CA . VAL A 1 431 ? -13.840 1.525 8.517 1.00 97.88 431 VAL A CA 1
ATOM 3486 C C . VAL A 1 431 ? -14.731 2.247 9.531 1.00 97.88 431 VAL A C 1
ATOM 3488 O O . VAL A 1 431 ? -15.636 2.973 9.119 1.00 97.88 431 VAL A O 1
ATOM 3491 N N . ALA A 1 432 ? -14.433 2.156 10.834 1.00 97.81 432 ALA A N 1
ATOM 3492 C CA . ALA A 1 432 ? -15.131 2.934 11.861 1.00 97.81 432 ALA A CA 1
ATOM 3493 C C . ALA A 1 432 ? -14.979 4.452 11.627 1.00 97.81 432 ALA A C 1
ATOM 3495 O O . ALA A 1 432 ? -15.979 5.171 11.590 1.00 97.81 432 ALA A O 1
ATOM 3496 N N . LEU A 1 433 ? -13.755 4.931 11.351 1.00 97.38 433 LEU A N 1
ATOM 3497 C CA . LEU A 1 433 ? -13.506 6.321 10.932 1.00 97.38 433 LEU A CA 1
ATOM 3498 C C . LEU A 1 433 ? -14.303 6.717 9.682 1.00 97.38 433 LEU A C 1
ATOM 3500 O O . LEU A 1 433 ? -14.841 7.820 9.615 1.00 97.38 433 LEU A O 1
ATOM 3504 N N . SER A 1 434 ? -14.400 5.831 8.688 1.00 97.38 434 SER A N 1
ATOM 3505 C CA . SER A 1 434 ? -15.150 6.097 7.453 1.00 97.38 434 SER A CA 1
ATOM 3506 C C . SER A 1 434 ? -16.644 6.288 7.718 1.00 97.38 434 SER A C 1
ATOM 3508 O O . SER A 1 434 ? -17.241 7.222 7.182 1.00 97.38 434 SER A O 1
ATOM 3510 N N . TYR A 1 435 ? -17.237 5.463 8.587 1.00 97.69 435 TYR A N 1
ATOM 3511 C CA . TYR A 1 435 ? -18.618 5.639 9.040 1.00 97.69 435 TYR A CA 1
ATOM 3512 C C . TYR A 1 435 ? -18.803 6.938 9.838 1.00 97.69 435 TYR A C 1
ATOM 3514 O O . TYR A 1 435 ? -19.769 7.669 9.602 1.00 97.69 435 TYR A O 1
ATOM 3522 N N . TYR A 1 436 ? -17.851 7.284 10.712 1.00 97.19 436 TYR A N 1
ATOM 3523 C CA . TYR A 1 436 ? -17.882 8.540 11.462 1.00 97.19 436 TYR A CA 1
ATOM 3524 C C . TYR A 1 436 ? -17.826 9.763 10.534 1.00 97.19 436 TYR A C 1
ATOM 3526 O O . TYR A 1 436 ? -18.710 10.616 10.600 1.00 97.19 436 TYR A O 1
ATOM 3534 N N . HIS A 1 437 ? -16.873 9.827 9.599 1.00 95.50 437 HIS A N 1
ATOM 3535 C CA . HIS A 1 437 ? -16.777 10.937 8.645 1.00 95.50 437 HIS A CA 1
ATOM 3536 C C . HIS A 1 437 ? -17.978 11.027 7.691 1.00 95.50 437 HIS A C 1
ATOM 3538 O O . HIS A 1 437 ? -18.342 12.134 7.297 1.00 95.50 437 HIS A O 1
ATOM 3544 N N . GLN A 1 438 ? -18.633 9.911 7.342 1.00 94.62 438 GLN A N 1
ATOM 3545 C CA . GLN A 1 438 ? -19.909 9.967 6.618 1.00 94.62 438 GLN A CA 1
ATOM 3546 C C . GLN A 1 438 ? -21.035 10.561 7.475 1.00 94.62 438 GLN A C 1
ATOM 3548 O O . GLN A 1 438 ? -21.785 11.393 6.976 1.00 94.62 438 GLN A O 1
ATOM 3553 N N . SER A 1 439 ? -21.117 10.228 8.771 1.00 95.06 439 SER A N 1
ATOM 3554 C CA . SER A 1 439 ? -22.125 10.799 9.687 1.00 95.06 439 SER A CA 1
ATOM 3555 C C . SER A 1 439 ? -22.016 12.323 9.886 1.00 95.06 439 SER A C 1
ATOM 3557 O O . SER A 1 439 ? -22.961 12.950 10.362 1.00 95.06 439 SER A O 1
ATOM 3559 N N . LEU A 1 440 ? -20.879 12.921 9.507 1.00 92.25 440 LEU A N 1
ATOM 3560 C CA . LEU A 1 440 ? -20.613 14.362 9.568 1.00 92.25 440 LEU A CA 1
ATOM 3561 C C . LEU A 1 440 ? -20.958 15.119 8.268 1.00 92.25 440 LEU A C 1
ATOM 3563 O O . LEU A 1 440 ? -20.669 16.311 8.180 1.00 92.25 440 LEU A O 1
ATOM 3567 N N . GLN A 1 441 ? -21.524 14.464 7.248 1.00 89.06 441 GLN A N 1
ATOM 3568 C CA . GLN A 1 441 ? -21.866 15.118 5.979 1.00 89.06 441 GLN A CA 1
ATOM 3569 C C . GLN A 1 441 ? -23.181 15.907 6.075 1.00 89.06 441 GLN A C 1
ATOM 3571 O O . GLN A 1 441 ? -24.225 15.349 6.405 1.00 89.06 441 GLN A O 1
ATOM 3576 N N . ASP A 1 442 ? -23.144 17.192 5.703 1.00 82.56 442 ASP A N 1
ATOM 3577 C CA . ASP A 1 442 ? -24.283 18.128 5.785 1.00 82.56 442 ASP A CA 1
ATOM 3578 C C . ASP A 1 442 ? -25.487 17.770 4.877 1.00 82.56 442 ASP A C 1
ATOM 3580 O O . ASP A 1 442 ? -26.542 18.397 4.975 1.00 82.56 442 ASP A O 1
ATOM 3584 N N . GLU A 1 443 ? -25.337 16.808 3.958 1.00 87.06 443 GLU A N 1
ATOM 3585 C CA . GLU A 1 443 ? -26.361 16.425 2.969 1.00 87.06 443 GLU A CA 1
ATOM 3586 C C . GLU A 1 443 ? -27.335 15.332 3.467 1.00 87.06 443 GLU A C 1
ATOM 3588 O O . GLU A 1 443 ? -28.329 15.052 2.797 1.00 87.06 443 GLU A O 1
ATOM 3593 N N . LEU A 1 444 ? -27.066 14.720 4.626 1.00 88.81 444 LEU A N 1
ATOM 3594 C CA . LEU A 1 444 ? -27.820 13.588 5.184 1.00 88.81 444 LEU A CA 1
ATOM 3595 C C . LEU A 1 444 ? -28.958 14.021 6.125 1.00 88.81 444 LEU A C 1
ATOM 3597 O O . LEU A 1 444 ? -28.937 15.116 6.693 1.00 88.81 444 LEU A O 1
ATOM 3601 N N . THR A 1 445 ? -29.953 13.149 6.340 1.00 92.31 445 THR A N 1
ATOM 3602 C CA . THR A 1 445 ? -30.987 13.420 7.357 1.00 92.31 445 THR A CA 1
ATOM 3603 C C . THR A 1 445 ? -30.451 13.175 8.777 1.00 92.31 445 THR A C 1
ATOM 3605 O O . THR A 1 445 ? -29.569 12.331 8.963 1.00 92.31 445 THR A O 1
ATOM 3608 N N . PRO A 1 446 ? -30.986 13.848 9.818 1.00 90.81 446 PRO A N 1
ATOM 3609 C CA . PRO A 1 446 ? -30.542 13.646 11.201 1.00 90.81 446 PRO A CA 1
ATOM 3610 C C . PRO A 1 446 ? -30.618 12.184 11.671 1.00 90.81 446 PRO A C 1
ATOM 3612 O O . PRO A 1 446 ? -29.766 11.733 12.436 1.00 90.81 446 PRO A O 1
ATOM 3615 N N . GLU A 1 447 ? -31.614 11.433 11.196 1.00 93.06 447 GLU A N 1
ATOM 3616 C CA . GLU A 1 447 ? -31.797 10.009 11.486 1.00 93.06 447 GLU A CA 1
ATOM 3617 C C . GLU A 1 447 ? -30.702 9.150 10.837 1.00 93.06 447 GLU A C 1
ATOM 3619 O O . GLU A 1 447 ? -30.199 8.205 11.450 1.00 93.06 447 GLU A O 1
ATOM 3624 N N . GLU A 1 448 ? -30.296 9.485 9.609 1.00 93.69 448 GLU A N 1
ATOM 3625 C CA . GLU A 1 448 ? -29.206 8.802 8.912 1.00 93.69 448 GLU A CA 1
ATOM 3626 C C . GLU A 1 448 ? -27.851 9.106 9.548 1.00 93.69 448 GLU A C 1
ATOM 3628 O O . GLU A 1 448 ? -27.072 8.174 9.763 1.00 93.69 448 GLU A O 1
ATOM 3633 N N . CYS A 1 449 ? -27.600 10.363 9.931 1.00 92.38 449 CYS A N 1
ATOM 3634 C CA . CYS A 1 449 ? -26.410 10.747 10.689 1.00 92.38 449 CYS A CA 1
ATOM 3635 C C . CYS A 1 449 ? -26.325 9.977 12.012 1.00 92.38 449 CYS A C 1
ATOM 3637 O O . CYS A 1 449 ? -25.283 9.398 12.314 1.00 92.38 449 CYS A O 1
ATOM 3639 N N . ALA A 1 450 ? -27.423 9.904 12.774 1.00 94.19 450 ALA A N 1
ATOM 3640 C CA . ALA A 1 450 ? -27.474 9.148 14.025 1.00 94.19 450 ALA A CA 1
ATOM 3641 C C . ALA A 1 450 ? -27.199 7.648 13.810 1.00 94.19 450 ALA A C 1
ATOM 3643 O O . ALA A 1 450 ? -26.405 7.059 14.542 1.00 94.19 450 ALA A O 1
ATOM 3644 N N . ARG A 1 451 ? -27.788 7.035 12.772 1.00 95.94 451 ARG A N 1
ATOM 3645 C CA . ARG A 1 451 ? -27.558 5.623 12.416 1.00 95.94 451 ARG A CA 1
ATOM 3646 C C . ARG A 1 451 ? -26.104 5.347 12.018 1.00 95.94 451 ARG A C 1
ATOM 3648 O O . ARG A 1 451 ? -25.532 4.356 12.465 1.00 95.94 451 ARG A O 1
ATOM 3655 N N . LEU A 1 452 ? -25.512 6.192 11.171 1.00 95.62 452 LEU A N 1
ATOM 3656 C CA . LEU A 1 452 ? -24.118 6.045 10.734 1.00 95.62 452 LEU A CA 1
ATOM 3657 C C . LEU A 1 452 ? -23.148 6.268 11.894 1.00 95.62 452 LEU A C 1
ATOM 3659 O O . LEU A 1 452 ? -22.190 5.511 12.033 1.00 95.62 452 LEU A O 1
ATOM 3663 N N . LYS A 1 453 ? -23.429 7.252 12.757 1.00 96.25 453 LYS A N 1
ATOM 3664 C CA . LYS A 1 453 ? -22.646 7.494 13.966 1.00 96.25 453 LYS A CA 1
ATOM 3665 C C . LYS A 1 453 ? -22.710 6.306 14.929 1.00 96.25 453 LYS A C 1
ATOM 3667 O O . LYS A 1 453 ? -21.654 5.873 15.369 1.00 96.25 453 LYS A O 1
ATOM 3672 N N . GLN A 1 454 ? -23.891 5.743 15.196 1.00 97.44 454 GLN A N 1
ATOM 3673 C CA . GLN A 1 454 ? -24.010 4.552 16.045 1.00 97.44 454 GLN A CA 1
ATOM 3674 C C . GLN A 1 454 ? -23.209 3.377 15.465 1.00 97.44 454 GLN A C 1
ATOM 3676 O O . GLN A 1 454 ? -22.412 2.783 16.179 1.00 97.44 454 GLN A O 1
ATOM 3681 N N . LYS A 1 455 ? -23.321 3.108 14.152 1.00 97.12 455 LYS A N 1
ATOM 3682 C CA . LYS A 1 455 ? -22.516 2.065 13.487 1.00 97.12 455 LYS A CA 1
ATOM 3683 C C . LYS A 1 455 ? -21.007 2.339 13.604 1.00 97.12 455 LYS A C 1
ATOM 3685 O O . LYS A 1 455 ? -20.236 1.396 13.742 1.00 97.12 455 LYS A O 1
ATOM 3690 N N . ALA A 1 456 ? -20.577 3.603 13.574 1.00 97.88 456 ALA A N 1
ATOM 3691 C CA . ALA A 1 456 ? -19.182 3.981 13.806 1.00 97.88 456 ALA A CA 1
ATOM 3692 C C . ALA A 1 456 ? -18.741 3.751 15.263 1.00 97.88 456 ALA A C 1
ATOM 3694 O O . ALA A 1 456 ? -17.644 3.244 15.482 1.00 97.88 456 ALA A O 1
ATOM 3695 N N . ASP A 1 457 ? -19.581 4.118 16.236 1.00 98.25 457 ASP A N 1
ATOM 3696 C CA . ASP A 1 457 ? -19.338 3.907 17.668 1.00 98.25 457 ASP A CA 1
ATOM 3697 C C . ASP A 1 457 ? -19.207 2.402 17.976 1.00 98.25 457 ASP A C 1
ATOM 3699 O O . ASP A 1 457 ? -18.202 1.984 18.549 1.00 98.25 457 ASP A O 1
ATOM 3703 N N . ASP A 1 458 ? -20.151 1.578 17.508 1.00 97.81 458 ASP A N 1
ATOM 3704 C CA . ASP A 1 458 ? -20.143 0.118 17.689 1.00 97.81 458 ASP A CA 1
ATOM 3705 C C . ASP A 1 458 ? -18.861 -0.516 17.107 1.00 97.81 458 ASP A C 1
ATOM 3707 O O . ASP A 1 458 ? -18.151 -1.258 17.791 1.00 97.81 458 ASP A O 1
ATOM 3711 N N . LEU A 1 459 ? -18.515 -0.171 15.856 1.00 97.88 459 LEU A N 1
ATOM 3712 C CA . LEU A 1 459 ? -17.313 -0.677 15.182 1.00 97.88 459 LEU A CA 1
ATOM 3713 C C . LEU A 1 459 ? -16.018 -0.228 15.872 1.00 97.88 459 LEU A C 1
ATOM 3715 O O . LEU A 1 459 ? -15.084 -1.022 15.979 1.00 97.88 459 LEU A O 1
ATOM 3719 N N . LEU A 1 460 ? -15.942 1.021 16.351 1.00 98.19 460 LEU A N 1
ATOM 3720 C CA . LEU A 1 460 ? -14.761 1.514 17.063 1.00 98.19 460 LEU A CA 1
ATOM 3721 C C . LEU A 1 460 ? -14.595 0.819 18.419 1.00 98.19 460 LEU A C 1
ATOM 3723 O O . LEU A 1 460 ? -13.476 0.463 18.784 1.00 98.19 460 LEU A O 1
ATOM 3727 N N . GLN A 1 461 ? -15.683 0.606 19.162 1.00 97.81 461 GLN A N 1
ATOM 3728 C CA . GLN A 1 461 ? -15.632 -0.101 20.443 1.00 97.81 461 GLN A CA 1
ATOM 3729 C C . GLN A 1 461 ? -15.136 -1.534 20.259 1.00 97.81 461 GLN A C 1
ATOM 3731 O O . GLN A 1 461 ? -14.205 -1.956 20.946 1.00 97.81 461 GLN A O 1
ATOM 3736 N N . ASP A 1 462 ? -15.692 -2.261 19.292 1.00 96.88 462 ASP A N 1
ATOM 3737 C CA . ASP A 1 462 ? -15.267 -3.627 19.003 1.00 96.88 462 ASP A CA 1
ATOM 3738 C C . ASP A 1 462 ? -13.812 -3.668 18.494 1.00 96.88 462 ASP A C 1
ATOM 3740 O O . ASP A 1 462 ? -13.038 -4.525 18.926 1.00 96.88 462 ASP A O 1
ATOM 3744 N N . ALA A 1 463 ? -13.383 -2.704 17.669 1.00 97.44 463 ALA A N 1
ATOM 3745 C CA . ALA A 1 463 ? -11.986 -2.576 17.249 1.00 97.44 463 ALA A CA 1
ATOM 3746 C C . ALA A 1 463 ? -11.033 -2.315 18.433 1.00 97.44 463 ALA A C 1
ATOM 3748 O O . ALA A 1 463 ? -9.970 -2.930 18.507 1.00 97.44 463 ALA A O 1
ATOM 3749 N N . LEU A 1 464 ? -11.411 -1.461 19.388 1.00 96.50 464 LEU A N 1
ATOM 3750 C CA . LEU A 1 464 ? -10.627 -1.177 20.597 1.00 96.50 464 LEU A CA 1
ATOM 3751 C C . LEU A 1 464 ? -10.576 -2.370 21.569 1.00 96.50 464 LEU A C 1
ATOM 3753 O O . LEU A 1 464 ? -9.551 -2.572 22.220 1.00 96.50 464 LEU A O 1
ATOM 3757 N N . ILE A 1 465 ? -11.630 -3.192 21.646 1.00 95.38 465 ILE A N 1
ATOM 3758 C CA . ILE A 1 465 ? -11.618 -4.448 22.420 1.00 95.38 465 ILE A CA 1
ATOM 3759 C C . ILE A 1 465 ? -10.750 -5.510 21.717 1.00 95.38 465 ILE A C 1
ATOM 3761 O O . ILE A 1 465 ? -10.037 -6.284 22.369 1.00 95.38 465 ILE A O 1
ATOM 3765 N N . MET A 1 466 ? -10.777 -5.548 20.380 1.00 94.94 466 MET A N 1
ATOM 3766 C CA . MET A 1 466 ? -9.997 -6.491 19.574 1.00 94.94 466 MET A CA 1
ATOM 3767 C C . MET A 1 466 ? -8.510 -6.123 19.538 1.00 94.94 466 MET A C 1
ATOM 3769 O O . MET A 1 466 ? -7.662 -7.017 19.540 1.00 94.94 466 MET A O 1
ATOM 3773 N N . PHE A 1 467 ? -8.182 -4.832 19.577 1.00 95.06 467 PHE A N 1
ATOM 3774 C CA . PHE A 1 467 ? -6.832 -4.300 19.391 1.00 95.06 467 PHE A CA 1
ATOM 3775 C C . PHE A 1 467 ? -6.431 -3.272 20.469 1.00 95.06 467 PHE A C 1
ATOM 3777 O O . PHE A 1 467 ? -6.025 -2.159 20.133 1.00 95.06 467 PHE A O 1
ATOM 3784 N N . PRO A 1 468 ? -6.476 -3.612 21.773 1.00 93.44 468 PRO A N 1
ATOM 3785 C CA . PRO A 1 468 ? -6.263 -2.632 22.842 1.00 93.44 468 PRO A CA 1
ATOM 3786 C C . PRO A 1 468 ? -4.858 -2.013 22.845 1.00 93.44 468 PRO A C 1
ATOM 3788 O O . PRO A 1 468 ? -4.688 -0.866 23.253 1.00 93.44 468 PRO A O 1
ATOM 3791 N N . GLY A 1 469 ? -3.859 -2.725 22.310 1.00 92.00 469 GLY A N 1
ATOM 3792 C CA . GLY A 1 469 ? -2.500 -2.210 22.125 1.00 92.00 469 GLY A CA 1
ATOM 3793 C C . GLY A 1 469 ? -2.381 -1.018 21.162 1.00 92.00 469 GLY A C 1
ATOM 3794 O O . GLY A 1 469 ? -1.315 -0.413 21.108 1.00 92.00 469 GLY A O 1
ATOM 3795 N N . VAL A 1 470 ? -3.438 -0.655 20.420 1.00 93.88 470 VAL A N 1
ATOM 3796 C CA . VAL A 1 470 ? -3.412 0.499 19.505 1.00 93.88 470 VAL A CA 1
ATOM 3797 C C . VAL A 1 470 ? -3.463 1.846 20.228 1.00 93.88 470 VAL A C 1
ATOM 3799 O O . VAL A 1 470 ? -2.902 2.820 19.733 1.00 93.88 470 VAL A O 1
ATOM 3802 N N . LEU A 1 471 ? -4.139 1.921 21.383 1.00 94.38 471 LEU A N 1
ATOM 3803 C CA . LEU A 1 471 ? -4.582 3.199 21.946 1.00 94.38 471 LEU A CA 1
ATOM 3804 C C . LEU A 1 471 ? -3.418 4.066 22.437 1.00 94.38 471 LEU A C 1
ATOM 3806 O O . LEU A 1 471 ? -3.310 5.216 22.025 1.00 94.38 471 LEU A O 1
ATOM 3810 N N . MET A 1 472 ? -2.545 3.527 23.293 1.00 93.25 472 MET A N 1
ATOM 3811 C CA . MET A 1 472 ? -1.451 4.315 23.878 1.00 93.25 472 MET A CA 1
ATOM 3812 C C . MET A 1 472 ? -0.449 4.798 22.811 1.00 93.25 472 MET A C 1
ATOM 3814 O O . MET A 1 472 ? -0.285 6.010 22.704 1.00 93.25 472 MET A O 1
ATOM 3818 N N . PRO A 1 473 ? 0.097 3.938 21.918 1.00 93.06 473 PRO A N 1
ATOM 3819 C CA . PRO A 1 473 ? 1.011 4.398 20.867 1.00 93.06 473 PRO A CA 1
ATOM 3820 C C . PRO A 1 473 ? 0.377 5.422 19.912 1.00 93.06 473 PRO A C 1
ATOM 3822 O O . PRO A 1 473 ? 1.066 6.295 19.383 1.00 93.06 473 PRO A O 1
ATOM 3825 N N . LEU A 1 474 ? -0.939 5.332 19.679 1.00 94.81 474 LEU A N 1
ATOM 3826 C CA . LEU A 1 474 ? -1.676 6.306 18.878 1.00 94.81 474 LEU A CA 1
ATOM 3827 C C . LEU A 1 474 ? -1.768 7.673 19.571 1.00 94.81 474 LEU A C 1
ATOM 3829 O O . LEU A 1 474 ? -1.532 8.693 18.923 1.00 94.81 474 LEU A O 1
ATOM 3833 N N . LEU A 1 475 ? -2.103 7.701 20.865 1.00 94.19 475 LEU A N 1
ATOM 3834 C CA . LEU A 1 475 ? -2.181 8.932 21.657 1.00 94.19 475 LEU A CA 1
ATOM 3835 C C . LEU A 1 475 ? -0.805 9.595 21.820 1.00 94.19 475 LEU A C 1
ATOM 3837 O O . LEU A 1 475 ? -0.711 10.814 21.658 1.00 94.19 475 LEU A O 1
ATOM 3841 N N . ASP A 1 476 ? 0.252 8.801 22.013 1.00 93.50 476 ASP A N 1
ATOM 3842 C CA . ASP A 1 476 ? 1.640 9.271 22.082 1.00 93.50 476 ASP A CA 1
ATOM 3843 C C . ASP A 1 476 ? 2.038 10.015 20.790 1.00 93.50 476 ASP A C 1
ATOM 3845 O O . ASP A 1 476 ? 2.466 11.170 20.841 1.00 93.50 476 ASP A O 1
ATOM 3849 N N . LEU A 1 477 ? 1.798 9.426 19.606 1.00 93.75 477 LEU A N 1
ATOM 3850 C CA . LEU A 1 477 ? 2.040 10.097 18.313 1.00 93.75 477 LEU A CA 1
ATOM 3851 C C . LEU A 1 477 ? 1.080 11.269 18.024 1.00 93.75 477 LEU A C 1
ATOM 3853 O O . LEU A 1 477 ? 1.393 12.153 17.214 1.00 93.75 477 LEU A O 1
ATOM 3857 N N . CYS A 1 478 ? -0.093 11.303 18.662 1.00 93.81 478 CYS A N 1
ATOM 3858 C CA . CYS A 1 478 ? -0.985 12.463 18.636 1.00 93.81 478 CYS A CA 1
ATOM 3859 C C . CYS A 1 478 ? -0.552 13.582 19.597 1.00 93.81 478 CYS A C 1
ATOM 3861 O O . CYS A 1 478 ? -1.101 14.677 19.491 1.00 93.81 478 CYS A O 1
ATOM 3863 N N . ALA A 1 479 ? 0.431 13.342 20.474 1.00 92.56 479 ALA A N 1
ATOM 3864 C CA . ALA A 1 479 ? 0.812 14.217 21.585 1.00 92.56 479 ALA A CA 1
ATOM 3865 C C . ALA A 1 479 ? -0.363 14.534 22.539 1.00 92.56 479 ALA A C 1
ATOM 3867 O O . ALA A 1 479 ? -0.473 15.639 23.073 1.00 92.56 479 ALA A O 1
ATOM 3868 N N . VAL A 1 480 ? -1.254 13.558 22.749 1.00 91.88 480 VAL A N 1
ATOM 3869 C CA . VAL A 1 480 ? -2.426 13.662 23.632 1.00 91.88 480 VAL A CA 1
ATOM 3870 C C . VAL A 1 480 ? -2.180 12.835 24.887 1.00 91.88 480 VAL A C 1
ATOM 3872 O O . VAL A 1 480 ? -1.936 11.637 24.797 1.00 91.88 480 VAL A O 1
ATOM 3875 N N . GLN A 1 481 ? -2.279 13.447 26.069 1.00 87.56 481 GLN A N 1
ATOM 3876 C CA . GLN A 1 481 ? -2.158 12.702 27.323 1.00 87.56 481 GLN A CA 1
ATOM 3877 C C . GLN A 1 481 ? -3.481 11.987 27.660 1.00 87.56 481 GLN A C 1
ATOM 3879 O O . GLN A 1 481 ? -4.509 12.659 27.760 1.00 87.56 481 GLN A O 1
ATOM 3884 N N . PRO A 1 482 ? -3.487 10.654 27.852 1.00 87.50 482 PRO A N 1
ATOM 3885 C CA . PRO A 1 482 ? -4.659 9.932 28.340 1.00 87.50 482 PRO A CA 1
ATOM 3886 C C . PRO A 1 482 ? -4.943 10.249 29.812 1.00 87.50 482 PRO A C 1
ATOM 3888 O O . PRO A 1 482 ? -4.022 10.409 30.617 1.00 87.50 482 PRO A O 1
ATOM 3891 N N . ASP A 1 483 ? -6.223 10.219 30.190 1.00 87.62 483 ASP A N 1
ATOM 3892 C CA . ASP A 1 483 ? -6.642 10.263 31.592 1.00 87.62 483 ASP A CA 1
ATOM 3893 C C . ASP A 1 483 ? -5.919 9.190 32.423 1.00 87.62 483 ASP A C 1
ATOM 3895 O O . ASP A 1 483 ? -5.759 8.042 31.994 1.00 87.62 483 ASP A O 1
ATOM 3899 N N . SER A 1 484 ? -5.564 9.527 33.668 1.00 85.25 484 SER A N 1
ATOM 3900 C CA . SER A 1 484 ? -4.925 8.589 34.607 1.00 85.25 484 SER A CA 1
ATOM 3901 C C . SER A 1 484 ? -5.740 7.300 34.803 1.00 85.25 484 SER A C 1
ATOM 3903 O O . SER A 1 484 ? -5.170 6.219 34.948 1.00 85.25 484 SER A O 1
ATOM 3905 N N . ALA A 1 485 ? -7.072 7.389 34.731 1.00 85.31 485 ALA A N 1
ATOM 3906 C CA . ALA A 1 485 ? -7.968 6.236 34.789 1.00 85.31 485 ALA A CA 1
ATOM 3907 C C . ALA A 1 485 ? -7.803 5.273 33.598 1.00 85.31 485 ALA A C 1
ATOM 3909 O O . ALA A 1 485 ? -7.994 4.076 33.770 1.00 85.31 485 ALA A O 1
ATOM 3910 N N . VAL A 1 486 ? -7.425 5.767 32.413 1.00 88.44 486 VAL A N 1
ATOM 3911 C CA . VAL A 1 486 ? -7.218 4.956 31.199 1.00 88.44 486 VAL A CA 1
ATOM 3912 C C . VAL A 1 486 ? -5.799 4.382 31.171 1.00 88.44 486 VAL A C 1
ATOM 3914 O O . VAL A 1 486 ? -5.621 3.196 30.903 1.00 88.44 486 VAL A O 1
ATOM 3917 N N . SER A 1 487 ? -4.784 5.193 31.493 1.00 87.00 487 SER A N 1
ATOM 3918 C CA . SER A 1 487 ? -3.371 4.774 31.470 1.00 87.00 487 SER A CA 1
ATOM 3919 C C . SER A 1 487 ? -2.991 3.805 32.593 1.00 87.00 487 SER A C 1
ATOM 3921 O O . SER A 1 487 ? -2.133 2.945 32.393 1.00 87.00 487 SER A O 1
ATOM 3923 N N . SER A 1 488 ? -3.658 3.882 33.749 1.00 86.44 488 SER A N 1
ATOM 3924 C CA . SER A 1 488 ? -3.499 2.905 34.837 1.00 86.44 488 SER A CA 1
ATOM 3925 C C . SER A 1 488 ? -4.373 1.652 34.687 1.00 86.44 488 SER A C 1
ATOM 3927 O O . SER A 1 488 ? -4.135 0.664 35.390 1.00 86.44 488 SER A O 1
ATOM 3929 N N . HIS A 1 489 ? -5.363 1.647 33.782 1.00 89.81 489 HIS A N 1
ATOM 3930 C CA . HIS A 1 489 ? -6.260 0.501 33.617 1.00 89.81 489 HIS A CA 1
ATOM 3931 C C . HIS A 1 489 ? -5.520 -0.715 33.061 1.00 89.81 489 HIS A C 1
ATOM 3933 O O . HIS A 1 489 ? -4.676 -0.609 32.173 1.00 89.81 489 HIS A O 1
ATOM 3939 N N . SER A 1 490 ? -5.875 -1.903 33.547 1.00 85.62 490 SER A N 1
ATOM 3940 C CA . SER A 1 490 ? -5.254 -3.160 33.111 1.00 85.62 490 SER A CA 1
ATOM 3941 C C . SER A 1 490 ? -5.384 -3.445 31.607 1.00 85.62 490 SER A C 1
ATOM 3943 O O . SER A 1 490 ? -4.519 -4.122 31.054 1.00 85.62 490 SER A O 1
ATOM 3945 N N . PHE A 1 491 ? -6.435 -2.928 30.960 1.00 88.50 491 PHE A N 1
ATOM 3946 C CA . PHE A 1 491 ? -6.800 -3.250 29.581 1.00 88.50 491 PHE A CA 1
ATOM 3947 C C . PHE A 1 491 ? -6.111 -2.380 28.524 1.00 88.50 491 PHE A C 1
ATOM 3949 O O . PHE A 1 491 ? -5.808 -2.883 27.446 1.00 88.50 491 PHE A O 1
ATOM 3956 N N . PHE A 1 492 ? -5.822 -1.110 28.826 1.00 89.50 492 PHE A N 1
ATOM 3957 C CA . PHE A 1 492 ? -5.122 -0.195 27.910 1.00 89.50 492 PHE A CA 1
ATOM 3958 C C . PHE A 1 492 ? -3.731 0.235 28.399 1.00 89.50 492 PHE A C 1
ATOM 3960 O O . PHE A 1 492 ? -2.919 0.671 27.588 1.00 89.50 492 PHE A O 1
ATOM 3967 N N . GLY A 1 493 ? -3.435 0.108 29.695 1.00 83.62 493 GLY A N 1
ATOM 3968 C CA . GLY A 1 493 ? -2.132 0.447 30.264 1.00 83.62 493 GLY A CA 1
ATOM 3969 C C . GLY A 1 493 ? -1.004 -0.520 29.862 1.00 83.62 493 GLY A C 1
ATOM 3970 O O . GLY A 1 493 ? -1.241 -1.502 29.151 1.00 83.62 493 GLY A O 1
ATOM 3971 N N . PRO A 1 494 ? 0.229 -0.315 30.371 1.00 78.50 494 PRO A N 1
ATOM 3972 C CA . PRO A 1 494 ? 1.444 -0.978 29.872 1.00 78.50 494 PRO A CA 1
ATOM 3973 C C . PRO A 1 494 ? 1.404 -2.513 29.854 1.00 78.50 494 PRO A C 1
ATOM 3975 O O . PRO A 1 494 ? 2.012 -3.151 28.998 1.00 78.50 494 PRO A O 1
ATOM 3978 N N . LYS A 1 495 ? 0.642 -3.131 30.767 1.00 77.06 495 LYS A N 1
ATOM 3979 C CA . LYS A 1 495 ? 0.424 -4.587 30.776 1.00 77.06 495 LYS A CA 1
ATOM 3980 C C . LYS A 1 495 ? -0.176 -5.076 29.455 1.00 77.06 495 LYS A C 1
ATOM 3982 O O . LYS A 1 495 ? 0.255 -6.104 28.949 1.00 77.06 495 LYS A O 1
ATOM 3987 N N . SER A 1 496 ? -1.127 -4.336 28.888 1.00 74.12 496 SER A N 1
ATOM 3988 C CA . SER A 1 496 ? -1.807 -4.702 27.645 1.00 74.12 496 SER A CA 1
ATOM 3989 C C . SER A 1 496 ? -0.840 -4.827 26.471 1.00 74.12 496 SER A C 1
ATOM 3991 O O . SER A 1 496 ? -0.972 -5.756 25.682 1.00 74.12 496 SER A O 1
ATOM 3993 N N . GLN A 1 497 ? 0.164 -3.949 26.390 1.00 72.19 497 GLN A N 1
ATOM 3994 C CA . GLN A 1 497 ? 1.188 -3.970 25.341 1.00 72.19 497 GLN A CA 1
ATOM 3995 C C . GLN A 1 497 ? 2.092 -5.209 25.454 1.00 72.19 497 GLN A C 1
ATOM 3997 O O . GLN A 1 497 ? 2.339 -5.875 24.454 1.00 72.19 497 GLN A O 1
ATOM 4002 N N . ILE A 1 498 ? 2.514 -5.567 26.674 1.00 75.56 498 ILE A N 1
ATOM 4003 C CA . ILE A 1 498 ? 3.407 -6.713 26.939 1.00 75.56 498 ILE A CA 1
ATOM 4004 C C . ILE A 1 498 ? 2.760 -8.055 26.549 1.00 75.56 498 ILE A C 1
ATOM 4006 O O . ILE A 1 498 ? 3.454 -8.965 26.103 1.00 75.56 498 ILE A O 1
ATOM 4010 N N . TRP A 1 499 ? 1.439 -8.192 26.708 1.00 75.88 499 TRP A N 1
ATOM 4011 C CA . TRP A 1 499 ? 0.713 -9.429 26.386 1.00 75.88 499 TRP A CA 1
ATOM 4012 C C . TRP A 1 499 ? 0.247 -9.535 24.920 1.00 75.88 499 TRP A C 1
ATOM 4014 O O . TRP A 1 499 ? -0.383 -10.536 24.569 1.00 75.88 499 TRP A O 1
ATOM 4024 N N . GLN A 1 500 ? 0.524 -8.550 24.052 1.00 82.12 500 GLN A N 1
ATOM 4025 C CA . GLN A 1 500 ? 0.190 -8.685 22.627 1.00 82.12 500 GLN A CA 1
ATOM 4026 C C . GLN A 1 500 ? 1.158 -9.643 21.913 1.00 82.12 500 GLN A C 1
ATOM 4028 O O . GLN A 1 500 ? 2.368 -9.562 22.127 1.00 82.12 500 GLN A O 1
ATOM 4033 N N . PRO A 1 501 ? 0.670 -10.511 21.006 1.00 89.88 501 PRO A N 1
ATOM 4034 C CA . PRO A 1 501 ? 1.548 -11.295 20.142 1.00 89.88 501 PRO A CA 1
ATOM 4035 C C . PRO A 1 501 ? 2.453 -10.391 19.276 1.00 89.88 501 PRO A C 1
ATOM 4037 O O . PRO A 1 501 ? 1.955 -9.398 18.735 1.00 89.88 501 PRO A O 1
ATOM 4040 N N . PRO A 1 502 ? 3.742 -10.730 19.061 1.00 88.75 502 PRO A N 1
ATOM 4041 C CA . PRO A 1 502 ? 4.667 -9.889 18.292 1.00 88.75 502 PRO A CA 1
ATOM 4042 C C . PRO A 1 502 ? 4.184 -9.554 16.873 1.00 88.75 502 PRO A C 1
ATOM 4044 O O . PRO A 1 502 ? 4.253 -8.400 16.460 1.00 88.75 502 PRO A O 1
ATOM 4047 N N . ALA A 1 503 ? 3.596 -10.524 16.164 1.00 91.62 503 ALA A N 1
ATOM 4048 C CA . ALA A 1 503 ? 3.033 -10.315 14.826 1.00 91.62 503 ALA A CA 1
ATOM 4049 C C . ALA A 1 503 ? 1.823 -9.361 14.815 1.00 91.62 503 ALA A C 1
ATOM 4051 O O . ALA A 1 503 ? 1.566 -8.695 13.814 1.00 91.62 503 ALA A O 1
ATOM 4052 N N . LEU A 1 504 ? 1.079 -9.263 15.925 1.00 93.50 504 LEU A N 1
ATOM 4053 C CA . LEU A 1 504 ? 0.049 -8.235 16.065 1.00 93.50 504 LEU A CA 1
ATOM 4054 C C . LEU A 1 504 ? 0.685 -6.869 16.333 1.00 93.50 504 LEU A C 1
ATOM 4056 O O . LEU A 1 504 ? 0.249 -5.880 15.753 1.00 93.50 504 LEU A O 1
ATOM 4060 N N . ASN A 1 505 ? 1.727 -6.807 17.166 1.00 91.69 505 ASN A N 1
ATOM 4061 C CA . ASN A 1 505 ? 2.448 -5.563 17.425 1.00 91.69 505 ASN A CA 1
ATOM 4062 C C . ASN A 1 505 ? 3.059 -4.972 16.138 1.00 91.69 505 ASN A C 1
ATOM 4064 O O . ASN A 1 505 ? 2.923 -3.777 15.912 1.00 91.69 505 ASN A O 1
ATOM 4068 N N . GLU A 1 506 ? 3.612 -5.804 15.247 1.00 92.44 506 GLU A N 1
ATOM 4069 C CA . GLU A 1 506 ? 4.065 -5.406 13.900 1.00 92.44 506 GLU A CA 1
ATOM 4070 C C . GLU A 1 506 ? 2.954 -4.681 13.109 1.00 92.44 506 GLU A C 1
ATOM 4072 O O . GLU A 1 506 ? 3.158 -3.568 12.616 1.00 92.44 506 GLU A O 1
ATOM 4077 N N . LEU A 1 507 ? 1.744 -5.257 13.056 1.00 95.25 507 LEU A N 1
ATOM 4078 C CA . LEU A 1 507 ? 0.582 -4.662 12.378 1.00 95.25 507 LEU A CA 1
ATOM 4079 C C . LEU A 1 507 ? 0.070 -3.383 13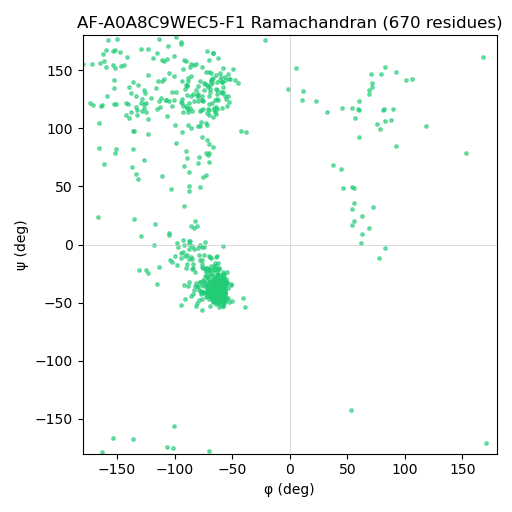.058 1.00 95.25 507 LEU A C 1
ATOM 4081 O O . LEU A 1 507 ? -0.317 -2.434 12.373 1.00 95.25 507 LEU A O 1
ATOM 4085 N N . LEU A 1 508 ? 0.069 -3.340 14.393 1.00 95.12 508 LEU A N 1
ATOM 4086 C CA . LEU A 1 508 ? -0.341 -2.162 15.160 1.00 95.12 508 LEU A CA 1
ATOM 4087 C C . LEU A 1 508 ? 0.639 -1.005 14.958 1.00 95.12 508 LEU A C 1
ATOM 4089 O O . LEU A 1 508 ? 0.206 0.104 14.652 1.00 95.12 508 LEU A O 1
ATOM 4093 N N . SER A 1 509 ? 1.946 -1.255 15.051 1.00 94.75 509 SER A N 1
ATOM 4094 C CA . SER A 1 509 ? 2.987 -0.256 14.793 1.00 94.75 509 SER A CA 1
ATOM 4095 C C . SER A 1 509 ? 2.950 0.257 13.350 1.00 94.75 509 SER A C 1
ATOM 4097 O O . SER A 1 509 ? 3.126 1.456 13.125 1.00 94.75 509 SER A O 1
ATOM 4099 N N . LEU A 1 510 ? 2.664 -0.619 12.378 1.00 95.81 510 LEU A N 1
ATOM 4100 C CA . LEU A 1 510 ? 2.489 -0.251 10.971 1.00 95.81 510 LEU A CA 1
ATOM 4101 C C . LEU A 1 510 ? 1.288 0.687 10.772 1.00 95.81 510 LEU A C 1
ATOM 4103 O O . LEU A 1 510 ? 1.426 1.735 10.139 1.00 95.81 510 LEU A O 1
ATOM 4107 N N . TYR A 1 511 ? 0.124 0.334 11.330 1.00 96.94 511 TYR A N 1
ATOM 4108 C CA . TYR A 1 511 ? -1.079 1.163 11.242 1.00 96.94 511 TYR A CA 1
ATOM 4109 C C . TYR A 1 511 ? -0.908 2.498 11.974 1.00 96.94 511 TYR A C 1
ATOM 4111 O O . TYR A 1 511 ? -1.166 3.547 11.392 1.00 96.94 511 TYR A O 1
ATOM 4119 N N . VAL A 1 512 ? -0.442 2.482 13.226 1.00 96.19 512 VAL A N 1
ATOM 4120 C CA . VAL A 1 512 ? -0.282 3.692 14.047 1.00 96.19 512 VAL A CA 1
ATOM 4121 C C . VAL A 1 512 ? 0.717 4.653 13.405 1.00 96.19 512 VAL A C 1
ATOM 4123 O O . VAL A 1 512 ? 0.383 5.817 13.183 1.00 96.19 512 VAL A O 1
ATOM 4126 N N . GLY A 1 513 ? 1.897 4.167 13.003 1.00 95.31 513 GLY A N 1
ATOM 4127 C CA . GLY A 1 513 ? 2.904 4.998 12.339 1.00 95.31 513 GLY A CA 1
ATOM 4128 C C . GLY A 1 513 ? 2.368 5.691 11.081 1.00 95.31 513 GLY A C 1
ATOM 4129 O O . GLY A 1 513 ? 2.642 6.871 10.869 1.00 95.31 513 GLY A O 1
ATOM 4130 N N . ARG A 1 514 ? 1.532 5.000 10.296 1.00 94.25 514 ARG A N 1
ATOM 4131 C CA . ARG A 1 514 ? 0.934 5.522 9.058 1.00 94.25 514 ARG A CA 1
ATOM 4132 C C . ARG A 1 514 ? -0.261 6.451 9.296 1.00 94.25 514 ARG A C 1
ATOM 4134 O O . ARG A 1 514 ? -0.340 7.522 8.701 1.00 94.25 514 ARG A O 1
ATOM 4141 N N . CYS A 1 515 ? -1.197 6.049 10.151 1.00 95.38 515 CYS A N 1
ATOM 4142 C CA . CYS A 1 515 ? -2.530 6.645 10.233 1.00 95.38 515 CYS A CA 1
ATOM 4143 C C . CYS A 1 515 ? -2.713 7.654 11.374 1.00 95.38 515 CYS A C 1
ATOM 4145 O O . CYS A 1 515 ? -3.724 8.352 11.365 1.00 95.38 515 CYS A O 1
ATOM 4147 N N . HIS A 1 516 ? -1.774 7.788 12.324 1.00 95.06 516 HIS A N 1
ATOM 4148 C CA . HIS A 1 516 ? -1.928 8.673 13.494 1.00 95.06 516 HIS A CA 1
ATOM 4149 C C . HIS A 1 516 ? -2.341 10.117 13.146 1.00 95.06 516 HIS A C 1
ATOM 4151 O O . HIS A 1 516 ? -3.137 10.720 13.859 1.00 95.06 516 HIS A O 1
ATOM 4157 N N . ILE A 1 517 ? -1.868 10.664 12.019 1.00 94.00 517 ILE A N 1
ATOM 4158 C CA . ILE A 1 517 ? -2.214 12.020 11.564 1.00 94.00 517 ILE A CA 1
ATOM 4159 C C . ILE A 1 517 ? -3.723 12.216 11.331 1.00 94.00 517 ILE A C 1
ATOM 4161 O O . ILE A 1 517 ? -4.237 13.311 11.539 1.00 94.00 517 ILE A O 1
ATOM 4165 N N . LEU A 1 518 ? -4.444 11.152 10.960 1.00 94.38 518 LEU A N 1
ATOM 4166 C CA . LEU A 1 518 ? -5.896 11.159 10.745 1.00 94.38 518 LEU A CA 1
ATOM 4167 C C . LEU A 1 518 ? -6.675 11.238 12.066 1.00 94.38 518 LEU A C 1
ATOM 4169 O O . LEU A 1 518 ? -7.806 11.713 12.087 1.00 94.38 518 LEU A O 1
ATOM 4173 N N . TRP A 1 519 ? -6.056 10.817 13.170 1.00 95.94 519 TRP A N 1
ATOM 4174 C CA . TRP A 1 519 ? -6.646 10.858 14.507 1.00 95.94 519 TRP A CA 1
ATOM 4175 C C . TRP A 1 519 ? -6.412 12.187 15.226 1.00 95.94 519 TRP A C 1
ATOM 4177 O O . TRP A 1 519 ? -7.098 12.445 16.206 1.00 95.94 519 TRP A O 1
ATOM 4187 N N . LYS A 1 520 ? -5.516 13.063 14.739 1.00 94.25 520 LYS A N 1
ATOM 4188 C CA . LYS A 1 520 ? -5.235 14.372 15.366 1.00 94.25 520 LYS A CA 1
ATOM 4189 C C . LYS A 1 520 ? -6.376 15.395 15.234 1.00 94.25 520 LYS A C 1
ATOM 4191 O O . LYS A 1 520 ? -6.315 16.450 15.862 1.00 94.25 520 LYS A O 1
ATOM 4196 N N . GLU A 1 521 ? -7.410 15.133 14.429 1.00 93.19 521 GLU A N 1
ATOM 4197 C CA . GLU A 1 521 ? -8.569 16.029 14.329 1.00 93.19 521 GLU A CA 1
ATOM 4198 C C . GLU A 1 521 ? -9.328 16.072 15.669 1.00 93.19 521 GLU A C 1
ATOM 4200 O O . GLU A 1 521 ? -9.799 15.049 16.160 1.00 93.19 521 GLU A O 1
ATOM 4205 N N . GLY A 1 522 ? -9.523 17.261 16.251 1.00 92.31 522 GLY A N 1
ATOM 4206 C CA . GLY A 1 522 ? -10.138 17.397 17.581 1.00 92.31 522 GLY A CA 1
ATOM 4207 C C . GLY A 1 522 ? -11.543 16.785 17.715 1.00 92.31 522 GLY A C 1
ATOM 4208 O O . GLY A 1 522 ? -11.908 16.319 18.792 1.00 92.31 522 GLY A O 1
ATOM 4209 N N . ARG A 1 523 ? -12.322 16.721 16.622 1.00 94.75 523 ARG A N 1
ATOM 4210 C CA . ARG A 1 523 ? -13.621 16.019 16.595 1.00 94.75 523 ARG A CA 1
ATOM 4211 C C . ARG A 1 523 ? -13.463 14.499 16.681 1.00 94.75 523 ARG A C 1
ATOM 4213 O O . ARG A 1 523 ? -14.246 13.853 17.370 1.00 94.75 523 ARG A O 1
ATOM 4220 N N . VAL A 1 524 ? -12.436 13.952 16.027 1.00 96.19 524 VAL A N 1
ATOM 4221 C CA . VAL A 1 524 ? -12.086 12.525 16.057 1.00 96.19 524 VAL A CA 1
ATOM 4222 C C . VAL A 1 524 ? -11.531 12.138 17.431 1.00 96.19 524 VAL A C 1
ATOM 4224 O O . VAL A 1 524 ? -11.939 11.112 17.965 1.00 96.19 524 VAL A O 1
ATOM 4227 N N . LEU A 1 525 ? -10.696 12.977 18.058 1.00 95.06 525 LEU A N 1
ATOM 4228 C CA . LEU A 1 525 ? -10.205 12.746 19.426 1.00 95.06 525 LEU A CA 1
ATOM 4229 C C . LEU A 1 525 ? -11.336 12.720 20.464 1.00 95.06 525 LEU A C 1
ATOM 4231 O O . LEU A 1 525 ? -11.407 11.789 21.260 1.00 95.06 525 LEU A O 1
ATOM 4235 N N . LEU A 1 526 ? -12.256 13.691 20.428 1.00 95.12 526 LEU A N 1
ATOM 4236 C CA . LEU A 1 526 ? -13.410 13.725 21.338 1.00 95.12 526 LEU A CA 1
ATOM 4237 C C . LEU A 1 526 ? -14.341 12.512 21.135 1.00 95.12 526 LEU A C 1
ATOM 4239 O O . LEU A 1 526 ? -14.909 11.972 22.085 1.00 95.12 526 LEU A O 1
ATOM 4243 N N . TRP A 1 527 ? -14.488 12.063 19.887 1.00 97.19 527 TRP A N 1
ATOM 4244 C CA . TRP A 1 527 ? -15.231 10.852 19.542 1.00 97.19 527 TRP A CA 1
ATOM 4245 C C . TRP A 1 527 ? -14.542 9.570 20.043 1.00 97.19 527 TRP A C 1
ATOM 4247 O O . TRP A 1 527 ? -15.212 8.688 20.590 1.00 97.19 527 TRP A O 1
ATOM 4257 N N . LEU A 1 528 ? -13.214 9.487 19.918 1.00 96.94 528 LEU A N 1
ATOM 4258 C CA . LEU A 1 528 ? -12.399 8.397 20.451 1.00 96.94 528 LEU A CA 1
ATOM 4259 C C . LEU A 1 528 ? -12.499 8.328 21.981 1.00 96.94 528 LEU A C 1
ATOM 4261 O O . LEU A 1 528 ? -12.751 7.255 22.520 1.00 96.94 528 LEU A O 1
ATOM 4265 N N . GLU A 1 529 ? -12.375 9.458 22.678 1.00 95.25 529 GLU A N 1
ATOM 4266 C CA . GLU A 1 529 ? -12.486 9.556 24.141 1.00 95.25 529 GLU A CA 1
ATOM 4267 C C . GLU A 1 529 ? -13.829 9.003 24.659 1.00 95.25 529 GLU A C 1
ATOM 4269 O O . GLU A 1 529 ? -13.870 8.215 25.609 1.00 95.25 529 GLU A O 1
ATOM 4274 N N . GLY A 1 530 ? -14.934 9.353 23.987 1.00 95.50 530 GLY A N 1
ATOM 4275 C CA . GLY A 1 530 ? -16.263 8.813 24.282 1.00 95.50 530 GLY A CA 1
ATOM 4276 C C . GLY A 1 530 ? -16.330 7.286 24.171 1.00 95.50 530 GLY A C 1
ATOM 4277 O O . GLY A 1 530 ? -16.860 6.628 25.068 1.00 95.50 530 GLY A O 1
ATOM 4278 N N . ASN A 1 531 ? -15.744 6.717 23.115 1.00 97.69 531 ASN A N 1
ATOM 4279 C CA . ASN A 1 531 ? -15.752 5.272 22.879 1.00 97.69 531 ASN A CA 1
ATOM 4280 C C . ASN A 1 531 ? -14.768 4.507 23.781 1.00 97.69 531 ASN A C 1
ATOM 4282 O O . ASN A 1 531 ? -15.107 3.426 24.253 1.00 97.69 531 ASN A O 1
ATOM 4286 N N . VAL A 1 532 ? -13.601 5.071 24.111 1.00 96.31 532 VAL A N 1
ATOM 4287 C CA . VAL A 1 532 ? -12.656 4.489 25.087 1.00 96.31 532 VAL A CA 1
ATOM 4288 C C . VAL A 1 532 ? -13.313 4.340 26.461 1.00 96.31 532 VAL A C 1
ATOM 4290 O O . VAL A 1 532 ? -13.183 3.293 27.097 1.00 96.31 532 VAL A O 1
ATOM 4293 N N . ARG A 1 533 ? -14.072 5.352 26.902 1.00 94.88 533 ARG A N 1
ATOM 4294 C CA . ARG A 1 533 ? -14.833 5.312 28.160 1.00 94.88 533 ARG A CA 1
ATOM 4295 C C . ARG A 1 533 ? -15.883 4.195 28.168 1.00 94.88 533 ARG A C 1
ATOM 4297 O O . ARG A 1 533 ? -16.016 3.497 29.171 1.00 94.88 533 ARG A O 1
ATOM 4304 N N . GLU A 1 534 ? -16.595 4.002 27.060 1.00 95.94 534 GLU A N 1
ATOM 4305 C CA . GLU A 1 534 ? -17.589 2.930 26.933 1.00 95.94 534 GLU A CA 1
ATOM 4306 C C . GLU A 1 534 ? -16.939 1.538 26.850 1.00 95.94 534 GLU A C 1
ATOM 4308 O O . GLU A 1 534 ? -17.417 0.602 27.489 1.00 95.94 534 GLU A O 1
ATOM 4313 N N . VAL A 1 535 ? -15.795 1.396 26.170 1.00 96.25 535 VAL A N 1
ATOM 4314 C CA . VAL A 1 535 ? -15.020 0.142 26.170 1.00 96.25 535 VAL A CA 1
ATOM 4315 C C . VAL A 1 535 ? -14.551 -0.223 27.575 1.00 96.25 535 VAL A C 1
ATOM 4317 O O . VAL A 1 535 ? -14.721 -1.371 27.978 1.00 96.25 535 VAL A O 1
ATOM 4320 N N . LEU A 1 536 ? -14.031 0.731 28.354 1.00 94.69 536 LEU A N 1
ATOM 4321 C CA . LEU A 1 536 ? -13.677 0.479 29.755 1.00 94.69 536 LEU A CA 1
ATOM 4322 C C . LEU A 1 536 ? -14.892 0.004 30.564 1.00 94.69 536 LEU A C 1
ATOM 4324 O O . LEU A 1 536 ? -14.801 -1.004 31.260 1.00 94.69 536 LEU A O 1
ATOM 4328 N N . ARG A 1 537 ? -16.058 0.642 30.389 1.00 94.94 537 ARG A N 1
ATOM 4329 C CA . ARG A 1 537 ? -17.315 0.212 31.021 1.00 94.94 537 ARG A CA 1
ATOM 4330 C C . ARG A 1 537 ? -17.706 -1.224 30.633 1.00 94.94 537 ARG A C 1
ATOM 4332 O O . ARG A 1 537 ? -18.137 -1.986 31.500 1.00 94.94 537 ARG A O 1
ATOM 4339 N N . ARG A 1 538 ? -17.554 -1.610 29.357 1.00 94.81 538 ARG A N 1
ATOM 4340 C CA . ARG A 1 538 ? -17.806 -2.981 28.861 1.00 94.81 538 ARG A CA 1
ATOM 4341 C C . ARG A 1 538 ? -16.824 -3.991 29.472 1.00 94.81 538 ARG A C 1
ATOM 4343 O O . ARG A 1 538 ? -17.262 -5.025 29.980 1.00 94.81 538 ARG A O 1
ATOM 4350 N N . VAL A 1 539 ? -15.531 -3.664 29.515 1.00 93.50 539 VAL A N 1
ATOM 4351 C CA . VAL A 1 539 ? -14.473 -4.499 30.117 1.00 93.50 539 VAL A CA 1
ATOM 4352 C C . VAL A 1 539 ? -14.692 -4.699 31.619 1.00 93.50 539 VAL A C 1
ATOM 4354 O O . VAL A 1 539 ? -14.684 -5.838 32.083 1.00 93.50 539 VAL A O 1
ATOM 4357 N N . ASP A 1 540 ? -14.973 -3.634 32.372 1.00 93.19 540 ASP A N 1
ATOM 4358 C CA . ASP A 1 540 ? -15.258 -3.716 33.811 1.00 93.19 540 ASP A CA 1
ATOM 4359 C C . ASP A 1 540 ? -16.539 -4.523 34.097 1.00 93.19 540 ASP A C 1
ATOM 4361 O O . ASP A 1 540 ? -16.616 -5.250 35.091 1.00 93.19 540 ASP A O 1
ATOM 4365 N N . SER A 1 541 ? -17.526 -4.471 33.190 1.00 94.38 541 SER A N 1
ATOM 4366 C CA . SER A 1 541 ? -18.731 -5.311 33.250 1.00 94.38 541 SER A CA 1
ATOM 4367 C C . SER A 1 541 ? -18.511 -6.780 32.853 1.00 94.38 541 SER A C 1
ATOM 4369 O O . SER A 1 541 ? -19.449 -7.572 32.943 1.00 94.38 541 SER A O 1
ATOM 4371 N N . LYS A 1 542 ? -17.283 -7.156 32.461 1.00 91.94 542 LYS A N 1
ATOM 4372 C CA . LYS A 1 542 ? -16.892 -8.491 31.976 1.00 91.94 542 LYS A CA 1
ATOM 4373 C C . LYS A 1 542 ? -17.729 -8.966 30.785 1.00 91.94 542 LYS A C 1
ATOM 4375 O O . LYS A 1 542 ? -18.230 -10.089 30.775 1.00 91.94 542 LYS A O 1
ATOM 4380 N N . ASP A 1 543 ? -17.873 -8.096 29.786 1.00 93.31 543 ASP A N 1
ATOM 4381 C CA . ASP A 1 543 ? -18.471 -8.441 28.494 1.00 93.31 543 ASP A CA 1
ATOM 4382 C C . ASP A 1 543 ? -17.771 -9.690 27.893 1.00 93.31 543 ASP A C 1
ATOM 4384 O O . ASP A 1 543 ? -16.549 -9.655 27.698 1.00 93.31 543 ASP A O 1
ATOM 4388 N N . PRO A 1 544 ? -18.500 -10.788 27.591 1.00 94.06 544 PRO A N 1
ATOM 4389 C CA . PRO A 1 544 ? -17.928 -12.010 27.016 1.00 94.06 544 PRO A CA 1
ATOM 4390 C C . PRO A 1 544 ? -17.124 -11.793 25.726 1.00 94.06 544 PRO A C 1
ATOM 4392 O O . PRO A 1 544 ? -16.238 -12.592 25.415 1.00 94.06 544 PRO A O 1
ATOM 4395 N N . LEU A 1 545 ? -17.391 -10.709 24.986 1.00 93.50 545 LEU A N 1
ATOM 4396 C CA . LEU A 1 545 ? -16.644 -10.357 23.778 1.00 93.50 545 LEU A CA 1
ATOM 4397 C C . LEU A 1 545 ? -15.151 -10.116 24.058 1.00 93.50 545 LEU A C 1
ATOM 4399 O O . LEU A 1 545 ? -14.309 -10.400 23.208 1.00 93.50 545 LEU A O 1
ATOM 4403 N N . VAL A 1 546 ? -14.806 -9.630 25.255 1.00 92.88 546 VAL A N 1
ATOM 4404 C CA . VAL A 1 546 ? -13.420 -9.329 25.647 1.00 92.88 546 VAL A CA 1
ATOM 4405 C C . VAL A 1 546 ? -12.575 -10.606 25.698 1.00 92.88 546 VAL A C 1
ATOM 4407 O O . VAL A 1 546 ? -11.458 -10.628 25.178 1.00 92.88 546 VAL A O 1
ATOM 4410 N N . GLU A 1 547 ? -13.124 -11.683 26.268 1.00 91.75 547 GLU A N 1
ATOM 4411 C CA . GLU A 1 547 ? -12.461 -12.989 26.362 1.00 91.75 547 GLU A CA 1
ATOM 4412 C C . GLU A 1 547 ? -12.382 -13.684 24.991 1.00 91.75 547 GLU A C 1
ATOM 4414 O O . GLU A 1 547 ? -11.336 -14.229 24.627 1.00 91.75 547 GLU A O 1
ATOM 4419 N N . ASP A 1 548 ? -13.446 -13.619 24.183 1.00 94.38 548 ASP A N 1
ATOM 4420 C CA . ASP A 1 548 ? -13.435 -14.125 22.802 1.00 94.38 548 ASP A CA 1
ATOM 4421 C C . ASP A 1 548 ? -12.359 -13.427 21.950 1.00 94.38 548 ASP A C 1
ATOM 4423 O O . ASP A 1 548 ? -11.577 -14.086 21.260 1.00 94.38 548 ASP A O 1
ATOM 4427 N N . TYR A 1 549 ? -12.248 -12.100 22.041 1.00 94.12 549 TYR A N 1
ATOM 4428 C CA . TYR A 1 549 ? -11.250 -11.331 21.296 1.00 94.12 549 TYR A CA 1
ATOM 4429 C C . TYR A 1 549 ? -9.819 -11.580 21.799 1.00 94.12 549 TYR A C 1
ATOM 4431 O O . TYR A 1 549 ? -8.893 -11.671 20.989 1.00 94.12 549 TYR A O 1
ATOM 4439 N N . GLU A 1 550 ? -9.613 -11.795 23.102 1.00 91.56 550 GLU A N 1
ATOM 4440 C CA . GLU A 1 550 ? -8.316 -12.234 23.631 1.00 91.56 550 GLU A CA 1
ATOM 4441 C C . GLU A 1 550 ? -7.907 -13.617 23.095 1.00 91.56 550 GLU A C 1
ATOM 4443 O O . GLU A 1 550 ? -6.769 -13.806 22.649 1.00 91.56 550 GLU A O 1
ATOM 4448 N N . ASN A 1 551 ? -8.840 -14.570 23.063 1.00 92.31 551 ASN A N 1
ATOM 4449 C CA . ASN A 1 551 ? -8.604 -15.904 22.514 1.00 92.31 551 ASN A CA 1
ATOM 4450 C C . ASN A 1 551 ? -8.346 -15.864 20.998 1.00 92.31 551 ASN A C 1
ATOM 4452 O O . ASN A 1 551 ? -7.408 -16.505 20.515 1.00 92.31 551 ASN A O 1
ATOM 4456 N N . LYS A 1 552 ? -9.095 -15.048 20.243 1.00 93.00 552 LYS A N 1
ATOM 4457 C CA . LYS A 1 552 ? -8.827 -14.792 18.817 1.00 93.00 552 LYS A CA 1
ATOM 4458 C C . LYS A 1 552 ? -7.421 -14.239 18.601 1.00 93.00 552 LYS A C 1
ATOM 4460 O O . LYS A 1 552 ? -6.717 -14.759 17.737 1.00 93.00 552 LYS A O 1
ATOM 4465 N N . ARG A 1 553 ? -6.972 -13.256 19.397 1.00 92.69 553 ARG A N 1
ATOM 4466 C CA . ARG A 1 553 ? -5.602 -12.721 19.291 1.00 92.69 553 ARG A CA 1
ATOM 4467 C C . ARG A 1 553 ? -4.544 -13.813 19.467 1.00 92.69 553 ARG A C 1
ATOM 4469 O O . ARG A 1 553 ? -3.676 -13.956 18.607 1.00 92.69 553 ARG A O 1
ATOM 4476 N N . LYS A 1 554 ? -4.652 -14.613 20.532 1.00 90.19 554 LYS A N 1
ATOM 4477 C CA . LYS A 1 554 ? -3.718 -15.714 20.841 1.00 90.19 554 LYS A CA 1
ATOM 4478 C C . LYS A 1 554 ? -3.636 -16.759 19.723 1.00 90.19 554 LYS A C 1
ATOM 4480 O O . LYS A 1 554 ? -2.554 -17.249 19.421 1.00 90.19 554 LYS A O 1
ATOM 4485 N N . ILE A 1 555 ? -4.768 -17.093 19.100 1.00 91.75 555 ILE A N 1
ATOM 4486 C CA . ILE A 1 555 ? -4.834 -18.119 18.050 1.00 91.75 555 ILE A CA 1
ATOM 4487 C C . ILE A 1 555 ? -4.339 -17.589 16.695 1.00 91.75 555 ILE A C 1
ATOM 4489 O O . ILE A 1 555 ? -3.697 -18.341 15.960 1.00 91.75 555 ILE A O 1
ATOM 4493 N N . ARG A 1 556 ? -4.654 -16.336 16.335 1.00 90.00 556 ARG A N 1
ATOM 4494 C CA . ARG A 1 556 ? -4.495 -15.822 14.960 1.00 90.00 556 ARG A CA 1
ATOM 4495 C C . ARG A 1 556 ? -3.149 -15.153 14.668 1.00 90.00 556 ARG A C 1
ATOM 4497 O O . ARG A 1 556 ? -2.652 -15.331 13.563 1.00 90.00 556 ARG A O 1
ATOM 4504 N N . TYR A 1 557 ? -2.535 -14.443 15.618 1.00 92.19 557 TYR A N 1
ATOM 4505 C CA . TYR A 1 557 ? -1.308 -13.659 15.366 1.00 92.19 557 TYR A CA 1
ATOM 4506 C C . TYR A 1 557 ? -0.037 -14.346 15.895 1.00 92.19 557 TYR A C 1
ATOM 4508 O O . TYR A 1 557 ? 0.768 -13.729 16.587 1.00 92.19 557 TYR A O 1
ATOM 4516 N N . GLN A 1 558 ? 0.139 -15.637 15.601 1.00 89.19 558 GLN A N 1
AT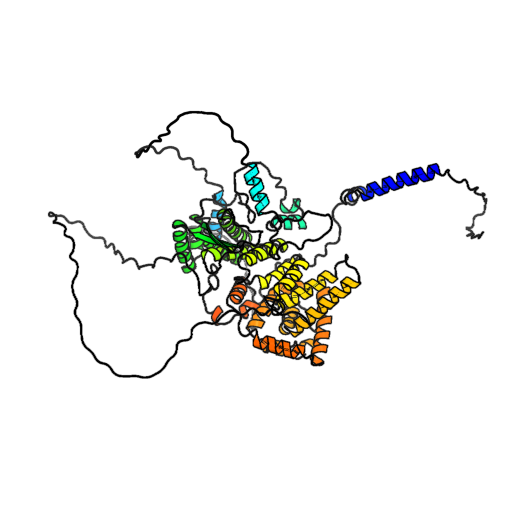OM 4517 C CA . GLN A 1 558 ? 1.319 -16.398 16.047 1.00 89.19 558 GLN A CA 1
ATOM 4518 C C . GLN A 1 558 ? 2.600 -15.956 15.320 1.00 89.19 558 GLN A C 1
ATOM 4520 O O . GLN A 1 558 ? 3.645 -15.791 15.944 1.00 89.19 558 GLN A O 1
ATOM 4525 N N . SER A 1 559 ? 2.506 -15.723 14.011 1.00 88.56 559 SER A N 1
ATOM 4526 C CA . SER A 1 559 ? 3.559 -15.153 13.167 1.00 88.56 559 SER A CA 1
ATOM 4527 C C . SER A 1 559 ? 2.927 -14.400 11.994 1.00 88.56 559 SER A C 1
ATOM 4529 O O . SER A 1 559 ? 1.812 -14.722 11.574 1.00 88.56 559 SER A O 1
ATOM 4531 N N . ALA A 1 560 ? 3.613 -13.382 11.472 1.00 91.25 560 ALA A N 1
ATOM 4532 C CA . ALA A 1 560 ? 3.178 -12.685 10.267 1.00 91.25 560 ALA A CA 1
ATOM 4533 C C . ALA A 1 560 ? 3.743 -13.394 9.013 1.00 91.25 560 ALA A C 1
ATOM 4535 O O . ALA A 1 560 ? 4.883 -13.861 9.031 1.00 91.25 560 ALA A O 1
ATOM 4536 N N . PRO A 1 561 ? 2.979 -13.515 7.911 1.00 92.38 561 PRO A N 1
ATOM 4537 C CA . PRO A 1 561 ? 3.500 -14.091 6.673 1.00 92.38 561 PRO A CA 1
ATOM 4538 C C . PRO A 1 561 ? 4.536 -13.194 5.971 1.00 92.38 561 PRO A C 1
ATOM 4540 O O . PRO A 1 561 ? 4.560 -11.974 6.128 1.00 92.38 561 PRO A O 1
ATOM 4543 N N . ARG A 1 562 ? 5.374 -13.798 5.116 1.00 92.38 562 ARG A N 1
ATOM 4544 C CA . ARG A 1 562 ? 6.520 -13.139 4.450 1.00 92.38 562 ARG A CA 1
ATOM 4545 C C . ARG A 1 562 ? 6.157 -11.904 3.608 1.00 92.38 562 ARG A C 1
ATOM 4547 O O . ARG A 1 562 ? 6.996 -11.019 3.460 1.00 92.38 562 ARG A O 1
ATOM 4554 N N . ASN A 1 563 ? 4.943 -11.822 3.057 1.00 93.94 563 ASN A N 1
ATOM 4555 C CA . ASN A 1 563 ? 4.469 -10.629 2.343 1.00 93.94 563 ASN A CA 1
ATOM 4556 C C . ASN A 1 563 ? 4.211 -9.438 3.289 1.00 93.94 563 ASN A C 1
ATOM 4558 O O . ASN A 1 563 ? 4.486 -8.306 2.900 1.00 93.94 563 ASN A O 1
ATOM 4562 N N . ILE A 1 564 ? 3.788 -9.670 4.539 1.00 94.94 564 ILE A N 1
ATOM 4563 C CA . ILE A 1 564 ? 3.653 -8.610 5.554 1.00 94.94 564 ILE A CA 1
ATOM 4564 C C . ILE A 1 564 ? 5.033 -8.053 5.915 1.00 94.94 564 ILE A C 1
ATOM 4566 O O . ILE A 1 564 ? 5.244 -6.850 5.793 1.00 94.94 564 ILE A O 1
ATOM 4570 N N . HIS A 1 565 ? 6.009 -8.915 6.214 1.00 94.31 565 HIS A N 1
ATOM 4571 C CA . HIS A 1 565 ? 7.387 -8.479 6.470 1.00 94.31 565 HIS A CA 1
ATOM 4572 C C . HIS A 1 565 ? 7.981 -7.693 5.287 1.00 94.31 565 HIS A C 1
ATOM 4574 O O . HIS A 1 565 ? 8.629 -6.662 5.474 1.00 94.31 565 HIS A O 1
ATOM 4580 N N . ARG A 1 566 ? 7.709 -8.130 4.046 1.00 94.75 566 ARG A N 1
ATOM 4581 C CA . ARG A 1 566 ? 8.089 -7.399 2.825 1.00 94.75 566 ARG A CA 1
ATOM 4582 C C . ARG A 1 566 ? 7.455 -6.007 2.785 1.00 94.75 566 ARG A C 1
ATOM 4584 O O . ARG A 1 566 ? 8.146 -5.040 2.474 1.00 94.75 566 ARG A O 1
ATOM 4591 N N . HIS A 1 567 ? 6.168 -5.896 3.110 1.00 95.75 567 HIS A N 1
ATOM 4592 C CA . HIS A 1 567 ? 5.455 -4.622 3.173 1.00 95.75 567 HIS A CA 1
ATOM 4593 C C . HIS A 1 567 ? 6.006 -3.692 4.262 1.00 95.75 567 HIS A C 1
ATOM 4595 O O . HIS A 1 567 ? 6.125 -2.494 4.016 1.00 95.75 567 HIS A O 1
ATOM 4601 N N . VAL A 1 568 ? 6.373 -4.213 5.438 1.00 94.81 568 VAL A N 1
ATOM 4602 C CA . VAL A 1 568 ? 7.001 -3.423 6.512 1.00 94.81 568 VAL A CA 1
ATOM 4603 C C . VAL A 1 568 ? 8.329 -2.831 6.041 1.00 94.81 568 VAL A C 1
ATOM 4605 O O . VAL A 1 568 ? 8.510 -1.617 6.126 1.00 94.81 568 VAL A O 1
ATOM 4608 N N . ILE A 1 569 ? 9.207 -3.651 5.451 1.00 93.38 569 ILE A N 1
ATOM 4609 C CA . ILE A 1 569 ? 10.490 -3.197 4.885 1.00 93.38 569 ILE A CA 1
ATOM 4610 C C . ILE A 1 569 ? 10.262 -2.135 3.800 1.00 93.38 569 ILE A C 1
ATOM 4612 O O . ILE A 1 569 ? 10.878 -1.075 3.836 1.00 93.38 569 ILE A O 1
ATOM 4616 N N . LEU A 1 570 ? 9.329 -2.378 2.873 1.00 93.44 570 LEU A N 1
ATOM 4617 C CA . LEU A 1 570 ? 8.949 -1.429 1.819 1.00 93.44 570 LEU A CA 1
ATOM 4618 C C . LEU A 1 570 ? 8.281 -0.143 2.337 1.00 93.44 570 LEU A C 1
ATOM 4620 O O . LEU A 1 570 ? 8.183 0.835 1.593 1.00 93.44 570 LEU A O 1
ATOM 4624 N N . SER A 1 571 ? 7.764 -0.142 3.565 1.00 92.12 571 SER A N 1
ATOM 4625 C CA . SER A 1 571 ? 7.093 1.016 4.167 1.00 92.12 571 SER A CA 1
ATOM 4626 C C . SER A 1 571 ? 8.046 1.928 4.934 1.00 92.12 571 SER A C 1
ATOM 4628 O O . SER A 1 571 ? 7.688 3.078 5.174 1.00 92.12 571 SER A O 1
ATOM 4630 N N . GLU A 1 572 ? 9.220 1.429 5.337 1.00 90.00 572 GLU A N 1
ATOM 4631 C CA . GLU A 1 572 ? 10.251 2.168 6.088 1.00 90.00 572 GLU A CA 1
ATOM 4632 C C . GLU A 1 572 ? 9.739 2.801 7.413 1.00 90.00 572 GLU A C 1
ATOM 4634 O O . GLU A 1 572 ? 10.354 3.713 7.965 1.00 90.00 572 GLU A O 1
ATOM 4639 N N . ILE A 1 573 ? 8.618 2.313 7.969 1.00 92.88 573 ILE A N 1
ATOM 4640 C CA . ILE A 1 573 ? 8.018 2.848 9.205 1.00 92.88 573 ILE A CA 1
ATOM 4641 C C . ILE A 1 573 ? 8.818 2.355 10.414 1.00 92.88 573 ILE A C 1
ATOM 4643 O O . ILE A 1 573 ? 8.669 1.207 10.827 1.00 92.88 573 ILE A O 1
ATOM 4647 N N . LYS A 1 574 ? 9.615 3.254 11.013 1.00 90.31 574 LYS A N 1
ATOM 4648 C CA . LYS A 1 574 ? 10.547 2.999 12.136 1.00 90.31 574 LYS A CA 1
ATOM 4649 C C . LYS A 1 574 ? 9.999 2.019 13.190 1.00 90.31 574 LYS A C 1
ATOM 4651 O O . LYS A 1 574 ? 10.633 1.004 13.462 1.00 90.31 574 LYS A O 1
ATOM 4656 N N . GLY A 1 575 ? 8.803 2.278 13.732 1.00 87.62 575 GLY A N 1
ATOM 4657 C CA . GLY A 1 575 ? 8.187 1.429 14.763 1.00 87.62 575 GLY A CA 1
ATOM 4658 C C . GLY A 1 575 ? 7.802 0.020 14.290 1.00 87.62 575 GLY A C 1
ATOM 4659 O O . GLY A 1 575 ? 7.918 -0.927 15.057 1.00 87.62 575 GLY A O 1
ATOM 4660 N N . ALA A 1 576 ? 7.390 -0.140 13.029 1.00 90.44 576 ALA A N 1
ATOM 4661 C CA . ALA A 1 576 ? 7.071 -1.449 12.456 1.00 90.44 576 ALA A CA 1
ATOM 4662 C C . ALA A 1 576 ? 8.345 -2.228 12.091 1.00 90.44 576 ALA A C 1
ATOM 4664 O O . ALA A 1 576 ? 8.442 -3.416 12.380 1.00 90.44 576 ALA A O 1
ATOM 4665 N N . THR A 1 577 ? 9.358 -1.553 11.536 1.00 91.25 577 THR A N 1
ATOM 4666 C CA . THR A 1 577 ? 10.669 -2.153 11.242 1.00 91.25 577 THR A CA 1
ATOM 4667 C C . THR A 1 577 ? 11.353 -2.667 12.512 1.00 91.25 577 THR A C 1
ATOM 4669 O O . THR A 1 577 ? 11.942 -3.744 12.492 1.00 91.25 577 THR A O 1
ATOM 4672 N N . ALA A 1 578 ? 11.227 -1.948 13.633 1.00 89.75 578 ALA A N 1
ATOM 4673 C CA . ALA A 1 578 ? 11.730 -2.382 14.939 1.00 89.75 578 ALA A CA 1
ATOM 4674 C C . ALA A 1 578 ? 10.979 -3.597 15.529 1.00 89.75 578 ALA A C 1
ATOM 4676 O O . ALA A 1 578 ? 11.509 -4.264 16.414 1.00 89.75 578 ALA A O 1
ATOM 4677 N N . ALA A 1 579 ? 9.767 -3.894 15.046 1.00 88.62 579 ALA A N 1
ATOM 4678 C CA . ALA A 1 579 ? 8.962 -5.041 15.467 1.00 88.62 579 ALA A CA 1
ATOM 4679 C C . ALA A 1 579 ? 9.178 -6.303 14.601 1.00 88.62 579 ALA A C 1
ATOM 4681 O O . ALA A 1 579 ? 8.558 -7.332 14.872 1.00 88.62 579 ALA A O 1
ATOM 4682 N N . LEU A 1 580 ? 10.034 -6.243 13.570 1.00 89.75 580 LEU A N 1
ATOM 4683 C CA . LEU A 1 580 ? 10.315 -7.385 12.695 1.00 89.75 580 LEU A CA 1
ATOM 4684 C C . LEU A 1 580 ? 11.053 -8.524 13.432 1.00 89.75 580 LEU A C 1
ATOM 4686 O O . LEU A 1 580 ? 11.955 -8.251 14.229 1.00 89.75 580 LEU A O 1
ATOM 4690 N N . PRO A 1 581 ? 10.759 -9.802 13.115 1.00 88.50 581 PRO A N 1
ATOM 4691 C CA . PRO A 1 581 ? 11.500 -10.940 13.658 1.00 88.50 581 PRO A CA 1
ATOM 4692 C C . PRO A 1 581 ? 12.992 -10.923 13.288 1.00 88.50 581 PRO A C 1
ATOM 4694 O O . PRO A 1 581 ? 13.376 -10.509 12.188 1.00 88.50 581 PRO A O 1
ATOM 4697 N N . LEU A 1 582 ? 13.840 -11.438 14.184 1.00 84.88 582 LEU A N 1
ATOM 4698 C CA . LEU A 1 582 ? 15.297 -11.488 13.994 1.00 84.88 582 LEU A CA 1
ATOM 4699 C C . LEU A 1 582 ? 15.700 -12.331 12.775 1.00 84.88 582 LEU A C 1
ATOM 4701 O O . LEU A 1 582 ? 16.687 -12.038 12.103 1.00 84.88 582 LEU A O 1
ATOM 4705 N N . GLU A 1 583 ? 14.909 -13.346 12.435 1.00 84.00 583 GLU A N 1
ATOM 4706 C CA . GLU A 1 583 ? 15.092 -14.210 11.266 1.00 84.00 583 GLU A CA 1
ATOM 4707 C C . GLU A 1 583 ? 14.978 -13.439 9.942 1.00 84.00 583 GLU A C 1
ATOM 4709 O O . GLU A 1 583 ? 15.507 -13.885 8.922 1.00 84.00 583 GLU A O 1
ATOM 4714 N N . VAL A 1 584 ? 14.284 -12.296 9.953 1.00 84.31 584 VAL A N 1
ATOM 4715 C CA . VAL A 1 584 ? 14.112 -11.403 8.802 1.00 84.31 584 VAL A CA 1
ATOM 4716 C C . VAL A 1 584 ? 15.216 -10.349 8.770 1.00 84.31 584 VAL A C 1
ATOM 4718 O O . VAL A 1 584 ? 15.818 -10.134 7.721 1.00 84.31 584 VAL A O 1
ATOM 4721 N N . THR A 1 585 ? 15.506 -9.708 9.906 1.00 83.62 585 THR A N 1
ATOM 4722 C CA . THR A 1 585 ? 16.464 -8.589 9.985 1.00 83.62 585 THR A CA 1
ATOM 4723 C C . THR A 1 585 ? 17.928 -9.022 9.873 1.00 83.62 585 THR A C 1
ATOM 4725 O O . THR A 1 585 ? 18.773 -8.216 9.493 1.00 83.62 585 THR A O 1
ATOM 4728 N N . THR A 1 586 ? 18.239 -10.293 10.143 1.00 82.56 586 THR A N 1
ATOM 4729 C CA . THR A 1 586 ? 19.585 -10.871 9.962 1.00 82.56 586 THR A CA 1
ATOM 4730 C C . THR A 1 586 ? 19.931 -11.220 8.510 1.00 82.56 586 THR A C 1
ATOM 4732 O O . THR A 1 586 ? 21.100 -11.461 8.208 1.00 82.56 586 THR A O 1
ATOM 4735 N N . GLN A 1 587 ? 18.953 -11.250 7.598 1.00 78.06 587 GLN A N 1
ATOM 4736 C CA . GLN A 1 587 ? 19.188 -11.542 6.180 1.00 78.06 587 GLN A CA 1
ATOM 4737 C C . GLN A 1 587 ? 19.491 -10.244 5.410 1.00 78.06 587 GLN A C 1
ATOM 4739 O O . GLN A 1 587 ? 18.790 -9.252 5.606 1.00 78.06 587 GLN A O 1
ATOM 4744 N N . PRO A 1 588 ? 20.480 -10.219 4.495 1.00 74.62 588 PRO A N 1
ATOM 4745 C CA . PRO A 1 588 ? 20.709 -9.056 3.643 1.00 74.62 588 PRO A CA 1
ATOM 4746 C C . PRO A 1 588 ? 19.526 -8.875 2.680 1.00 74.62 588 PRO A C 1
ATOM 4748 O O . PRO A 1 588 ? 19.322 -9.677 1.767 1.00 74.62 588 PRO A O 1
ATOM 4751 N N . VAL A 1 589 ? 18.728 -7.826 2.889 1.00 80.44 589 VAL A N 1
ATOM 4752 C CA . VAL A 1 589 ? 17.568 -7.522 2.041 1.00 80.44 589 VAL A CA 1
ATOM 4753 C C . VAL A 1 589 ? 17.969 -6.561 0.928 1.00 80.44 589 VAL A C 1
ATOM 4755 O O . VAL A 1 589 ? 18.376 -5.429 1.179 1.00 80.44 589 VAL A O 1
ATOM 4758 N N . MET A 1 590 ? 17.818 -7.004 -0.319 1.00 82.69 590 MET A N 1
ATOM 4759 C CA . MET A 1 590 ? 18.155 -6.208 -1.498 1.00 82.69 590 MET A CA 1
ATOM 4760 C C . MET A 1 590 ? 16.991 -5.283 -1.878 1.00 82.69 590 MET A C 1
ATOM 4762 O O . MET A 1 590 ? 15.860 -5.739 -2.038 1.00 82.69 590 MET A O 1
ATOM 4766 N N . GLY A 1 591 ? 17.261 -3.989 -2.081 1.00 80.50 591 GLY A N 1
ATOM 4767 C CA . GLY A 1 591 ? 16.223 -2.993 -2.398 1.00 80.50 591 GLY A CA 1
ATOM 4768 C C . GLY A 1 591 ? 15.514 -3.198 -3.747 1.00 80.50 591 GLY A C 1
ATOM 4769 O O . GLY A 1 591 ? 14.390 -2.726 -3.929 1.00 80.50 591 GLY A O 1
ATOM 4770 N N . PHE A 1 592 ? 16.143 -3.919 -4.682 1.00 84.75 592 PHE A N 1
ATOM 4771 C CA . PHE A 1 592 ? 15.565 -4.244 -5.991 1.00 84.75 592 PHE A CA 1
ATOM 4772 C C . PHE A 1 592 ? 14.645 -5.482 -5.986 1.00 84.75 592 PHE A C 1
ATOM 4774 O O . PHE A 1 592 ? 13.827 -5.609 -6.891 1.00 84.75 592 PHE A O 1
ATOM 4781 N N . ASP A 1 593 ? 14.749 -6.371 -4.990 1.00 88.75 593 ASP A N 1
ATOM 4782 C CA . ASP A 1 593 ? 13.871 -7.543 -4.820 1.00 88.75 593 ASP A CA 1
ATOM 4783 C C . ASP A 1 593 ? 13.770 -7.915 -3.321 1.00 88.75 593 ASP A C 1
ATOM 4785 O O . ASP A 1 593 ? 14.482 -8.801 -2.836 1.00 88.75 593 ASP A O 1
ATOM 4789 N N . PRO A 1 594 ? 12.952 -7.190 -2.533 1.00 90.75 594 PRO A N 1
ATOM 4790 C CA . PRO A 1 594 ? 12.900 -7.362 -1.086 1.00 90.75 594 PRO A CA 1
ATOM 4791 C C . PRO A 1 594 ? 12.134 -8.631 -0.692 1.00 90.75 594 PRO A C 1
ATOM 4793 O O . PRO A 1 594 ? 10.960 -8.813 -1.026 1.00 90.75 594 PRO A O 1
ATOM 4796 N N . LEU A 1 595 ? 12.798 -9.496 0.084 1.00 90.88 595 LEU A N 1
ATOM 4797 C CA . LEU A 1 595 ? 12.277 -10.780 0.572 1.00 90.88 595 LEU A CA 1
ATOM 4798 C C . LEU A 1 595 ? 11.541 -11.585 -0.521 1.00 90.88 595 LEU A C 1
ATOM 4800 O O . LEU A 1 595 ? 10.335 -11.816 -0.390 1.00 90.88 595 LEU A O 1
ATOM 4804 N N . PRO A 1 596 ? 12.213 -12.052 -1.587 1.00 91.31 596 PRO A N 1
ATOM 4805 C CA . PRO A 1 596 ? 11.552 -12.755 -2.687 1.00 91.31 596 PRO A CA 1
ATOM 4806 C C . PRO A 1 596 ? 10.793 -14.012 -2.208 1.00 91.31 596 PRO A C 1
ATOM 4808 O O . PRO A 1 596 ? 11.171 -14.591 -1.177 1.00 91.31 596 PRO A O 1
ATOM 4811 N N . PRO A 1 597 ? 9.718 -14.441 -2.903 1.00 92.38 597 PRO A N 1
ATOM 4812 C CA . PRO A 1 597 ? 9.069 -15.735 -2.676 1.00 92.38 597 PRO A CA 1
ATOM 4813 C C . PRO A 1 597 ? 10.072 -16.897 -2.736 1.00 92.38 597 PRO A C 1
ATOM 4815 O O . PRO A 1 597 ? 11.002 -16.880 -3.546 1.00 92.38 597 PRO A O 1
ATOM 4818 N N . LEU A 1 598 ? 9.899 -17.903 -1.876 1.00 89.69 598 LEU A N 1
ATOM 4819 C CA . LEU A 1 598 ? 10.819 -19.051 -1.796 1.00 89.69 598 LEU A CA 1
ATOM 4820 C C . LEU A 1 598 ? 10.678 -19.984 -3.014 1.00 89.69 598 LEU A C 1
ATOM 4822 O O . LEU A 1 598 ? 11.631 -20.631 -3.430 1.00 89.69 598 LEU A O 1
ATOM 4826 N N . ASP A 1 599 ? 9.493 -19.980 -3.609 1.00 91.94 599 ASP A N 1
ATOM 4827 C CA . ASP A 1 599 ? 9.028 -20.661 -4.815 1.00 91.94 599 ASP A CA 1
ATOM 4828 C C . ASP A 1 599 ? 9.192 -19.797 -6.086 1.00 91.94 599 ASP A C 1
ATOM 4830 O O . ASP A 1 599 ? 8.399 -19.856 -7.023 1.00 91.94 599 ASP A O 1
ATOM 4834 N N . SER A 1 600 ? 10.247 -18.975 -6.123 1.00 92.88 600 SER A N 1
ATOM 4835 C CA . SER A 1 600 ? 10.584 -18.104 -7.258 1.00 92.88 600 SER A CA 1
ATOM 4836 C C . SER A 1 600 ? 10.717 -18.869 -8.586 1.00 92.88 600 SER A C 1
ATOM 4838 O O . SER A 1 600 ? 11.564 -19.752 -8.721 1.00 92.88 600 SER A O 1
ATOM 4840 N N . VAL A 1 601 ? 9.970 -18.452 -9.613 1.00 92.75 601 VAL A N 1
ATOM 4841 C CA . VAL A 1 601 ? 10.056 -19.001 -10.976 1.00 92.75 601 VAL A CA 1
ATOM 4842 C C . VAL A 1 601 ? 11.017 -18.149 -11.808 1.00 92.75 601 VAL A C 1
ATOM 4844 O O . VAL A 1 601 ? 10.645 -17.108 -12.345 1.00 92.75 601 VAL A O 1
ATOM 4847 N N . ILE 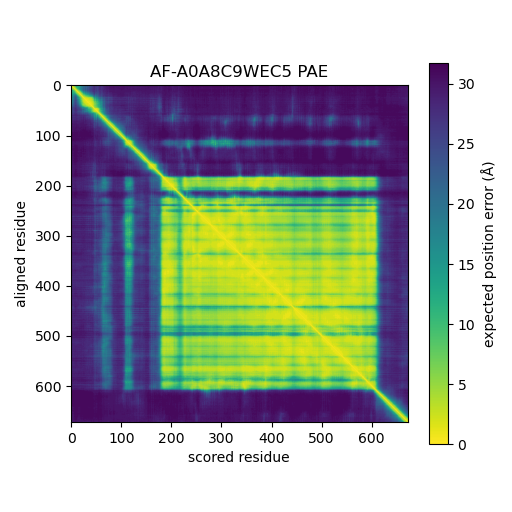A 1 602 ? 12.273 -18.589 -11.902 1.00 89.19 602 ILE A N 1
ATOM 4848 C CA . ILE A 1 602 ? 13.359 -17.880 -12.597 1.00 89.19 602 ILE A CA 1
ATOM 4849 C C . ILE A 1 602 ? 13.372 -18.264 -14.085 1.00 89.19 602 ILE A C 1
ATOM 4851 O O . ILE A 1 602 ? 13.547 -19.437 -14.413 1.00 89.19 602 ILE A O 1
ATOM 4855 N N . SER A 1 603 ? 13.235 -17.292 -14.997 1.00 88.25 603 SER A N 1
ATOM 4856 C CA . SER A 1 603 ? 13.204 -17.571 -16.448 1.00 88.25 603 SER A CA 1
ATOM 4857 C C . SER A 1 603 ? 14.592 -17.667 -17.099 1.00 88.25 603 SER A C 1
ATOM 4859 O O . SER A 1 603 ? 14.723 -18.248 -18.176 1.00 88.25 603 SER A O 1
ATOM 4861 N N . TYR A 1 604 ? 15.629 -17.094 -16.480 1.00 90.31 604 TYR A N 1
ATOM 4862 C CA . TYR A 1 604 ? 17.023 -17.179 -16.928 1.00 90.31 604 TYR A CA 1
ATOM 4863 C C . TYR A 1 604 ? 17.986 -17.032 -15.741 1.00 90.31 604 TYR A C 1
ATOM 4865 O O . TYR A 1 604 ? 17.758 -16.229 -14.839 1.00 90.31 604 TYR A O 1
ATOM 4873 N N . THR A 1 605 ? 19.076 -17.798 -15.739 1.00 87.25 605 THR A N 1
ATOM 4874 C CA . THR A 1 605 ? 20.091 -17.779 -14.676 1.00 87.25 605 THR A CA 1
ATOM 4875 C C . THR A 1 605 ? 21.356 -17.050 -15.119 1.00 87.25 605 THR A C 1
ATOM 4877 O O . THR A 1 605 ? 21.735 -17.076 -16.292 1.00 87.25 605 THR A O 1
ATOM 4880 N N . ARG A 1 606 ? 22.023 -16.390 -14.165 1.00 85.00 606 ARG A N 1
ATOM 4881 C CA . ARG A 1 606 ? 23.352 -15.799 -14.364 1.00 85.00 606 ARG A CA 1
ATOM 4882 C C . ARG A 1 606 ? 24.353 -16.925 -14.678 1.00 85.00 606 ARG A C 1
ATOM 4884 O O . ARG A 1 606 ? 24.379 -17.900 -13.928 1.00 85.00 606 ARG A O 1
ATOM 4891 N N . PRO A 1 607 ? 25.162 -16.830 -15.750 1.00 83.00 607 PRO A N 1
ATOM 4892 C CA . PRO A 1 607 ? 26.261 -17.763 -15.968 1.00 83.00 607 PRO A CA 1
ATOM 4893 C C . PRO A 1 607 ? 27.220 -17.721 -14.778 1.00 83.00 607 PRO A C 1
ATOM 4895 O O . PRO A 1 607 ? 27.562 -16.632 -14.315 1.00 83.00 607 PRO A O 1
ATOM 4898 N N . ASN A 1 608 ? 27.660 -18.884 -14.297 1.00 72.25 608 ASN A N 1
ATOM 4899 C CA . ASN A 1 608 ? 28.687 -18.939 -13.262 1.00 72.25 608 ASN A CA 1
ATOM 4900 C C . ASN A 1 608 ? 29.950 -18.236 -13.769 1.00 72.25 608 ASN A C 1
ATOM 4902 O O . ASN A 1 608 ? 30.438 -18.537 -14.859 1.00 72.25 608 ASN A O 1
ATOM 4906 N N . SER A 1 609 ? 30.493 -17.333 -12.960 1.00 52.78 609 SER A N 1
ATOM 4907 C CA . SER A 1 609 ? 31.833 -16.796 -13.143 1.00 52.78 609 SER A CA 1
ATOM 4908 C C . SER A 1 609 ? 32.854 -17.891 -12.829 1.00 52.78 609 SER A C 1
ATOM 4910 O O . SER A 1 609 ? 33.349 -18.005 -11.709 1.00 52.78 609 SER A O 1
ATOM 4912 N N . GLU A 1 610 ? 33.176 -18.714 -13.830 1.00 37.03 610 GLU A N 1
ATOM 4913 C CA . GLU A 1 610 ? 34.438 -19.451 -13.802 1.00 37.03 610 GLU A CA 1
ATOM 4914 C C . GLU A 1 610 ? 35.573 -18.422 -13.653 1.00 37.03 610 GLU A C 1
ATOM 4916 O O . GLU A 1 610 ? 35.604 -17.444 -14.408 1.00 37.03 610 GLU A O 1
ATOM 4921 N N . PRO A 1 611 ? 36.484 -18.577 -12.676 1.00 39.44 611 PRO A N 1
ATOM 4922 C CA . PRO A 1 611 ? 37.620 -17.678 -12.563 1.00 39.44 611 PRO A CA 1
ATOM 4923 C C . PRO A 1 611 ? 38.490 -17.855 -13.808 1.00 39.44 611 PRO A C 1
ATOM 4925 O O . PRO A 1 611 ? 39.005 -18.951 -14.040 1.00 39.44 611 PRO A O 1
ATOM 4928 N N . GLU A 1 612 ? 38.656 -16.794 -14.608 1.00 37.16 612 GLU A N 1
ATOM 4929 C CA . GLU A 1 612 ? 39.524 -16.860 -15.786 1.00 37.16 612 GLU A CA 1
ATOM 4930 C C . GLU A 1 612 ? 40.916 -17.366 -15.366 1.00 37.16 612 GLU A C 1
ATOM 4932 O O . GLU A 1 612 ? 41.521 -16.818 -14.435 1.00 37.16 612 GLU A O 1
ATOM 4937 N N . PRO A 1 613 ? 41.453 -18.413 -16.020 1.00 36.44 613 PRO A N 1
ATOM 4938 C CA . PRO A 1 613 ? 42.776 -18.910 -15.691 1.00 36.44 613 PRO A CA 1
ATOM 4939 C C . PRO A 1 613 ? 43.805 -17.830 -16.029 1.00 36.44 613 PRO A C 1
ATOM 4941 O O . PRO A 1 613 ? 43.997 -17.502 -17.196 1.00 36.44 613 PRO A O 1
ATOM 4944 N N . ASN A 1 614 ? 44.468 -17.301 -14.994 1.00 33.88 614 ASN A N 1
ATOM 4945 C CA . ASN A 1 614 ? 45.493 -16.254 -15.065 1.00 33.88 614 ASN A CA 1
ATOM 4946 C C . ASN A 1 614 ? 46.415 -16.390 -16.294 1.00 33.88 614 ASN A C 1
ATOM 4948 O O . ASN A 1 614 ? 47.444 -17.072 -16.240 1.00 33.88 614 ASN A O 1
ATOM 4952 N N . THR A 1 615 ? 46.120 -15.662 -17.376 1.00 35.84 615 THR A N 1
ATOM 4953 C CA . THR A 1 615 ? 47.065 -15.453 -18.481 1.00 35.84 615 THR A CA 1
ATOM 4954 C C . THR A 1 615 ? 48.167 -14.501 -18.037 1.00 35.84 615 THR A C 1
ATOM 4956 O O . THR A 1 615 ? 48.190 -13.317 -18.373 1.00 35.84 615 THR A O 1
ATOM 4959 N N . ALA A 1 616 ? 49.121 -15.043 -17.282 1.00 33.56 616 ALA A N 1
ATOM 4960 C CA . ALA A 1 616 ? 50.379 -14.392 -16.963 1.00 33.56 616 ALA A CA 1
ATOM 4961 C C . ALA A 1 616 ? 51.224 -14.241 -18.242 1.00 33.56 616 ALA A C 1
ATOM 4963 O O . ALA A 1 616 ? 52.101 -15.057 -18.532 1.00 33.56 616 ALA A O 1
ATOM 4964 N N . GLN A 1 617 ? 50.967 -13.185 -19.021 1.00 35.12 617 GLN A N 1
ATOM 4965 C CA . GLN A 1 617 ? 51.799 -12.796 -20.163 1.00 35.12 617 GLN A CA 1
ATOM 4966 C C . GLN A 1 617 ? 53.145 -12.227 -19.686 1.00 35.12 617 GLN A C 1
ATOM 4968 O O . GLN A 1 617 ? 53.395 -11.021 -19.693 1.00 35.12 617 GLN A O 1
ATOM 4973 N N . GLY A 1 618 ? 54.038 -13.127 -19.274 1.00 28.88 618 GLY A N 1
ATOM 4974 C CA . GLY A 1 618 ? 55.443 -12.828 -19.036 1.00 28.88 618 GLY A CA 1
ATOM 4975 C C . GLY A 1 618 ? 56.181 -12.602 -20.356 1.00 28.88 618 GLY A C 1
ATOM 4976 O O . GLY A 1 618 ? 56.370 -13.527 -21.142 1.00 28.88 618 GLY A O 1
ATOM 4977 N N . TRP A 1 619 ? 56.632 -11.372 -20.590 1.00 28.52 619 TRP A N 1
ATOM 4978 C CA . TRP A 1 619 ? 57.461 -11.015 -21.742 1.00 28.52 619 TRP A CA 1
ATOM 4979 C C . TRP A 1 619 ? 58.803 -11.762 -21.733 1.00 28.52 619 TRP A C 1
ATOM 4981 O O . TRP A 1 619 ? 59.591 -11.553 -20.811 1.00 28.52 619 TRP A O 1
ATOM 4991 N N . ARG A 1 620 ? 59.147 -12.492 -22.808 1.00 29.36 620 ARG A N 1
ATOM 4992 C CA . ARG A 1 620 ? 60.547 -12.635 -23.264 1.00 29.36 620 ARG A CA 1
ATOM 4993 C C . ARG A 1 620 ? 60.682 -13.053 -24.736 1.00 29.36 620 ARG A C 1
ATOM 4995 O O . ARG A 1 620 ? 60.215 -14.112 -25.120 1.00 29.36 620 ARG A O 1
ATOM 5002 N N . GLY A 1 621 ? 61.484 -12.270 -25.465 1.00 27.02 621 GLY A N 1
ATOM 5003 C CA . GLY A 1 621 ? 62.629 -12.786 -26.234 1.00 27.02 621 GLY A CA 1
ATOM 5004 C C . GLY A 1 621 ? 62.375 -13.392 -27.619 1.00 27.02 621 GLY A C 1
ATOM 5005 O O . GLY A 1 621 ? 61.782 -14.452 -27.751 1.00 27.02 621 GLY A O 1
ATOM 5006 N N . TRP A 1 622 ? 62.944 -12.757 -28.647 1.00 28.45 622 TRP A N 1
ATOM 5007 C CA . TRP A 1 622 ? 63.032 -13.287 -30.012 1.00 28.45 622 TRP A CA 1
ATOM 5008 C C . TRP A 1 622 ? 63.981 -14.497 -30.119 1.00 28.45 622 TRP A C 1
ATOM 5010 O O . TRP A 1 622 ? 65.030 -14.512 -29.476 1.00 28.45 622 TRP A O 1
ATOM 5020 N N . GLY A 1 623 ? 63.676 -15.439 -31.021 1.00 26.27 623 GLY A N 1
ATOM 5021 C CA . GLY A 1 623 ? 64.584 -16.520 -31.427 1.00 26.27 623 GLY A CA 1
ATOM 5022 C C . GLY A 1 623 ? 64.073 -17.323 -32.634 1.00 26.27 623 GLY A C 1
ATOM 5023 O O . GLY A 1 623 ? 62.998 -17.909 -32.579 1.00 26.27 623 GLY A O 1
ATOM 5024 N N . HIS A 1 624 ? 64.849 -17.343 -33.724 1.00 28.80 624 HIS A N 1
ATOM 5025 C CA . HIS A 1 624 ? 64.693 -18.239 -34.889 1.00 28.80 624 HIS A CA 1
ATOM 5026 C C . HIS A 1 624 ? 64.859 -19.730 -34.464 1.00 28.80 624 HIS A C 1
ATOM 5028 O O . HIS A 1 624 ? 65.447 -19.979 -33.418 1.00 28.80 624 HIS A O 1
ATOM 5034 N N . THR A 1 625 ? 64.429 -20.798 -35.162 1.00 29.88 625 THR A N 1
ATOM 5035 C CA . THR A 1 625 ? 64.131 -21.074 -36.597 1.00 29.88 625 THR A CA 1
ATOM 5036 C C . THR A 1 625 ? 63.252 -22.375 -36.694 1.00 29.88 625 THR A C 1
ATOM 5038 O O . THR A 1 625 ? 62.883 -22.888 -35.639 1.00 29.88 625 THR A O 1
ATOM 5041 N N . PRO A 1 626 ? 62.843 -22.910 -37.874 1.00 47.94 626 PRO A N 1
ATOM 5042 C CA . PRO A 1 626 ? 61.635 -23.760 -38.016 1.00 47.94 626 PRO A CA 1
ATOM 5043 C C . PRO A 1 626 ? 61.888 -25.272 -38.220 1.00 47.94 626 PRO A C 1
ATOM 5045 O O . PRO A 1 626 ? 62.995 -25.636 -38.601 1.00 47.94 626 PRO A O 1
ATOM 5048 N N . ASP A 1 627 ? 60.831 -26.113 -38.161 1.00 27.78 627 ASP A N 1
ATOM 5049 C CA . ASP A 1 627 ? 60.540 -27.038 -39.282 1.00 27.78 627 ASP A CA 1
ATOM 5050 C C . ASP A 1 627 ? 59.087 -27.600 -39.380 1.00 27.78 627 ASP A C 1
ATOM 5052 O O . ASP A 1 627 ? 58.250 -27.476 -38.490 1.00 27.78 627 ASP A O 1
ATOM 5056 N N . ARG A 1 628 ? 58.847 -28.191 -40.554 1.00 29.36 628 ARG A N 1
ATOM 5057 C CA . ARG A 1 628 ? 57.692 -28.776 -41.270 1.00 29.36 628 ARG A CA 1
ATOM 5058 C C . ARG A 1 628 ? 56.653 -29.725 -40.608 1.00 29.36 628 ARG A C 1
ATOM 5060 O O . ARG A 1 628 ? 56.961 -30.821 -40.158 1.00 29.36 628 ARG A O 1
ATOM 5067 N N . THR A 1 629 ? 55.399 -29.443 -41.000 1.00 30.47 629 THR A N 1
ATOM 5068 C CA . THR A 1 629 ? 54.364 -30.341 -41.610 1.00 30.47 629 THR A CA 1
ATOM 5069 C C . THR A 1 629 ? 53.451 -31.277 -40.775 1.00 30.47 629 THR A C 1
ATOM 5071 O O . THR A 1 629 ? 53.826 -31.692 -39.684 1.00 30.47 629 THR A O 1
ATOM 5074 N N . PRO A 1 630 ? 52.226 -31.604 -41.281 1.00 41.00 630 PRO A N 1
ATOM 5075 C CA . PRO A 1 630 ? 51.124 -32.191 -40.495 1.00 41.00 630 PRO A CA 1
ATOM 5076 C C . PRO A 1 630 ? 50.642 -33.588 -40.963 1.00 41.00 630 PRO A C 1
ATOM 5078 O O . PRO A 1 630 ? 50.788 -33.928 -42.137 1.00 41.00 630 PRO A O 1
ATOM 5081 N N . VAL A 1 631 ? 49.945 -34.360 -40.105 1.00 29.89 631 VAL A N 1
ATOM 5082 C CA . VAL A 1 631 ? 49.243 -35.605 -40.516 1.00 29.89 631 VAL A CA 1
ATOM 5083 C C . VAL A 1 631 ? 47.885 -35.832 -39.809 1.00 29.89 631 VAL A C 1
ATOM 5085 O O . VAL A 1 631 ? 47.807 -35.940 -38.593 1.00 29.89 631 VAL A O 1
ATOM 5088 N N . CYS A 1 632 ? 46.842 -35.947 -40.642 1.00 27.47 632 CYS A N 1
ATOM 5089 C CA . CYS A 1 632 ? 45.536 -36.633 -40.531 1.00 27.47 632 CYS A CA 1
ATOM 5090 C C . CYS A 1 632 ? 44.846 -37.002 -39.191 1.00 27.47 632 CYS A C 1
ATOM 5092 O O . CYS A 1 632 ? 45.247 -37.908 -38.471 1.00 27.47 632 CYS A O 1
ATOM 5094 N N . CYS A 1 633 ? 43.616 -36.484 -39.072 1.00 29.00 633 CYS A N 1
ATOM 5095 C CA . CYS A 1 633 ? 42.333 -37.197 -38.900 1.00 29.00 633 CYS A CA 1
ATOM 5096 C C . CYS A 1 633 ? 42.316 -38.712 -38.572 1.00 29.00 633 CYS A C 1
ATOM 5098 O O . CYS A 1 633 ? 42.774 -39.517 -39.386 1.00 29.00 633 CYS A O 1
ATOM 5100 N N . LYS A 1 634 ? 41.509 -39.099 -37.564 1.00 28.05 634 LYS A N 1
ATOM 5101 C CA . LYS A 1 634 ? 40.431 -40.115 -37.691 1.00 28.05 634 LYS A CA 1
ATOM 5102 C C . LYS A 1 634 ? 39.450 -40.092 -36.503 1.00 28.05 634 LYS A C 1
ATOM 5104 O O . LYS A 1 634 ? 39.779 -39.597 -35.433 1.00 28.05 634 LYS A O 1
ATOM 5109 N N . ALA A 1 635 ? 38.233 -40.581 -36.751 1.00 31.36 635 ALA A N 1
ATOM 5110 C CA . ALA A 1 635 ? 37.062 -40.540 -35.862 1.00 31.36 635 ALA A CA 1
ATOM 5111 C C . ALA A 1 635 ? 36.829 -41.916 -35.147 1.00 31.36 635 ALA A C 1
ATOM 5113 O O . ALA A 1 635 ? 37.695 -42.785 -35.270 1.00 31.36 635 ALA A O 1
ATOM 5114 N N . PRO A 1 636 ? 35.747 -42.125 -34.359 1.00 45.25 636 PRO A N 1
ATOM 5115 C CA . PRO A 1 636 ? 35.760 -42.972 -33.152 1.00 45.25 636 PRO A CA 1
ATOM 5116 C C . PRO A 1 636 ? 35.212 -44.407 -33.338 1.00 45.25 636 PRO A C 1
ATOM 5118 O O . PRO A 1 636 ? 34.682 -44.728 -34.401 1.00 45.25 636 PRO A O 1
ATOM 5121 N N . PRO A 1 637 ? 35.232 -45.241 -32.276 1.00 40.41 637 PRO A N 1
ATOM 5122 C CA . PRO A 1 637 ? 34.434 -46.466 -32.173 1.00 40.41 637 PRO A CA 1
ATOM 5123 C C . PRO A 1 637 ? 33.306 -46.402 -31.114 1.00 40.41 637 PRO A C 1
ATOM 5125 O O . PRO A 1 637 ? 33.355 -45.626 -30.161 1.00 40.41 637 PRO A O 1
ATOM 5128 N N . GLN A 1 638 ? 32.303 -47.272 -31.278 1.00 30.52 638 GLN A N 1
ATOM 5129 C CA . GLN A 1 638 ? 31.179 -47.504 -30.358 1.00 30.52 638 GLN A CA 1
ATOM 5130 C C . GLN A 1 638 ? 31.283 -48.870 -29.640 1.00 30.52 638 GLN A C 1
ATOM 5132 O O . GLN A 1 638 ? 31.820 -49.813 -30.209 1.00 30.52 638 GLN A O 1
ATOM 5137 N N . ALA A 1 639 ? 30.591 -48.962 -28.494 1.00 31.19 639 ALA A N 1
ATOM 5138 C CA . ALA A 1 639 ? 29.804 -50.106 -27.987 1.00 31.19 639 ALA A CA 1
ATOM 5139 C C . ALA A 1 639 ? 30.459 -51.421 -27.478 1.00 31.19 639 ALA A C 1
ATOM 5141 O O . ALA A 1 639 ? 31.418 -51.949 -28.029 1.00 31.19 639 ALA A O 1
ATOM 5142 N N . GLY A 1 640 ? 29.781 -51.997 -26.468 1.00 27.27 640 GLY A N 1
ATOM 5143 C CA . GLY A 1 640 ? 29.952 -53.350 -25.906 1.00 27.27 640 GLY A CA 1
ATOM 5144 C C . GLY A 1 640 ? 30.753 -53.398 -24.592 1.00 27.27 640 GLY A C 1
ATOM 5145 O O . GLY A 1 640 ? 31.720 -52.661 -24.454 1.00 27.27 640 GLY A O 1
ATOM 5146 N N . LEU A 1 641 ? 30.435 -54.230 -23.587 1.00 29.17 641 LEU A N 1
ATOM 5147 C CA . LEU A 1 641 ? 29.310 -55.164 -23.364 1.00 29.17 641 LEU A CA 1
ATOM 5148 C C . LEU A 1 641 ? 29.233 -55.513 -21.846 1.00 29.17 641 LEU A C 1
ATOM 5150 O O . LEU A 1 641 ? 30.185 -55.271 -21.110 1.00 29.17 641 LEU A O 1
ATOM 5154 N N . GLU A 1 642 ? 28.104 -56.070 -21.392 1.00 29.94 642 GLU A N 1
ATOM 5155 C CA . GLU A 1 642 ? 27.846 -56.589 -20.021 1.00 29.94 642 GLU A CA 1
ATOM 5156 C C . GLU A 1 642 ? 28.711 -57.847 -19.691 1.00 29.94 642 GLU A C 1
ATOM 5158 O O . GLU A 1 642 ? 29.248 -58.432 -20.640 1.00 29.94 642 GLU A O 1
ATOM 5163 N N . PRO A 1 643 ? 28.871 -58.316 -18.418 1.00 41.22 643 PRO A N 1
ATOM 5164 C CA . PRO A 1 643 ? 27.793 -59.053 -17.721 1.00 41.22 643 PRO A CA 1
ATOM 5165 C C . PRO A 1 643 ? 27.783 -58.998 -16.157 1.00 41.22 643 PRO A C 1
ATOM 5167 O O . PRO A 1 643 ? 28.424 -58.166 -15.524 1.00 41.22 643 PRO A O 1
ATOM 5170 N N . GLN A 1 644 ? 26.989 -59.894 -15.546 1.00 28.91 644 GLN A N 1
ATOM 5171 C CA . GLN A 1 644 ? 26.304 -59.786 -14.242 1.00 28.91 644 GLN A CA 1
ATOM 5172 C C . GLN A 1 644 ? 26.882 -60.627 -13.065 1.00 28.91 644 GLN A C 1
ATOM 5174 O O . GLN A 1 644 ? 27.816 -61.410 -13.229 1.00 28.91 644 GLN A O 1
ATOM 5179 N N . THR A 1 645 ? 26.144 -60.590 -11.933 1.00 30.36 645 THR A N 1
ATOM 5180 C CA . THR A 1 645 ? 26.084 -61.523 -10.764 1.00 30.36 645 THR A CA 1
ATOM 5181 C C . THR A 1 645 ? 27.008 -61.202 -9.563 1.00 30.36 645 THR A C 1
ATOM 5183 O O . THR A 1 645 ? 28.052 -60.596 -9.753 1.00 30.36 645 THR A O 1
ATOM 5186 N N . HIS A 1 646 ? 26.690 -61.486 -8.280 1.00 29.27 646 HIS A N 1
ATOM 5187 C CA . HIS A 1 646 ? 25.710 -62.401 -7.643 1.00 29.27 646 HIS A CA 1
ATOM 5188 C C . HIS A 1 646 ? 25.128 -61.848 -6.296 1.00 29.27 646 HIS A C 1
ATOM 5190 O O . HIS A 1 646 ? 25.793 -61.090 -5.606 1.00 29.27 646 HIS A O 1
ATOM 5196 N N . GLN A 1 647 ? 23.901 -62.288 -5.945 1.00 29.22 647 GLN A N 1
ATOM 5197 C CA . GLN A 1 647 ? 23.233 -62.553 -4.624 1.00 29.22 647 GLN A CA 1
ATOM 5198 C C . GLN A 1 647 ? 23.950 -62.191 -3.281 1.00 29.22 647 GLN A C 1
ATOM 5200 O O . GLN A 1 647 ? 25.160 -62.321 -3.183 1.00 29.22 647 GLN A O 1
ATOM 5205 N N . ARG A 1 648 ? 23.297 -61.876 -2.134 1.00 26.86 648 ARG A N 1
ATOM 5206 C CA . ARG A 1 648 ? 22.164 -62.541 -1.410 1.00 26.86 648 ARG A CA 1
ATOM 5207 C C . ARG A 1 648 ? 21.714 -61.622 -0.225 1.00 26.86 648 ARG A C 1
ATOM 5209 O O . ARG A 1 648 ? 22.582 -61.136 0.483 1.00 26.86 648 ARG A O 1
ATOM 5216 N N . ALA A 1 649 ? 20.463 -61.158 -0.096 1.00 29.05 649 ALA A N 1
ATOM 5217 C CA . ALA A 1 649 ? 19.279 -61.715 0.613 1.00 29.05 649 ALA A CA 1
ATOM 5218 C C . ALA A 1 649 ? 19.289 -61.760 2.175 1.00 29.05 649 ALA A C 1
ATOM 5220 O O . ALA A 1 649 ? 20.192 -62.341 2.768 1.00 29.05 649 ALA A O 1
ATOM 5221 N N . GLY A 1 650 ? 18.211 -61.243 2.803 1.00 26.23 650 GLY A N 1
ATOM 5222 C CA . GLY A 1 650 ? 17.891 -61.314 4.252 1.00 26.23 650 GLY A CA 1
ATOM 5223 C C . GLY A 1 650 ? 17.011 -60.138 4.746 1.00 26.23 650 GLY A C 1
ATOM 5224 O O . GLY A 1 650 ? 17.547 -59.110 5.128 1.00 26.23 650 GLY A O 1
ATOM 5225 N N . THR A 1 651 ? 15.685 -60.136 4.519 1.00 30.30 651 THR A N 1
ATOM 5226 C CA . THR A 1 651 ? 14.609 -60.420 5.521 1.00 30.30 651 THR A CA 1
ATOM 5227 C C . THR A 1 651 ? 14.558 -59.482 6.748 1.00 30.30 651 THR A C 1
ATOM 5229 O O . THR A 1 651 ? 15.514 -59.465 7.510 1.00 30.30 651 THR A O 1
ATOM 5232 N N . GLY A 1 652 ? 13.460 -58.777 7.075 1.00 27.72 652 GLY A N 1
ATOM 5233 C CA . GLY A 1 652 ? 12.132 -58.658 6.437 1.00 27.72 652 GLY A CA 1
ATOM 5234 C C . GLY A 1 652 ? 11.113 -57.894 7.326 1.00 27.72 652 GLY A C 1
ATOM 5235 O O . GLY A 1 652 ? 11.503 -57.400 8.376 1.00 27.72 652 GLY A O 1
ATOM 5236 N N . GLN A 1 653 ? 9.822 -57.887 6.932 1.00 30.14 653 GLN A N 1
ATOM 5237 C CA . GLN A 1 653 ? 8.630 -57.385 7.678 1.00 30.14 653 GLN A CA 1
ATOM 5238 C C . GLN A 1 653 ? 8.507 -55.836 7.837 1.00 30.14 653 GLN A C 1
ATOM 5240 O O . GLN A 1 653 ? 9.501 -55.161 8.052 1.00 30.14 653 GLN A O 1
ATOM 5245 N N . THR A 1 654 ? 7.336 -55.175 7.713 1.00 28.67 654 THR A N 1
ATOM 5246 C CA . THR A 1 654 ? 5.938 -55.634 7.472 1.00 28.67 654 THR A CA 1
ATOM 5247 C C . THR A 1 654 ? 5.022 -54.516 6.916 1.00 28.67 654 THR A C 1
ATOM 5249 O O . THR A 1 654 ? 5.210 -53.366 7.281 1.00 28.67 654 THR A O 1
ATOM 5252 N N . CYS A 1 655 ? 3.974 -54.910 6.165 1.00 28.03 655 CYS A N 1
ATOM 5253 C CA . CYS A 1 655 ? 2.656 -54.248 5.957 1.00 28.03 655 CYS A CA 1
ATOM 5254 C C . CYS A 1 655 ? 2.597 -52.809 5.368 1.00 28.03 655 CYS A C 1
ATOM 5256 O O . CYS A 1 655 ? 3.141 -51.872 5.927 1.00 28.03 655 CYS A O 1
ATOM 5258 N N . CYS A 1 656 ? 2.001 -52.579 4.185 1.00 27.36 656 CYS A N 1
ATOM 5259 C CA . CYS A 1 656 ? 0.548 -52.562 3.859 1.00 27.36 656 CYS A CA 1
ATOM 5260 C C . CYS A 1 656 ? -0.216 -51.363 4.485 1.00 27.36 656 CYS A C 1
ATOM 5262 O O . CYS A 1 656 ? -0.074 -51.128 5.675 1.00 27.36 656 CYS A O 1
ATOM 5264 N N . ALA A 1 657 ? -1.072 -50.602 3.781 1.00 28.84 657 ALA A N 1
ATOM 5265 C CA . ALA A 1 657 ? -1.668 -50.809 2.451 1.00 28.84 657 ALA A CA 1
ATOM 5266 C C . ALA A 1 657 ? -2.024 -49.498 1.702 1.00 28.84 657 ALA A C 1
ATOM 5268 O O . ALA A 1 657 ? -2.069 -48.411 2.271 1.00 28.84 657 ALA A O 1
ATOM 5269 N N . THR A 1 658 ? -2.315 -49.653 0.409 1.00 28.42 658 THR A N 1
ATOM 5270 C CA . THR A 1 658 ? -2.814 -48.657 -0.556 1.00 28.42 658 THR A CA 1
ATOM 5271 C C . THR A 1 658 ? -4.162 -48.030 -0.163 1.00 28.42 658 THR A C 1
ATOM 5273 O O . THR A 1 658 ? -5.055 -48.742 0.290 1.00 28.42 658 THR A O 1
ATOM 5276 N N . VAL A 1 659 ? -4.363 -46.736 -0.459 1.00 30.64 659 VAL A N 1
ATOM 5277 C CA . VAL A 1 659 ? -5.679 -46.060 -0.411 1.00 30.64 659 VAL A CA 1
ATOM 5278 C C . VAL A 1 659 ? -5.945 -45.304 -1.732 1.00 30.64 659 VAL A C 1
ATOM 5280 O O . VAL A 1 659 ? -5.143 -44.444 -2.093 1.00 30.64 659 VAL A O 1
ATOM 5283 N N . PRO A 1 660 ? -7.040 -45.607 -2.461 1.00 32.75 660 PRO A N 1
ATOM 5284 C CA . PRO A 1 660 ? -7.515 -44.862 -3.637 1.00 32.75 660 PRO A CA 1
ATOM 5285 C C . PRO A 1 660 ? -8.588 -43.795 -3.264 1.00 32.75 660 PRO A C 1
ATOM 5287 O O . PRO A 1 660 ? -8.983 -43.713 -2.099 1.00 32.75 660 PRO A O 1
ATOM 5290 N N . PRO A 1 661 ? -9.050 -42.935 -4.200 1.00 40.84 661 PRO A N 1
ATOM 5291 C CA . PRO A 1 661 ? -9.651 -41.637 -3.861 1.00 40.84 661 PRO A CA 1
ATOM 5292 C C . PRO A 1 661 ? -11.177 -41.647 -3.650 1.00 40.84 661 PRO A C 1
ATOM 5294 O O . PRO A 1 661 ? -11.896 -42.460 -4.226 1.00 40.84 661 PRO A O 1
ATOM 5297 N N . PHE A 1 662 ? -11.680 -40.646 -2.913 1.00 27.38 662 PHE A N 1
ATOM 5298 C CA . PHE A 1 662 ? -13.102 -40.273 -2.831 1.00 27.38 662 PHE A CA 1
ATOM 5299 C C . PHE A 1 662 ? -13.238 -38.742 -2.969 1.00 27.38 662 PHE A C 1
ATOM 5301 O O . PHE A 1 662 ? -12.558 -38.000 -2.273 1.00 27.38 662 PHE A O 1
ATOM 5308 N N . HIS A 1 663 ? -13.918 -38.216 -3.991 1.00 31.12 663 HIS A N 1
ATOM 5309 C CA . HIS A 1 663 ? -15.375 -38.109 -4.215 1.00 31.12 663 HIS A CA 1
ATOM 5310 C C . HIS A 1 663 ? -16.012 -36.837 -3.628 1.00 31.12 663 HIS A C 1
ATOM 5312 O O . HIS A 1 663 ? -16.258 -36.713 -2.430 1.00 31.12 663 HIS A O 1
ATOM 5318 N N . THR A 1 664 ? -16.374 -35.928 -4.532 1.00 32.00 664 THR A N 1
ATOM 5319 C CA . THR A 1 664 ? -17.260 -34.782 -4.305 1.00 32.00 664 THR A CA 1
ATOM 5320 C C . THR A 1 664 ? -18.659 -35.211 -3.850 1.00 32.00 664 THR A C 1
ATOM 5322 O O . THR A 1 664 ? -19.238 -36.160 -4.384 1.00 32.00 664 THR A O 1
ATOM 5325 N N . LYS A 1 665 ? -19.255 -34.456 -2.917 1.00 29.50 665 LYS A N 1
ATOM 5326 C CA . LYS A 1 665 ? -20.692 -34.513 -2.604 1.00 29.50 665 LYS A CA 1
ATOM 5327 C C . LYS A 1 665 ? -21.296 -33.113 -2.536 1.00 29.50 665 LYS A C 1
ATOM 5329 O O . LYS A 1 665 ? -21.053 -32.369 -1.592 1.00 29.50 665 LYS A O 1
ATOM 5334 N N . HIS A 1 666 ? -22.158 -32.803 -3.501 1.00 30.02 666 HIS A N 1
ATOM 5335 C CA . HIS A 1 666 ? -23.183 -31.776 -3.326 1.00 30.02 666 HIS A CA 1
ATOM 5336 C C . HIS A 1 666 ? -24.159 -32.201 -2.219 1.00 30.02 666 HIS A C 1
ATOM 5338 O O . HIS A 1 666 ? -24.606 -33.349 -2.199 1.00 30.02 666 HIS A O 1
ATOM 5344 N N . ILE A 1 667 ? -24.582 -31.258 -1.376 1.00 32.25 667 ILE A N 1
ATOM 5345 C CA . ILE A 1 667 ? -25.816 -31.379 -0.591 1.00 32.25 667 ILE A CA 1
ATOM 5346 C C . ILE A 1 667 ? -26.683 -30.154 -0.871 1.00 32.25 667 ILE A C 1
ATOM 5348 O O . ILE A 1 667 ? -26.221 -29.019 -0.830 1.00 32.25 667 ILE A O 1
ATOM 5352 N N . ASN A 1 668 ? -27.950 -30.410 -1.189 1.00 31.02 668 ASN A N 1
ATOM 5353 C CA . ASN A 1 668 ? -28.937 -29.411 -1.572 1.00 31.02 668 ASN A CA 1
ATOM 5354 C C . ASN A 1 668 ? -30.291 -29.814 -0.957 1.00 31.02 668 ASN A C 1
ATOM 5356 O O . ASN A 1 668 ? -30.843 -30.846 -1.337 1.00 31.02 668 ASN A O 1
ATOM 5360 N N . LYS A 1 669 ? -30.792 -29.051 0.025 1.00 36.47 669 LYS A N 1
ATOM 5361 C CA . LYS A 1 669 ? -32.138 -29.147 0.645 1.00 36.47 669 LYS A CA 1
ATOM 5362 C C . LYS A 1 669 ? -32.368 -27.850 1.441 1.00 36.47 669 LYS A C 1
ATOM 5364 O O . LYS A 1 669 ? -31.644 -27.599 2.390 1.00 36.47 669 LYS A O 1
ATOM 5369 N N . LYS A 1 670 ? -33.173 -26.886 0.978 1.00 37.44 670 LYS A N 1
ATOM 5370 C CA . LYS A 1 670 ? -34.655 -26.808 0.971 1.00 37.44 670 LYS A CA 1
ATOM 5371 C C . LYS A 1 670 ? -35.335 -26.938 2.345 1.00 37.44 670 LYS A C 1
ATOM 5373 O O . LYS A 1 670 ? -35.496 -28.044 2.843 1.00 37.44 670 LYS A O 1
ATOM 5378 N N . ARG A 1 671 ? -35.866 -25.790 2.799 1.00 38.12 671 ARG A N 1
ATOM 5379 C CA . ARG A 1 671 ? -37.162 -25.559 3.478 1.00 38.12 671 ARG A CA 1
ATOM 5380 C C . ARG A 1 671 ? -37.711 -26.683 4.377 1.00 38.12 671 ARG A C 1
ATOM 5382 O O . ARG A 1 671 ? -38.334 -27.617 3.867 1.00 38.12 671 ARG A O 1
ATOM 5389 N N . LYS A 1 672 ? -37.782 -26.403 5.677 1.00 40.47 672 LYS A N 1
ATOM 5390 C CA . LYS A 1 672 ? -39.056 -25.984 6.284 1.00 40.47 672 LYS A CA 1
ATOM 5391 C C . LYS A 1 672 ? -38.808 -25.030 7.445 1.00 40.47 672 LYS A C 1
ATOM 5393 O O . LYS A 1 672 ? -37.688 -25.105 7.986 1.00 40.47 672 LYS A O 1
#